Protein 7W0K (pdb70)

Sequence (457 aa):
SHMGTIEISSPSKTHILAFPFPEKGHINPMLHLCNRLASKGFRVTLITTISTYKDVKNKIKCGLINLESIPDGTDKNLGMNGYFNQFKNSVTESVAGIIEEYKLGHDFPPPKVLIYDSTMPWMLDVAHGHGILGASLFTQPCCVSVVYYHMLQGTIDFHREQSSSSKVLLLPCLPPLEDRDLPEFDYFKEDSGFVSNLLLNQFLNIDKIDYVLFNTFEMLESEIANWMSNKWKILTIGPTAPTANYLFETNTEVCMKWLDEREPNSVIYVSFGSIASLTEQQMEEISQALFTTNFNFLWVVREEERTKLPNNNNPSSESFTTAAGKLGLIINWCPQLDVLRHESVACFMTHCGWNSTLEAISSGVPMICVPQWVDQTTNAKFIQDVWKIGVRVNNNGGGLVKKEEIERCIKEVCESEKGKELKRNAMKWKDLSKEAVSEGGSSDTNLEYFASTLLFY

Structure (mmCIF, N/CA/C/O backbone):
data_7W0K
#
_entry.id   7W0K
#
_cell.length_a   54.462
_cell.length_b   74.038
_cell.length_c   61.815
_cell.angle_alpha   90.000
_cell.angle_beta   114.400
_cell.angle_gamma   90.000
#
_symmetry.space_group_name_H-M   'P 1 21 1'
#
loop_
_entity.id
_entity.type
_entity.pdbx_description
1 polymer Glycosyltransferase
2 non-polymer "URIDINE-5'-DIPHOSPHATE"
3 non-polymer GLYCEROL
4 water water
#
loop_
_atom_site.group_PDB
_atom_site.id
_atom_site.type_symbol
_atom_site.label_atom_id
_atom_site.label_alt_id
_atom_site.label_comp_id
_atom_site.label_asym_id
_atom_site.label_entity_id
_atom_site.label_seq_id
_atom_site.pdbx_PDB_ins_code
_atom_site.Cartn_x
_atom_site.Cartn_y
_atom_site.Cartn_z
_atom_site.occupancy
_atom_site.B_iso_or_equiv
_atom_site.auth_seq_id
_atom_site.auth_comp_id
_atom_site.auth_asym_id
_atom_site.auth_atom_id
_atom_site.pdbx_PDB_model_num
ATOM 1 N N . SER A 1 2 ? 5.284 33.701 42.513 1.00 61.14 -1 SER A N 1
ATOM 2 C CA . SER A 1 2 ? 5.403 32.371 41.925 1.00 55.77 -1 SER A CA 1
ATOM 3 C C . SER A 1 2 ? 4.141 32.000 41.172 1.00 52.47 -1 SER A C 1
ATOM 4 O O . SER A 1 2 ? 3.082 32.606 41.382 1.00 54.66 -1 SER A O 1
ATOM 7 N N . HIS A 1 3 ? 4.246 30.989 40.309 1.00 49.14 0 HIS A N 1
ATOM 8 C CA . HIS A 1 3 ? 3.097 30.481 39.581 1.00 42.29 0 HIS A CA 1
ATOM 9 C C . HIS A 1 3 ? 2.859 29.017 39.921 1.00 36.05 0 HIS A C 1
ATOM 10 O O . HIS A 1 3 ? 3.766 28.300 40.350 1.00 36.59 0 HIS A O 1
ATOM 17 N N . MET A 1 4 ? 1.614 28.593 39.733 1.00 35.03 1 MET A N 1
ATOM 18 C CA . MET A 1 4 ? 1.160 27.271 40.129 1.00 32.93 1 MET A CA 1
ATOM 19 C C . MET A 1 4 ? -0.038 26.927 39.259 1.00 28.38 1 MET A C 1
ATOM 20 O O . MET A 1 4 ? -0.947 27.749 39.134 1.00 32.94 1 MET A O 1
ATOM 25 N N . GLY A 1 5 ? -0.034 25.744 38.655 1.00 28.19 2 GLY A N 1
ATOM 26 C CA . GLY A 1 5 ? -1.171 25.307 37.869 1.00 24.67 2 GLY A CA 1
ATOM 27 C C . GLY A 1 5 ? -0.793 24.179 36.925 1.00 25.12 2 GLY A C 1
ATOM 28 O O . GLY A 1 5 ? 0.328 23.673 36.940 1.00 24.64 2 GLY A O 1
ATOM 29 N N . THR A 1 6 ? -1.757 23.812 36.088 1.00 19.91 3 THR A N 1
ATOM 30 C CA . THR A 1 6 ? -1.602 22.694 35.171 1.00 23.98 3 THR A CA 1
ATOM 31 C C . THR A 1 6 ? -1.756 23.169 33.733 1.00 25.48 3 THR A C 1
ATOM 32 O O . THR A 1 6 ? -2.622 23.991 33.424 1.00 28.51 3 THR A O 1
ATOM 36 N N . ILE A 1 7 ? -0.892 22.656 32.870 1.00 24.44 4 ILE A N 1
ATOM 37 C CA . ILE A 1 7 ? -0.951 22.861 31.427 1.00 23.62 4 ILE A CA 1
ATOM 38 C C . ILE A 1 7 ? -1.459 21.580 30.781 1.00 23.90 4 ILE A C 1
ATOM 39 O O . ILE A 1 7 ? -0.901 20.505 31.013 1.00 22.58 4 ILE A O 1
ATOM 44 N N . GLU A 1 8 ? -2.497 21.690 29.961 1.00 22.86 5 GLU A N 1
ATOM 45 C CA . GLU A 1 8 ? -2.976 20.565 29.170 1.00 25.63 5 GLU A CA 1
ATOM 46 C C . GLU A 1 8 ? -2.541 20.776 27.727 1.00 26.31 5 GLU A C 1
ATOM 47 O O . GLU A 1 8 ? -2.759 21.856 27.168 1.00 22.90 5 GLU A O 1
ATOM 53 N N . ILE A 1 9 ? -1.926 19.755 27.131 1.00 25.90 6 ILE A N 1
ATOM 54 C CA . ILE A 1 9 ? -1.448 19.804 25.748 1.00 25.98 6 ILE A CA 1
ATOM 55 C C . ILE A 1 9 ? -2.321 18.899 24.891 1.00 27.63 6 ILE A C 1
ATOM 56 O O . ILE A 1 9 ? -2.512 17.720 25.211 1.00 26.29 6 ILE A O 1
ATOM 61 N N . SER A 1 10 ? -2.841 19.447 23.800 1.00 25.54 7 SER A N 1
ATOM 62 C CA . SER A 1 10 ? -3.583 18.685 22.801 1.00 23.70 7 SER A CA 1
ATOM 63 C C . SER A 1 10 ? -2.692 18.593 21.568 1.00 25.81 7 SER A C 1
ATOM 64 O O . SER A 1 10 ? -2.367 19.611 20.947 1.00 24.42 7 SER A O 1
ATOM 67 N N . SER A 1 11 ? -2.277 17.382 21.234 1.00 22.02 8 SER A N 1
ATOM 68 C CA . SER A 1 11 ? -1.285 17.131 20.206 1.00 21.57 8 SER A CA 1
ATOM 69 C C . SER A 1 11 ? -1.809 16.031 19.302 1.00 24.93 8 SER A C 1
ATOM 70 O O . SER A 1 11 ? -2.716 15.276 19.685 1.00 21.37 8 SER A O 1
ATOM 73 N N . PRO A 1 12 ? -1.286 15.938 18.074 1.00 25.02 9 PRO A N 1
ATOM 74 C CA . PRO A 1 12 ? -1.629 14.783 17.227 1.00 22.52 9 PRO A CA 1
ATOM 75 C C . PRO A 1 12 ? -1.383 13.453 17.908 1.00 20.58 9 PRO A C 1
ATOM 76 O O . PRO A 1 12 ? -2.210 12.542 17.779 1.00 21.06 9 PRO A O 1
ATOM 80 N N . SER A 1 13 ? -0.279 13.320 18.655 1.00 25.09 10 SER A N 1
ATOM 81 C CA . SER A 1 13 ? 0.032 12.046 19.305 1.00 24.04 10 SER A CA 1
ATOM 82 C C . SER A 1 13 ? -1.055 11.624 20.290 1.00 26.91 10 SER A C 1
ATOM 83 O O . SER A 1 13 ? -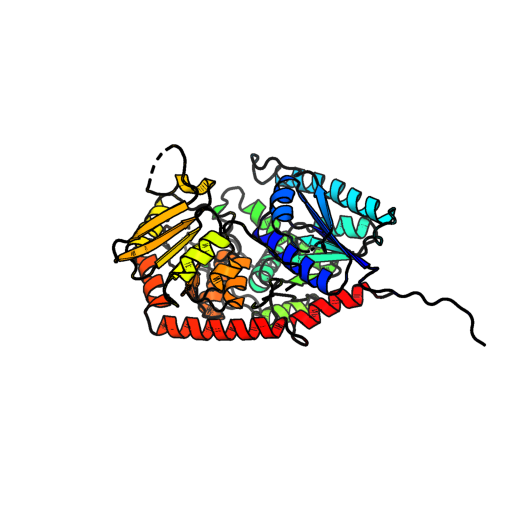1.229 10.425 20.538 1.00 27.35 10 SER A O 1
ATOM 86 N N . LYS A 1 14 ? -1.798 12.579 20.860 1.00 21.74 11 LYS A N 1
ATOM 87 C CA . LYS A 1 14 ? -2.865 12.256 21.800 1.00 26.21 11 LYS A CA 1
ATOM 88 C C . LYS A 1 14 ? -4.243 12.446 21.183 1.00 24.09 11 LYS A C 1
ATOM 89 O O . LYS A 1 14 ? -5.223 12.619 21.908 1.00 23.46 11 LYS A O 1
ATOM 95 N N . THR A 1 15 ? -4.330 12.402 19.855 1.00 22.18 12 THR A N 1
ATOM 96 C CA . THR A 1 15 ? -5.563 12.611 19.117 1.00 20.03 12 THR A CA 1
ATOM 97 C C . THR A 1 15 ? -5.833 11.382 18.258 1.00 21.56 12 THR A C 1
ATOM 98 O O . THR A 1 15 ? -4.949 10.916 17.528 1.00 20.67 12 THR A O 1
ATOM 102 N N . HIS A 1 16 ? -7.039 10.839 18.366 1.00 19.01 13 HIS A N 1
ATOM 103 C CA . HIS A 1 16 ? -7.367 9.555 17.758 1.00 22.06 13 HIS A CA 1
ATOM 104 C C . HIS A 1 16 ? -8.360 9.797 16.632 1.00 20.18 13 HIS A C 1
ATOM 105 O O . HIS A 1 16 ? -9.479 10.257 16.878 1.00 16.82 13 HIS A O 1
ATOM 112 N N . ILE A 1 17 ? -7.952 9.465 15.414 1.00 18.76 14 ILE A N 1
ATOM 113 C CA . ILE A 1 17 ? -8.796 9.576 14.233 1.00 17.28 14 ILE A CA 1
ATOM 114 C C . ILE A 1 17 ? -9.309 8.196 13.858 1.00 17.55 14 ILE A C 1
ATOM 115 O O . ILE A 1 17 ? -8.521 7.259 13.685 1.00 19.25 14 ILE A O 1
ATOM 120 N N . LEU A 1 18 ? -10.620 8.062 13.701 1.00 18.51 15 LEU A N 1
ATOM 121 C CA . LEU A 1 18 ? -11.164 6.830 13.134 1.00 19.93 15 LEU A CA 1
ATOM 122 C C . LEU A 1 18 ? -11.444 7.020 11.645 1.00 19.03 15 LEU A C 1
ATOM 123 O O . LEU A 1 18 ? -11.839 8.106 11.200 1.00 17.79 15 LEU A O 1
ATOM 128 N N . ALA A 1 19 ? -11.264 5.951 10.877 1.00 16.19 16 ALA A N 1
ATOM 129 C CA . ALA A 1 19 ? -11.565 6.040 9.456 1.00 18.88 16 ALA A CA 1
ATOM 130 C C . ALA A 1 19 ? -12.257 4.767 8.997 1.00 22.39 16 ALA A C 1
ATOM 131 O O . ALA A 1 19 ? -11.877 3.656 9.390 1.00 19.94 16 ALA A O 1
ATOM 133 N N . PHE A 1 20 ? -13.276 4.942 8.162 1.00 21.72 17 PHE A N 1
ATOM 134 C CA . PHE A 1 20 ? -14.156 3.843 7.767 1.00 19.55 17 PHE A CA 1
ATOM 135 C C . PHE A 1 20 ? -14.519 3.962 6.291 1.00 19.89 17 PHE A C 1
ATOM 136 O O . PHE A 1 20 ? -15.473 4.667 5.931 1.00 21.55 17 PHE A O 1
ATOM 144 N N . PRO A 1 21 ? -13.794 3.277 5.417 1.00 20.62 18 PRO A N 1
ATOM 145 C CA . PRO A 1 21 ? -14.104 3.324 3.988 1.00 20.61 18 PRO A CA 1
ATOM 146 C C . PRO A 1 21 ? -15.172 2.314 3.603 1.00 20.51 18 PRO A C 1
ATOM 147 O O . PRO A 1 21 ? -15.321 1.245 4.206 1.00 22.67 18 PRO A O 1
ATOM 151 N N . PHE A 1 22 ? -15.940 2.691 2.598 1.00 21.24 19 PHE A N 1
ATOM 152 C CA . PHE A 1 22 ? -16.780 1.715 1.921 1.00 24.47 19 PHE A CA 1
ATOM 153 C C . PHE A 1 22 ? -15.899 0.594 1.363 1.00 23.72 19 PHE A C 1
ATOM 154 O O . PHE A 1 22 ? -14.822 0.864 0.811 1.00 21.29 19 PHE A O 1
ATOM 162 N N . PRO A 1 23 ? -16.310 -0.676 1.500 1.00 24.80 20 PRO A N 1
ATOM 163 C CA . PRO A 1 23 ? -15.416 -1.798 1.145 1.00 24.48 20 PRO A CA 1
ATOM 164 C C . PRO A 1 23 ? -15.340 -2.057 -0.358 1.00 25.65 20 PRO A C 1
ATOM 165 O O . PRO A 1 23 ? -15.731 -3.107 -0.858 1.00 22.13 20 PRO A O 1
ATOM 169 N N . GLU A 1 24 ? -14.841 -1.071 -1.096 1.00 23.76 21 GLU A N 1
ATOM 170 C CA . GLU A 1 24 ? -14.395 -1.271 -2.464 1.00 22.85 21 GLU A CA 1
ATOM 171 C C . GLU A 1 24 ? -13.054 -0.572 -2.615 1.00 20.78 21 GLU A C 1
ATOM 172 O O . GLU A 1 24 ? -12.772 0.409 -1.923 1.00 20.17 21 GLU A O 1
ATOM 174 N N . LYS A 1 25 ? -12.222 -1.099 -3.512 1.00 21.51 22 LYS A N 1
ATOM 175 C CA . LYS A 1 25 ? -10.833 -0.651 -3.587 1.00 22.46 22 LYS A CA 1
ATOM 176 C C . LYS A 1 25 ? -10.734 0.827 -3.935 1.00 17.76 22 LYS A C 1
ATOM 177 O O . LYS A 1 25 ? -9.840 1.521 -3.446 1.00 18.65 22 LYS A O 1
ATOM 183 N N . GLY A 1 26 ? -11.622 1.317 -4.803 1.00 21.84 23 GLY A N 1
ATOM 184 C CA . GLY A 1 26 ? -11.661 2.736 -5.145 1.00 21.47 23 GLY A CA 1
ATOM 185 C C . GLY A 1 26 ? -12.080 3.640 -3.999 1.00 20.74 23 GLY A C 1
ATOM 186 O O . GLY A 1 26 ? -12.010 4.869 -4.122 1.00 17.91 23 GLY A O 1
ATOM 187 N N . HIS A 1 27 ? -12.542 3.059 -2.905 1.00 19.57 24 HIS A N 1
ATOM 188 C CA . HIS A 1 27 ? -12.870 3.801 -1.697 1.00 18.02 24 HIS A CA 1
ATOM 189 C C . HIS A 1 27 ? -11.854 3.565 -0.596 1.00 19.94 24 HIS A C 1
ATOM 190 O O . HIS A 1 27 ? -11.414 4.521 0.047 1.00 16.60 24 HIS A O 1
ATOM 197 N N . ILE A 1 28 ? -11.442 2.303 -0.427 1.00 16.80 25 ILE A N 1
ATOM 198 C CA . ILE A 1 28 ? -10.407 1.936 0.538 1.00 19.20 25 ILE A CA 1
ATOM 199 C C . ILE A 1 28 ? -9.109 2.675 0.247 1.00 20.37 25 ILE A C 1
ATOM 200 O O . ILE A 1 28 ? -8.517 3.302 1.135 1.00 15.88 25 ILE A O 1
ATOM 205 N N . ASN A 1 29 ? -8.638 2.603 -0.999 1.00 18.47 26 ASN A N 1
ATOM 206 C CA . ASN A 1 29 ? -7.296 3.099 -1.298 1.00 20.09 26 ASN A CA 1
ATOM 207 C C . ASN A 1 29 ? -7.117 4.579 -0.999 1.00 17.59 26 ASN A C 1
ATOM 208 O O . ASN A 1 29 ? -6.110 4.932 -0.362 1.00 18.58 26 ASN A O 1
ATOM 213 N N . PRO A 1 30 ? -7.992 5.493 -1.437 1.00 16.86 27 PRO A N 1
ATOM 214 C CA . PRO A 1 30 ? -7.788 6.900 -1.050 1.00 19.15 27 PRO A CA 1
ATOM 215 C C . PRO A 1 30 ? -7.906 7.109 0.451 1.00 18.67 27 PRO A C 1
ATOM 216 O O . PRO A 1 30 ? -7.227 7.979 1.008 1.00 18.32 27 PRO A O 1
ATOM 220 N N . MET A 1 31 ? -8.768 6.340 1.117 1.00 18.19 28 MET A N 1
ATOM 221 C CA . MET A 1 31 ? -8.857 6.417 2.576 1.00 17.18 28 MET A CA 1
ATOM 222 C C . MET A 1 31 ? -7.552 5.977 3.221 1.00 19.31 28 MET A C 1
ATOM 223 O O . MET A 1 31 ? -7.064 6.630 4.156 1.00 21.00 28 MET A O 1
ATOM 228 N N . LEU A 1 32 ? -6.964 4.878 2.727 1.00 19.90 29 LEU A N 1
ATOM 229 C CA . LEU A 1 32 ? -5.711 4.377 3.291 1.00 19.60 29 LEU A CA 1
ATOM 230 C C . LEU A 1 32 ? -4.604 5.404 3.136 1.00 21.37 29 LEU A C 1
ATOM 231 O O . LEU A 1 32 ? -3.898 5.727 4.099 1.00 19.47 29 LEU A O 1
ATOM 236 N N . HIS A 1 33 ? -4.442 5.935 1.919 1.00 18.96 30 HIS A N 1
ATOM 237 C CA . HIS A 1 33 ? -3.451 6.978 1.693 1.00 21.69 30 HIS A CA 1
ATOM 238 C C . HIS A 1 33 ? -3.649 8.133 2.669 1.00 19.02 30 HIS A C 1
ATOM 239 O O . HIS A 1 33 ? -2.692 8.618 3.277 1.00 19.15 30 HIS A O 1
ATOM 246 N N . LEU A 1 34 ? -4.894 8.573 2.843 1.00 17.83 31 LEU A N 1
ATOM 247 C CA . LEU A 1 34 ? -5.163 9.664 3.776 1.00 18.25 31 LEU A CA 1
ATOM 248 C C . LEU A 1 34 ? -4.800 9.267 5.201 1.00 19.62 31 LEU A C 1
ATOM 249 O O . LEU A 1 34 ? -4.266 10.077 5.969 1.00 20.68 31 LEU A O 1
ATOM 254 N N . CYS A 1 35 ? -5.063 8.015 5.571 1.00 18.87 32 CYS A N 1
ATOM 255 C CA . CYS A 1 35 ? -4.684 7.559 6.906 1.00 20.49 32 CYS A CA 1
ATOM 256 C C . CYS A 1 35 ? -3.174 7.622 7.085 1.00 24.05 32 CYS A C 1
ATOM 257 O O . CYS A 1 35 ? -2.683 7.997 8.162 1.00 18.56 32 CYS A O 1
ATOM 260 N N . ASN A 1 36 ? -2.426 7.280 6.021 1.00 20.01 33 ASN A N 1
ATOM 261 C CA . ASN A 1 36 ? -0.965 7.288 6.069 1.00 24.02 33 ASN A CA 1
ATOM 262 C C . ASN A 1 36 ? -0.424 8.693 6.264 1.00 19.58 33 ASN A C 1
ATOM 263 O O . ASN A 1 36 ? 0.544 8.887 7.002 1.00 21.75 33 ASN A O 1
ATOM 268 N N . ARG A 1 37 ? -0.999 9.676 5.570 1.00 22.70 34 ARG A N 1
ATOM 269 C CA . ARG A 1 37 ? -0.561 11.060 5.747 1.00 21.54 34 ARG A CA 1
ATOM 270 C C . ARG A 1 37 ? -0.900 11.569 7.145 1.00 19.54 34 ARG A C 1
ATOM 271 O O . ARG A 1 37 ? -0.098 12.268 7.765 1.00 21.97 34 ARG A O 1
ATOM 279 N N . LEU A 1 38 ? -2.077 11.225 7.656 1.00 18.18 35 LEU A N 1
ATOM 280 C CA . LEU A 1 38 ? -2.450 11.659 8.999 1.00 23.42 35 LEU A CA 1
ATOM 281 C C . LEU A 1 38 ? -1.564 11.008 10.061 1.00 23.82 35 LEU A C 1
ATOM 282 O O . LEU A 1 38 ? -1.105 11.684 10.988 1.00 22.61 35 LEU A O 1
ATOM 287 N N . ALA A 1 39 ? -1.281 9.705 9.928 1.00 22.24 36 ALA A N 1
ATOM 288 C CA . ALA A 1 39 ? -0.343 9.064 10.847 1.00 23.46 36 ALA A CA 1
ATOM 289 C C . ALA A 1 39 ? 1.027 9.742 10.804 1.00 26.06 36 ALA A C 1
ATOM 290 O O . ALA A 1 39 ? 1.700 9.873 11.834 1.00 26.41 36 ALA A O 1
ATOM 292 N N . SER A 1 40 ? 1.448 10.197 9.620 1.00 26.22 37 SER A N 1
ATOM 293 C CA . SER A 1 40 ? 2.744 10.853 9.476 1.00 26.30 37 SER A CA 1
ATOM 294 C C . SER A 1 40 ? 2.801 12.167 10.237 1.00 26.09 37 SER A C 1
ATOM 295 O O . SER A 1 40 ? 3.869 12.545 10.731 1.00 30.75 37 SER A O 1
ATOM 298 N N . LYS A 1 41 ? 1.677 12.888 10.320 1.00 25.59 38 LYS A N 1
ATOM 299 C CA . LYS A 1 41 ? 1.601 14.086 11.157 1.00 27.54 38 LYS A CA 1
ATOM 300 C C . LYS A 1 41 ? 1.568 13.759 12.634 1.00 26.88 38 LYS A C 1
ATOM 301 O O . LYS A 1 41 ? 1.523 14.685 13.461 1.00 25.67 38 LYS A O 1
ATOM 307 N N . GLY A 1 42 ? 1.557 12.476 12.977 1.00 23.71 39 GLY A N 1
ATOM 308 C CA . GLY A 1 42 ? 1.618 12.048 14.354 1.00 28.14 39 GLY A CA 1
ATOM 309 C C . GLY A 1 42 ? 0.308 11.574 14.945 1.00 26.64 39 GLY A C 1
ATOM 310 O O . GLY A 1 42 ? 0.296 11.168 16.114 1.00 24.02 39 GLY A O 1
ATOM 311 N N . PHE A 1 43 ? -0.792 11.608 14.194 1.00 22.24 40 PHE A N 1
ATOM 312 C CA . PHE A 1 43 ? -2.068 11.237 14.799 1.00 22.92 40 PHE A CA 1
ATOM 313 C C . PHE A 1 43 ? -2.130 9.737 15.028 1.00 22.24 40 PHE A C 1
ATOM 314 O O . PHE A 1 43 ? -1.524 8.954 14.291 1.00 23.49 40 PHE A O 1
ATOM 322 N N . ARG A 1 44 ? -2.879 9.336 16.061 1.00 20.95 41 ARG A N 1
ATOM 323 C CA . ARG A 1 44 ? -3.265 7.937 16.199 1.00 23.19 41 ARG A CA 1
ATOM 324 C C . ARG A 1 44 ? -4.449 7.686 15.271 1.00 21.24 41 ARG A C 1
ATOM 325 O O . ARG A 1 44 ? -5.453 8.401 15.329 1.00 20.47 41 ARG A O 1
ATOM 333 N N . VAL A 1 45 ? -4.324 6.691 14.394 1.00 20.10 42 VAL A N 1
ATOM 334 C CA . VAL A 1 45 ? -5.324 6.451 13.362 1.00 21.42 42 VAL A CA 1
ATOM 335 C C . VAL A 1 45 ? -5.760 5.002 13.425 1.00 22.32 42 VAL A C 1
ATOM 336 O O . VAL A 1 45 ? -4.923 4.094 13.370 1.00 25.82 42 VAL A O 1
ATOM 340 N N . THR A 1 46 ? -7.066 4.784 13.545 1.00 21.61 43 THR A N 1
ATOM 341 C CA . THR A 1 46 ? -7.644 3.448 13.483 1.00 24.47 43 THR A CA 1
ATOM 342 C C . THR A 1 46 ? -8.471 3.350 12.207 1.00 23.44 43 THR A C 1
ATOM 343 O O . THR A 1 46 ? -9.451 4.082 12.029 1.00 20.34 43 THR A O 1
ATOM 347 N N . LEU A 1 47 ? -8.036 2.489 11.296 1.00 21.74 44 LEU A N 1
ATOM 348 C CA . LEU A 1 47 ? -8.805 2.172 10.103 1.00 22.01 44 LEU A CA 1
ATOM 349 C C . LEU A 1 47 ? -9.759 1.026 10.429 1.00 22.19 44 LEU A C 1
ATOM 350 O O . LEU A 1 47 ? -9.328 -0.047 10.860 1.00 23.62 44 LEU A O 1
ATOM 355 N N . ILE A 1 48 ? -11.046 1.261 10.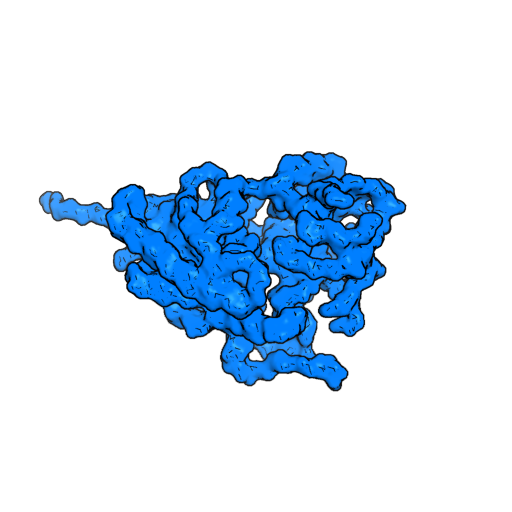232 1.00 21.89 45 ILE A N 1
ATOM 356 C CA . ILE A 1 48 ? -12.070 0.233 10.348 1.00 23.07 45 ILE A CA 1
ATOM 357 C C . ILE A 1 48 ? -12.442 -0.248 8.951 1.00 23.48 45 ILE A C 1
ATOM 358 O O . ILE A 1 48 ? -12.735 0.565 8.068 1.00 21.53 45 ILE A O 1
ATOM 363 N N . THR A 1 49 ? -12.459 -1.561 8.749 1.00 24.24 46 THR A N 1
ATOM 364 C CA . THR A 1 49 ? -12.869 -2.090 7.456 1.00 25.73 46 THR A CA 1
ATOM 365 C C . THR A 1 49 ? -13.551 -3.442 7.643 1.00 28.34 46 THR A C 1
ATOM 366 O O . THR A 1 49 ? -13.328 -4.138 8.637 1.00 30.33 46 THR A O 1
ATOM 370 N N . THR A 1 50 ? -14.421 -3.782 6.696 1.00 28.66 47 THR A N 1
ATOM 371 C CA . THR A 1 50 ? -15.136 -5.049 6.747 1.00 30.18 47 THR A CA 1
ATOM 372 C C . THR A 1 50 ? -14.157 -6.218 6.722 1.00 33.58 47 THR A C 1
ATOM 373 O O . THR A 1 50 ? -13.068 -6.133 6.142 1.00 31.92 47 THR A O 1
ATOM 377 N N . ILE A 1 51 ? -14.568 -7.324 7.356 1.00 32.14 48 ILE A N 1
ATOM 378 C CA . ILE A 1 51 ? -13.685 -8.475 7.524 1.00 33.59 48 ILE A CA 1
ATOM 379 C C . ILE A 1 51 ? -13.197 -9.001 6.175 1.00 33.58 48 ILE A C 1
ATOM 380 O O . ILE A 1 51 ? -12.047 -9.437 6.050 1.00 36.95 48 ILE A O 1
ATOM 385 N N . SER A 1 52 ? -14.049 -8.959 5.143 1.00 33.53 49 SER A N 1
ATOM 386 C CA . SER A 1 52 ? -13.650 -9.474 3.827 1.00 36.01 49 SER A CA 1
ATOM 387 C C . SER A 1 52 ? -12.632 -8.582 3.121 1.00 40.00 49 SER A C 1
ATOM 388 O O . SER A 1 52 ? -11.981 -9.037 2.174 1.00 42.60 49 SER A O 1
ATOM 391 N N . THR A 1 53 ? -12.501 -7.318 3.523 1.00 34.13 50 THR A N 1
ATOM 392 C CA . THR A 1 53 ? -11.436 -6.486 2.981 1.00 35.13 50 THR A CA 1
ATOM 393 C C . THR A 1 53 ? -10.285 -6.318 3.962 1.00 35.29 50 THR A C 1
ATOM 394 O O . THR A 1 53 ? -9.252 -5.753 3.595 1.00 36.28 50 THR A O 1
ATOM 398 N N . TYR A 1 54 ? -10.434 -6.831 5.182 1.00 36.57 51 TYR A N 1
ATOM 399 C CA . TYR A 1 54 ? -9.409 -6.687 6.212 1.00 36.90 51 TYR A CA 1
ATOM 400 C C . TYR A 1 54 ? -8.095 -7.322 5.781 1.00 39.08 51 TYR A C 1
ATOM 401 O O . TYR A 1 54 ? -7.025 -6.729 5.955 1.00 39.05 51 TYR A O 1
ATOM 410 N N . LYS A 1 55 ? -8.163 -8.536 5.223 1.00 41.00 52 LYS A N 1
ATOM 411 C CA . LYS A 1 55 ? -6.972 -9.228 4.732 1.00 42.07 52 LYS A CA 1
ATOM 412 C C . LYS A 1 55 ? -6.273 -8.416 3.648 1.00 40.60 52 LYS A C 1
ATOM 413 O O . LYS A 1 55 ? -5.052 -8.214 3.693 1.00 40.57 52 LYS A O 1
ATOM 419 N N . ASP A 1 56 ? -7.039 -7.943 2.661 1.00 38.85 53 ASP A N 1
ATOM 420 C CA . ASP A 1 56 ? -6.477 -7.097 1.614 1.00 40.48 53 ASP A CA 1
ATOM 421 C C . ASP A 1 56 ? -5.786 -5.872 2.207 1.00 42.68 53 ASP A C 1
ATOM 422 O O . ASP A 1 56 ? -4.666 -5.524 1.815 1.00 46.87 53 ASP A O 1
ATOM 424 N N . VAL A 1 57 ? -6.439 -5.208 3.162 1.00 41.94 54 VAL A N 1
ATOM 425 C CA . VAL A 1 57 ? -5.867 -4.005 3.764 1.00 41.64 54 VAL A CA 1
ATOM 426 C C . VAL A 1 57 ? -4.668 -4.362 4.636 1.00 43.35 54 VAL A C 1
ATOM 427 O O . VAL A 1 57 ? -3.646 -3.665 4.622 1.00 40.74 54 VAL A O 1
ATOM 431 N N . LYS A 1 58 ? -4.776 -5.453 5.405 1.00 42.82 55 LYS A N 1
ATOM 432 C CA . LYS A 1 58 ? -3.686 -5.881 6.283 1.00 42.67 55 LYS A CA 1
ATOM 433 C C . LYS A 1 58 ? -2.429 -6.210 5.487 1.00 46.69 55 LYS A C 1
ATOM 434 O O . LYS A 1 58 ? -1.312 -5.921 5.932 1.00 49.47 55 LYS A O 1
ATOM 440 N N . ASN A 1 59 ? -2.588 -6.811 4.301 1.00 43.95 56 ASN A N 1
ATOM 441 C CA . ASN A 1 59 ? -1.425 -7.118 3.476 1.00 48.37 56 ASN A CA 1
ATOM 442 C C . ASN A 1 59 ? -0.796 -5.867 2.880 1.00 48.09 56 ASN A C 1
ATOM 443 O O . ASN A 1 59 ? 0.372 -5.909 2.482 1.00 52.26 56 ASN A O 1
ATOM 448 N N . LYS A 1 60 ? -1.538 -4.760 2.814 1.00 49.51 57 LYS A N 1
ATOM 449 C CA . LYS A 1 60 ? -1.092 -3.567 2.098 1.00 52.48 57 LYS A CA 1
ATOM 450 C C . LYS A 1 60 ? -0.350 -2.576 2.987 1.00 53.10 57 LYS A C 1
ATOM 451 O O . LYS A 1 60 ? 0.652 -1.993 2.554 1.00 54.09 57 LYS A O 1
ATOM 457 N N . ILE A 1 61 ? -0.826 -2.369 4.217 1.00 53.16 58 ILE A N 1
ATOM 458 C CA . ILE A 1 61 ? -0.258 -1.356 5.100 1.00 54.77 58 ILE A CA 1
ATOM 459 C C . ILE A 1 61 ? 1.021 -1.889 5.734 1.00 56.44 58 ILE A C 1
ATOM 460 O O . ILE A 1 61 ? 1.100 -3.057 6.138 1.00 51.85 58 ILE A O 1
ATOM 465 N N . LYS A 1 62 ? 2.040 -1.026 5.805 1.00 56.79 59 LYS A N 1
ATOM 466 C CA . LYS A 1 62 ? 3.384 -1.395 6.235 1.00 61.26 59 LYS A CA 1
ATOM 467 C C . LYS A 1 62 ? 3.993 -0.265 7.058 1.00 64.27 59 LYS A C 1
ATOM 468 O O . LYS A 1 62 ? 3.838 0.913 6.715 1.00 64.54 59 LYS A O 1
ATOM 474 N N . CYS A 1 63 ? 4.696 -0.636 8.130 1.00 62.13 60 CYS A N 1
ATOM 475 C CA . CYS A 1 63 ? 5.437 0.301 8.991 1.00 65.95 60 CYS A CA 1
ATOM 476 C C . CYS A 1 63 ? 4.588 1.472 9.497 1.00 66.39 60 CYS A C 1
ATOM 477 O O . CYS A 1 63 ? 5.032 2.267 10.336 1.00 61.31 60 CYS A O 1
ATOM 480 N N . GLY A 1 68 ? 2.450 -0.546 10.759 1.00 57.84 65 GLY A N 1
ATOM 481 C CA . GLY A 1 68 ? 2.894 0.004 12.026 1.00 53.61 65 GLY A CA 1
ATOM 482 C C . GLY A 1 68 ? 2.085 1.180 12.549 1.00 55.85 65 GLY A C 1
ATOM 483 O O . GLY A 1 68 ? 1.532 1.118 13.649 1.00 56.40 65 GLY A O 1
ATOM 484 N N . LEU A 1 69 ? 2.005 2.254 11.755 1.00 57.28 66 LEU A N 1
ATOM 485 C CA . LEU A 1 69 ? 1.425 3.512 12.222 1.00 49.40 66 LEU A CA 1
ATOM 486 C C . LEU A 1 69 ? -0.101 3.496 12.296 1.00 45.80 66 LEU A C 1
ATOM 487 O O . LEU A 1 69 ? -0.677 4.304 13.032 1.00 48.31 66 LEU A O 1
ATOM 492 N N . ILE A 1 70 ? -0.769 2.612 11.560 1.00 47.51 67 ILE A N 1
ATOM 493 C CA . ILE A 1 70 ? -2.228 2.566 11.501 1.00 39.65 67 ILE A CA 1
ATOM 494 C C . ILE A 1 70 ? -2.701 1.364 12.305 1.00 33.93 67 ILE A C 1
ATOM 495 O O . ILE A 1 70 ? -2.154 0.269 12.169 1.00 35.70 67 ILE A O 1
ATOM 500 N N . ASN A 1 71 ? -3.697 1.578 13.157 1.00 32.09 68 ASN A N 1
ATOM 501 C CA . ASN A 1 71 ? -4.306 0.509 13.938 1.00 29.91 68 ASN A CA 1
ATOM 502 C C . ASN A 1 71 ? -5.520 -0.017 13.185 1.00 27.98 68 ASN A C 1
ATOM 503 O O . ASN A 1 71 ? -6.375 0.760 12.757 1.00 27.43 68 ASN A O 1
ATOM 508 N N . LEU A 1 72 ? -5.583 -1.326 13.003 1.00 27.75 69 LEU A N 1
ATOM 509 C CA . LEU A 1 72 ? -6.556 -1.941 12.111 1.00 30.26 69 LEU A CA 1
ATOM 510 C C . LEU A 1 72 ? -7.651 -2.631 12.914 1.00 28.37 69 LEU A C 1
ATOM 511 O O . LEU A 1 72 ? -7.364 -3.450 13.790 1.00 29.16 69 LEU A O 1
ATOM 516 N N . GLU A 1 73 ? -8.899 -2.323 12.592 1.00 27.43 70 GLU A N 1
ATOM 517 C CA . GLU A 1 73 ? -10.050 -2.975 13.199 1.00 29.36 70 GLU A CA 1
ATOM 518 C C . GLU A 1 73 ? -10.930 -3.567 12.111 1.00 29.46 70 GLU A C 1
ATOM 519 O O . GLU A 1 73 ? -11.174 -2.927 11.081 1.00 30.70 70 GLU A O 1
ATOM 525 N N . SER A 1 74 ? -11.422 -4.778 12.346 1.00 26.27 71 SER A N 1
ATOM 526 C CA . SER A 1 74 ? -12.369 -5.410 11.445 1.00 25.97 71 SER A CA 1
ATOM 527 C C . SER A 1 74 ? -13.791 -5.301 11.985 1.00 28.53 71 SER A C 1
ATOM 528 O O . SER A 1 74 ? -14.021 -5.271 13.199 1.00 31.58 71 SER A O 1
ATOM 531 N N . ILE A 1 75 ? -14.750 -5.241 11.065 1.00 27.61 72 ILE A N 1
ATOM 532 C CA . ILE A 1 75 ? -16.166 -5.379 11.400 1.00 28.49 72 ILE A CA 1
ATOM 533 C C . ILE A 1 75 ? -16.774 -6.406 10.451 1.00 31.01 72 ILE A C 1
ATOM 534 O O . ILE A 1 75 ? -16.213 -6.697 9.388 1.00 29.42 72 ILE A O 1
ATOM 539 N N . PRO A 1 76 ? -17.915 -6.979 10.820 1.00 35.84 73 PRO A N 1
ATOM 540 C CA . PRO A 1 76 ? -18.589 -7.908 9.905 1.00 33.58 73 PRO A CA 1
ATOM 541 C C . PRO A 1 76 ? -18.939 -7.231 8.587 1.00 35.85 73 PRO A C 1
ATOM 542 O O . PRO A 1 76 ? -19.109 -6.007 8.514 1.00 32.52 73 PRO A O 1
ATOM 546 N N . ASP A 1 77 ? -19.015 -8.044 7.522 1.00 32.20 74 ASP A N 1
ATOM 547 C CA . ASP A 1 77 ? -19.289 -7.475 6.204 1.00 34.08 74 ASP A CA 1
ATOM 548 C C . ASP A 1 77 ? -20.679 -6.868 6.143 1.00 36.08 74 ASP A C 1
ATOM 549 O O . ASP A 1 77 ? -20.891 -5.891 5.415 1.00 34.41 74 ASP A O 1
ATOM 554 N N . GLY A 1 78 ? -21.634 -7.437 6.888 1.00 34.25 75 GLY A N 1
ATOM 555 C CA . GLY A 1 78 ? -23.027 -7.046 6.810 1.00 37.68 75 GLY A CA 1
ATOM 556 C C . GLY A 1 78 ? -23.748 -7.469 5.551 1.00 49.74 75 GLY A C 1
ATOM 557 O O . GLY A 1 78 ? -24.968 -7.275 5.460 1.00 51.65 75 GLY A O 1
ATOM 558 N N . THR A 1 79 ? -23.039 -8.022 4.569 1.00 46.54 76 THR A N 1
ATOM 559 C CA . THR A 1 79 ? -23.593 -8.444 3.295 1.00 50.90 76 THR A CA 1
ATOM 560 C C . THR A 1 79 ? -23.103 -9.853 3.002 1.00 54.52 76 THR A C 1
ATOM 561 O O . THR A 1 79 ? -22.328 -10.432 3.767 1.00 51.78 76 THR A O 1
ATOM 565 N N . ASP A 1 80 ? -23.539 -10.407 1.871 1.00 56.33 77 ASP A N 1
ATOM 566 C CA . ASP A 1 80 ? -22.894 -11.596 1.340 1.00 57.71 77 ASP A CA 1
ATOM 567 C C . ASP A 1 80 ? -22.452 -11.446 -0.105 1.00 58.47 77 ASP A C 1
ATOM 568 O O . ASP A 1 80 ? -21.968 -12.426 -0.683 1.00 63.24 77 ASP A O 1
ATOM 573 N N . LYS A 1 81 ? -22.617 -10.263 -0.705 1.00 62.27 78 LYS A N 1
ATOM 574 C CA . LYS A 1 81 ? -22.174 -9.965 -2.070 1.00 64.21 78 LYS A CA 1
ATOM 575 C C . LYS A 1 81 ? -22.934 -10.748 -3.138 1.00 64.38 78 LYS A C 1
ATOM 576 O O . LYS A 1 81 ? -22.744 -10.505 -4.334 1.00 60.91 78 LYS A O 1
ATOM 582 N N . ASN A 1 82 ? -23.783 -11.692 -2.734 1.00 63.58 79 ASN A N 1
ATOM 583 C CA . ASN A 1 82 ? -24.565 -12.454 -3.694 1.00 61.08 79 ASN A CA 1
ATOM 584 C C . ASN A 1 82 ? -25.978 -11.915 -3.880 1.00 59.15 79 ASN A C 1
ATOM 585 O O . ASN A 1 82 ? -26.594 -12.190 -4.915 1.00 60.99 79 ASN A O 1
ATOM 590 N N . LEU A 1 83 ? -26.502 -11.146 -2.927 1.00 60.97 80 LEU A N 1
ATOM 591 C CA . LEU A 1 83 ? -27.820 -10.562 -3.122 1.00 60.36 80 LEU A CA 1
ATOM 592 C C . LEU A 1 83 ? -27.753 -9.396 -4.112 1.00 61.29 80 LEU A C 1
ATOM 593 O O . LEU A 1 83 ? -26.678 -8.959 -4.543 1.00 59.22 80 LEU A O 1
ATOM 598 N N . GLY A 1 84 ? -28.931 -8.894 -4.477 1.00 59.14 81 GLY A N 1
ATOM 599 C CA . GLY A 1 84 ? -29.012 -7.703 -5.297 1.00 63.54 81 GLY A CA 1
ATOM 600 C C . GLY A 1 84 ? -28.605 -6.463 -4.522 1.00 62.58 81 GLY A C 1
ATOM 601 O O . GLY A 1 84 ? -28.425 -6.485 -3.305 1.00 60.18 81 GLY A O 1
ATOM 602 N N . MET A 1 85 ? -28.482 -5.351 -5.251 1.00 59.48 82 MET A N 1
ATOM 603 C CA . MET A 1 85 ? -27.890 -4.145 -4.678 1.00 60.03 82 MET A CA 1
ATOM 604 C C . MET A 1 85 ? -28.680 -3.647 -3.471 1.00 59.95 82 MET A C 1
ATOM 605 O O . MET A 1 85 ? -28.104 -3.384 -2.409 1.00 61.68 82 MET A O 1
ATOM 610 N N . ASN A 1 86 ? -29.996 -3.511 -3.605 1.00 57.18 83 ASN A N 1
ATOM 611 C CA . ASN A 1 86 ? -30.815 -3.251 -2.427 1.00 61.24 83 ASN A CA 1
ATOM 612 C C . ASN A 1 86 ? -30.910 -4.515 -1.578 1.00 64.27 83 ASN A C 1
ATOM 613 O O . ASN A 1 86 ? -31.043 -5.626 -2.103 1.00 66.30 83 ASN A O 1
ATOM 618 N N . GLY A 1 87 ? -30.838 -4.348 -0.260 1.00 62.89 84 GLY A N 1
ATOM 619 C CA . GLY A 1 87 ? -30.793 -5.506 0.610 1.00 58.25 84 GLY A CA 1
ATOM 620 C C . GLY A 1 87 ? -29.363 -5.852 0.966 1.00 57.07 84 GLY A C 1
ATOM 621 O O . GLY A 1 87 ? -29.001 -5.872 2.147 1.00 53.10 84 GLY A O 1
ATOM 622 N N . TYR A 1 88 ? -28.534 -6.126 -0.050 1.00 57.77 85 TYR A N 1
ATOM 623 C CA . TYR A 1 88 ? -27.089 -6.110 0.164 1.00 59.42 85 TYR A CA 1
ATOM 624 C C . TYR A 1 88 ? -26.675 -4.816 0.855 1.00 58.96 85 TYR A C 1
ATOM 625 O O . TYR A 1 88 ? -25.786 -4.816 1.714 1.00 53.84 85 TYR A O 1
ATOM 634 N N . PHE A 1 89 ? -27.348 -3.712 0.523 1.00 58.50 86 PHE A N 1
ATOM 635 C CA . PHE A 1 89 ? -27.038 -2.392 1.054 1.00 55.77 86 PHE A CA 1
ATOM 636 C C . PHE A 1 89 ? -27.784 -2.071 2.348 1.00 54.17 86 PHE A C 1
ATOM 637 O O . PHE A 1 89 ? -27.198 -1.491 3.269 1.00 51.67 86 PHE A O 1
ATOM 645 N N . ASN A 1 90 ? -29.072 -2.404 2.439 1.00 58.00 87 ASN A N 1
ATOM 646 C CA . ASN A 1 90 ? -29.813 -2.058 3.647 1.00 53.62 87 ASN A CA 1
ATOM 647 C C . ASN A 1 90 ? -29.335 -2.877 4.841 1.00 52.00 87 ASN A C 1
ATOM 648 O O . ASN A 1 90 ? -29.151 -2.338 5.942 1.00 45.08 87 ASN A O 1
ATOM 653 N N . GLN A 1 91 ? -29.139 -4.181 4.648 1.00 53.71 88 GLN A N 1
ATOM 654 C CA . GLN A 1 91 ? -28.444 -4.968 5.657 1.00 50.70 88 GLN A CA 1
ATOM 655 C C . GLN A 1 91 ? -27.094 -4.341 5.978 1.00 46.15 88 GLN A C 1
ATOM 656 O O . GLN A 1 91 ? -26.711 -4.233 7.153 1.00 40.61 88 GLN A O 1
ATOM 662 N N . PHE A 1 92 ? -26.376 -3.896 4.936 1.00 47.68 89 PHE A N 1
ATOM 663 C CA . PHE A 1 92 ? -25.054 -3.303 5.111 1.00 42.33 89 PHE A CA 1
ATOM 664 C C . PHE A 1 92 ? -25.110 -2.094 6.034 1.00 37.74 89 PHE A C 1
ATOM 665 O O . PHE A 1 92 ? -24.325 -1.991 6.983 1.00 35.24 89 PHE A O 1
ATOM 673 N N . LYS A 1 93 ? -26.042 -1.172 5.774 1.00 36.04 90 LYS A N 1
ATOM 674 C CA . LYS A 1 93 ? -26.138 0.042 6.578 1.00 36.85 90 LYS A CA 1
ATOM 675 C C . LYS A 1 93 ? -26.498 -0.273 8.031 1.00 39.00 90 LYS A C 1
ATOM 676 O O . LYS A 1 93 ? -25.944 0.326 8.958 1.00 33.46 90 LYS A O 1
ATOM 682 N N . ASN A 1 94 ? -27.419 -1.214 8.251 1.00 39.81 91 ASN A N 1
ATOM 683 C CA . ASN A 1 94 ? -27.760 -1.593 9.618 1.00 40.65 91 ASN A CA 1
ATOM 684 C C . ASN A 1 94 ? -26.560 -2.206 10.326 1.00 34.85 91 ASN A C 1
ATOM 685 O O . ASN A 1 94 ? -26.253 -1.853 11.474 1.00 28.77 91 ASN A O 1
ATOM 690 N N . SER A 1 95 ? -25.849 -3.094 9.634 1.00 33.35 92 SER A N 1
ATOM 691 C CA . SER A 1 95 ? -24.761 -3.837 10.255 1.00 33.97 92 SER A CA 1
ATOM 692 C C . SER A 1 95 ? -23.614 -2.923 10.674 1.00 30.21 92 SER A C 1
ATOM 693 O O . SER A 1 95 ? -23.152 -2.977 11.821 1.00 28.28 92 SER A O 1
ATOM 696 N N . VAL A 1 96 ? -23.126 -2.083 9.757 1.00 31.99 93 VAL A N 1
ATOM 697 C CA . VAL A 1 96 ? -21.924 -1.308 10.068 1.00 28.18 93 VAL A CA 1
ATOM 698 C C . VAL A 1 96 ? -22.233 -0.137 10.992 1.00 27.90 93 VAL A C 1
ATOM 699 O O . VAL A 1 96 ? -21.330 0.377 11.663 1.00 26.32 93 VAL A O 1
ATOM 703 N N . THR A 1 97 ? -23.473 0.349 11.000 1.00 25.35 94 THR A N 1
ATOM 704 C CA . THR A 1 97 ? -23.861 1.343 11.994 1.00 27.32 94 THR A CA 1
ATOM 705 C C . THR A 1 97 ? -23.605 0.811 13.402 1.00 26.53 94 THR A C 1
ATOM 706 O O . THR A 1 97 ? -22.886 1.428 14.192 1.00 25.39 94 THR A O 1
ATOM 710 N N . GLU A 1 98 ? -24.130 -0.381 13.700 1.00 26.69 95 GLU A N 1
ATOM 711 C CA . GLU A 1 98 ? -23.970 -0.967 15.028 1.00 27.80 95 GLU A CA 1
ATOM 712 C C . GLU A 1 98 ? -22.515 -1.342 15.311 1.00 24.46 95 GLU A C 1
ATOM 713 O O . GLU A 1 98 ? -22.032 -1.154 16.432 1.00 21.10 95 GLU A O 1
ATOM 719 N N . SER A 1 99 ? -21.783 -1.858 14.316 1.00 21.59 96 SER A N 1
ATOM 720 C CA . SER A 1 99 ? -20.430 -2.307 14.639 1.00 21.20 96 SER A CA 1
ATOM 721 C C . SER A 1 99 ? -19.464 -1.134 14.777 1.00 20.91 96 SER A C 1
ATOM 722 O O . SER A 1 99 ? -18.601 -1.144 15.665 1.00 21.65 96 SER A O 1
ATOM 725 N N . VAL A 1 100 ? -19.577 -0.117 13.920 1.00 22.70 97 VAL A N 1
ATOM 726 C CA . VAL A 1 100 ? -18.738 1.066 14.099 1.00 19.94 97 VAL A CA 1
ATOM 727 C C . VAL A 1 100 ? -19.110 1.778 15.395 1.00 21.04 97 VAL A C 1
ATOM 728 O O . VAL A 1 100 ? -18.237 2.245 16.139 1.00 21.80 97 VAL A O 1
ATOM 732 N N . ALA A 1 101 ? -20.404 1.842 15.708 1.00 22.07 98 ALA A N 1
ATOM 733 C CA . ALA A 1 101 ? -20.803 2.414 16.989 1.00 19.91 98 ALA A CA 1
ATOM 734 C C . ALA A 1 101 ? -20.146 1.672 18.152 1.00 20.33 98 ALA A C 1
ATOM 735 O O . ALA A 1 101 ? -19.747 2.297 19.140 1.00 20.35 98 ALA A O 1
ATOM 737 N N . GLY A 1 102 ? -20.003 0.346 18.042 1.00 19.82 99 GLY A N 1
ATOM 738 C CA . GLY A 1 102 ? -19.342 -0.411 19.101 1.00 20.50 99 GLY A CA 1
ATOM 739 C C . GLY A 1 102 ? -17.859 -0.100 19.193 1.00 21.53 99 GLY A C 1
ATOM 740 O O . GLY A 1 102 ? -17.316 0.066 20.287 1.00 22.84 99 GLY A O 1
ATOM 741 N N . ILE A 1 103 ? -17.189 0.005 18.045 1.00 21.76 100 ILE A N 1
ATOM 742 C CA . ILE A 1 103 ? -15.793 0.436 18.035 1.00 21.85 100 ILE A CA 1
ATOM 743 C C . ILE A 1 103 ? -15.633 1.803 18.686 1.00 17.79 100 ILE A C 1
ATOM 744 O O . ILE A 1 103 ? -14.708 2.027 19.474 1.00 23.28 100 ILE A O 1
ATOM 749 N N . ILE A 1 104 ? -16.510 2.748 18.352 1.00 18.17 101 ILE A N 1
ATOM 750 C CA . ILE A 1 104 ? -16.377 4.089 18.914 1.00 19.15 101 ILE A CA 1
ATOM 751 C C . ILE A 1 104 ? -16.453 4.034 20.431 1.00 21.68 101 ILE A C 1
ATOM 752 O O . ILE A 1 104 ? -15.636 4.632 21.140 1.00 21.78 101 ILE A O 1
ATOM 757 N N . GLU A 1 105 ? -17.447 3.323 20.953 1.00 18.47 102 GLU A N 1
ATOM 758 C CA . GLU A 1 105 ? -17.583 3.271 22.400 1.00 23.54 102 GLU A CA 1
ATOM 759 C C . GLU A 1 105 ? -16.434 2.490 23.025 1.00 21.92 102 GLU A C 1
ATOM 760 O O . GLU A 1 105 ? -15.918 2.887 24.071 1.00 21.92 102 GLU A O 1
ATOM 766 N N . GLU A 1 106 ? -15.966 1.429 22.357 1.00 21.78 103 GLU A N 1
ATOM 767 C CA . GLU A 1 106 ? -14.810 0.693 22.872 1.00 24.54 103 GLU A CA 1
ATOM 768 C C . GLU A 1 106 ? -13.623 1.627 23.114 1.00 24.71 103 GLU A C 1
ATOM 769 O O . GLU A 1 106 ? -13.005 1.605 24.186 1.00 25.53 103 GLU A O 1
ATOM 771 N N . TYR A 1 107 ? -13.332 2.506 22.149 1.00 23.84 104 TYR A N 1
ATOM 772 C CA . TYR A 1 107 ? -12.175 3.385 22.269 1.00 24.84 104 TYR A CA 1
ATOM 773 C C . TYR A 1 107 ? -12.439 4.596 23.156 1.00 23.43 104 TYR A C 1
ATOM 774 O O . TYR A 1 107 ? -11.485 5.237 23.608 1.00 25.54 104 TYR A O 1
ATOM 783 N N . LYS A 1 108 ? -13.702 4.921 23.426 1.00 24.60 105 LYS A N 1
ATOM 784 C CA . LYS A 1 108 ? -13.984 5.960 24.414 1.00 25.02 105 LYS A CA 1
ATOM 785 C C . LYS A 1 108 ? -13.633 5.496 25.820 1.00 29.65 105 LYS A C 1
ATOM 786 O O . LYS A 1 108 ? -13.250 6.311 26.667 1.00 28.17 105 LYS A O 1
ATOM 792 N N . LEU A 1 109 ? -13.753 4.195 26.081 1.00 31.29 106 LEU A N 1
ATOM 793 C CA . LEU A 1 109 ? -13.563 3.644 27.418 1.00 34.27 106 LEU A CA 1
ATOM 794 C C . LEU A 1 109 ? -12.180 3.057 27.630 1.00 32.12 106 LEU A C 1
ATOM 795 O O . LEU A 1 109 ? -11.790 2.844 28.778 1.00 35.43 106 LEU A O 1
ATOM 800 N N . GLY A 1 110 ? -11.429 2.804 26.563 1.00 34.95 107 GLY A N 1
ATOM 801 C CA . GLY A 1 110 ? -10.119 2.207 26.696 1.00 36.02 107 GLY A CA 1
ATOM 802 C C . GLY A 1 110 ? -9.113 3.173 27.285 1.00 42.05 107 GLY A C 1
ATOM 803 O O . GLY A 1 110 ? -9.409 4.320 27.625 1.00 43.49 107 GLY A O 1
ATOM 804 N N . HIS A 1 111 ? -7.881 2.685 27.417 1.00 44.20 108 HIS A N 1
ATOM 805 C CA . HIS A 1 111 ? -6.787 3.538 27.855 1.00 46.90 108 HIS A CA 1
ATOM 806 C C . HIS A 1 111 ? -5.535 3.428 26.996 1.00 43.14 108 HIS A C 1
ATOM 807 O O . HIS A 1 111 ? -4.645 4.270 27.142 1.00 44.45 108 HIS A O 1
ATOM 814 N N . ASP A 1 112 ? -5.444 2.450 26.093 1.00 41.69 109 ASP A N 1
ATOM 815 C CA . ASP A 1 112 ? -4.272 2.371 25.224 1.00 43.33 109 ASP A CA 1
ATOM 816 C C . ASP A 1 112 ? -4.267 3.490 24.179 1.00 42.15 109 ASP A C 1
ATOM 817 O O . ASP A 1 112 ? -3.200 3.997 23.814 1.00 42.08 109 ASP A O 1
ATOM 822 N N . PHE A 1 113 ? -5.442 3.874 23.679 1.00 38.16 110 PHE A N 1
ATOM 823 C CA . PHE A 1 113 ? -5.631 4.927 22.692 1.00 33.29 110 PHE A CA 1
ATOM 824 C C . PHE A 1 113 ? -6.313 6.140 23.315 1.00 29.59 110 PHE A C 1
ATOM 825 O O . PHE A 1 113 ? -7.025 6.018 24.315 1.00 27.92 110 PHE A O 1
ATOM 833 N N . PRO A 1 114 ? -6.153 7.324 22.729 1.00 27.11 111 PRO A N 1
ATOM 834 C CA . PRO A 1 114 ? -7.050 8.437 23.074 1.00 26.44 111 PRO A CA 1
ATOM 835 C C . PRO A 1 114 ? -8.475 8.111 22.660 1.00 23.19 111 PRO A C 1
ATOM 836 O O . PRO A 1 114 ? -8.701 7.276 21.773 1.00 22.25 111 PRO A O 1
ATOM 840 N N . PRO A 1 115 ? -9.472 8.723 23.292 1.00 25.52 112 PRO A N 1
ATOM 841 C CA . PRO A 1 115 ? -10.830 8.559 22.803 1.00 22.84 112 PRO A CA 1
ATOM 842 C C . PRO A 1 115 ? -10.934 9.099 21.393 1.00 22.51 112 PRO A C 1
ATOM 843 O O . PRO A 1 115 ? -10.162 9.990 20.991 1.00 23.22 112 PRO A O 1
ATOM 847 N N . PRO A 1 116 ? -11.826 8.543 20.585 1.00 23.91 113 PRO A N 1
ATOM 848 C CA . PRO A 1 116 ? -11.965 9.026 19.208 1.00 20.94 113 PRO A CA 1
ATOM 849 C C . PRO A 1 116 ? -12.438 10.472 19.193 1.00 19.76 113 PRO A C 1
ATOM 850 O O . PRO A 1 116 ? -13.363 10.847 19.913 1.00 21.14 113 PRO A O 1
ATOM 854 N N . LYS A 1 117 ? -11.808 11.281 18.356 1.00 18.40 114 LYS A N 1
ATOM 855 C CA . LYS A 1 117 ? -12.211 12.675 18.199 1.00 21.78 114 LYS A CA 1
ATOM 856 C C . LYS A 1 117 ? -13.020 12.917 16.931 1.00 17.27 114 LYS A C 1
ATOM 857 O O . LYS A 1 117 ? -13.843 13.841 16.885 1.00 13.94 114 LYS A O 1
ATOM 863 N N . VAL A 1 118 ? -12.810 12.103 15.901 1.00 15.87 115 VAL A N 1
ATOM 864 C CA . VAL A 1 118 ? -13.478 12.287 14.619 1.00 16.23 115 VAL A CA 1
ATOM 865 C C . VAL A 1 118 ? -13.597 10.925 13.964 1.00 18.25 115 VAL A C 1
ATOM 866 O O . VAL A 1 118 ? -12.750 10.052 14.161 1.00 18.32 115 VAL A O 1
ATOM 870 N N . LEU A 1 119 ? -14.652 10.748 13.178 1.00 16.56 116 LEU A N 1
ATOM 871 C CA . LEU A 1 119 ? -14.775 9.618 12.270 1.00 15.52 116 LEU A CA 1
ATOM 872 C C . LEU A 1 119 ? -14.719 10.149 10.843 1.00 16.76 116 LEU A C 1
ATOM 873 O O . LEU A 1 119 ? -15.571 10.956 10.449 1.00 15.77 116 LEU A O 1
ATOM 878 N N . ILE A 1 120 ? -13.700 9.721 10.097 1.00 17.43 117 ILE A N 1
ATOM 879 C CA . ILE A 1 120 ? -13.647 9.902 8.647 1.00 17.15 117 ILE A CA 1
ATOM 880 C C . ILE A 1 120 ? -14.395 8.745 7.994 1.00 16.36 117 ILE A C 1
ATOM 881 O O . ILE A 1 120 ? -13.986 7.583 8.091 1.00 19.05 117 ILE A O 1
ATOM 886 N N . TYR A 1 121 ? -15.489 9.059 7.323 1.00 15.96 118 TYR A N 1
ATOM 887 C CA . TYR A 1 121 ? -16.350 8.051 6.739 1.00 18.79 118 TYR A CA 1
ATOM 888 C C . TYR A 1 121 ? -16.510 8.341 5.251 1.00 18.50 118 TYR A C 1
ATOM 889 O O . TYR A 1 121 ? -16.388 9.490 4.801 1.00 19.05 118 TYR A O 1
ATOM 898 N N . ASP A 1 122 ? -16.762 7.285 4.490 1.00 19.99 119 ASP A N 1
ATOM 899 C CA . ASP A 1 122 ? -16.956 7.429 3.055 1.00 17.81 119 ASP A CA 1
ATOM 900 C C . ASP A 1 122 ? -18.209 8.254 2.778 1.00 19.50 119 ASP A C 1
ATOM 901 O O . ASP A 1 122 ? -19.258 8.040 3.392 1.00 17.35 119 ASP A O 1
ATOM 906 N N . SER A 1 123 ? -18.111 9.166 1.801 1.00 17.85 120 SER A N 1
ATOM 907 C CA . SER A 1 123 ? -19.209 10.098 1.532 1.00 16.47 120 SER A CA 1
ATOM 908 C C . SER A 1 123 ? -20.495 9.406 1.113 1.00 18.85 120 SER A C 1
ATOM 909 O O . SER A 1 123 ? -21.572 10.008 1.242 1.00 15.83 120 SER A O 1
ATOM 912 N N . THR A 1 124 ? -20.410 8.187 0.562 1.00 15.36 121 THR A N 1
ATOM 913 C CA . THR A 1 124 ? -21.604 7.455 0.163 1.00 19.24 121 THR A CA 1
ATOM 914 C C . THR A 1 124 ? -22.278 6.760 1.336 1.00 20.76 121 THR A C 1
ATOM 915 O O . THR A 1 124 ? -23.293 6.085 1.141 1.00 20.89 121 THR A O 1
ATOM 919 N N . MET A 1 125 ? -21.749 6.922 2.550 1.00 20.63 122 MET A N 1
ATOM 920 C CA . MET A 1 125 ? -22.392 6.430 3.766 1.00 21.43 122 MET A CA 1
ATOM 921 C C . MET A 1 125 ? -22.747 7.617 4.665 1.00 21.42 122 MET A C 1
ATOM 922 O O . MET A 1 125 ? -22.233 7.734 5.786 1.00 22.06 122 MET A O 1
ATOM 927 N N . PRO A 1 126 ? -23.625 8.523 4.200 1.00 22.48 123 PRO A N 1
ATOM 928 C CA . PRO A 1 126 ? -23.874 9.759 4.971 1.00 21.38 123 PRO A CA 1
ATOM 929 C C . PRO A 1 126 ? -24.520 9.520 6.325 1.00 21.34 123 PRO A C 1
ATOM 930 O O . PRO A 1 126 ? -24.397 10.375 7.207 1.00 22.75 123 PRO A O 1
ATOM 934 N N . TRP A 1 127 ? -25.232 8.408 6.512 1.00 21.82 124 TRP A N 1
ATOM 935 C CA . TRP A 1 127 ? -25.789 8.109 7.826 1.00 22.89 124 TRP A CA 1
ATOM 936 C C . TRP A 1 127 ? -24.706 7.910 8.869 1.00 23.66 124 TRP A C 1
ATOM 937 O O . TRP A 1 127 ? -24.999 7.950 10.068 1.00 24.61 124 TRP A O 1
ATOM 948 N N . MET A 1 128 ? -23.464 7.671 8.449 1.00 23.01 125 MET A N 1
ATOM 949 C CA . MET A 1 128 ? -22.390 7.590 9.421 1.00 20.74 125 MET A CA 1
ATOM 950 C C . MET A 1 128 ? -22.134 8.922 10.101 1.00 20.96 125 MET A C 1
ATOM 951 O O . MET A 1 128 ? -21.492 8.941 11.151 1.00 19.02 125 MET A O 1
ATOM 956 N N . LEU A 1 129 ? -22.608 10.034 9.532 1.00 19.95 126 LEU A N 1
ATOM 957 C CA . LEU A 1 129 ? -22.513 11.293 10.258 1.00 18.19 126 LEU A CA 1
ATOM 958 C C . LEU A 1 129 ? -23.377 11.252 11.510 1.00 21.26 126 LEU A C 1
ATOM 959 O O . LEU A 1 129 ? -22.996 11.803 12.545 1.00 17.26 126 LEU A O 1
ATOM 964 N N . ASP A 1 130 ? -24.544 10.603 11.425 1.00 18.87 127 ASP A N 1
ATOM 965 C CA . ASP A 1 130 ? -25.413 10.466 12.583 1.00 21.79 127 ASP A CA 1
ATOM 966 C C . ASP A 1 130 ? -24.811 9.546 13.624 1.00 18.92 127 ASP A C 1
ATOM 967 O O . ASP A 1 130 ? -25.059 9.731 14.819 1.00 22.42 127 ASP A O 1
ATOM 972 N N . VAL A 1 131 ? -24.069 8.524 13.195 1.00 18.68 128 VAL A N 1
ATOM 973 C CA . VAL A 1 131 ? -23.356 7.688 14.155 1.00 22.02 128 VAL A CA 1
ATOM 974 C C . VAL A 1 131 ? -22.295 8.512 14.868 1.00 20.34 128 VAL A C 1
ATOM 975 O O . VAL A 1 131 ? -22.219 8.521 16.106 1.00 18.75 128 VAL A O 1
ATOM 979 N N . ALA A 1 132 ? -21.480 9.241 14.102 1.00 17.86 129 ALA A N 1
ATOM 980 C CA . ALA A 1 132 ? -20.459 10.079 14.720 1.00 17.10 129 ALA A CA 1
ATOM 981 C C . ALA A 1 132 ? -21.084 11.049 15.722 1.00 19.24 129 ALA A C 1
ATOM 982 O O . ALA A 1 132 ? -20.720 11.062 16.905 1.00 17.39 129 ALA A O 1
ATOM 984 N N . HIS A 1 133 ? -22.065 11.839 15.281 1.00 18.78 130 HIS A N 1
ATOM 985 C CA . HIS A 1 133 ? -22.645 12.834 16.184 1.00 19.18 130 HIS A CA 1
ATOM 986 C C . HIS A 1 133 ? -23.421 12.180 17.318 1.00 18.43 130 HIS A C 1
ATOM 987 O O . HIS A 1 133 ? -23.412 12.691 18.444 1.00 19.10 130 HIS A O 1
ATOM 994 N N . GLY A 1 134 ? -24.073 11.043 17.048 1.00 18.76 131 GLY A N 1
ATOM 995 C CA . GLY A 1 134 ? -24.780 10.329 18.093 1.00 18.44 131 GLY A CA 1
ATOM 996 C C . GLY A 1 134 ? -23.873 9.842 19.203 1.00 19.39 131 GLY A C 1
ATOM 997 O O . GLY A 1 134 ? -24.344 9.603 20.314 1.00 17.58 131 GLY A O 1
ATOM 998 N N . HIS A 1 135 ? -22.578 9.701 18.922 1.00 18.77 132 HIS A N 1
ATOM 999 C CA . HIS A 1 135 ? -21.585 9.308 19.903 1.00 17.49 132 HIS A CA 1
ATOM 1000 C C . HIS A 1 135 ? -20.692 10.473 20.303 1.00 21.39 132 HIS A C 1
ATOM 1001 O O . HIS A 1 135 ? -19.639 10.257 20.912 1.00 22.59 132 HIS A O 1
ATOM 1008 N N . GLY A 1 136 ? -21.092 11.700 19.979 1.00 20.22 133 GLY A N 1
ATOM 1009 C CA . GLY A 1 136 ? -20.421 12.873 20.508 1.00 20.23 133 GLY A CA 1
ATOM 1010 C C . GLY A 1 136 ? -19.073 13.167 19.894 1.00 21.93 133 GLY A C 1
ATOM 1011 O O . GLY A 1 136 ? -18.218 13.748 20.565 1.00 19.43 133 GLY A O 1
ATOM 1012 N N . ILE A 1 137 ? -18.858 12.790 18.621 1.00 19.80 134 ILE A N 1
ATOM 1013 C CA . ILE A 1 137 ? -17.591 13.029 17.938 1.00 17.73 134 ILE A CA 1
ATOM 1014 C C . ILE A 1 137 ? -17.862 13.666 16.575 1.00 17.20 134 ILE A C 1
ATOM 1015 O O . ILE A 1 137 ? -18.986 13.660 16.066 1.00 18.01 134 ILE A O 1
ATOM 1020 N N . LEU A 1 138 ? -16.811 14.221 15.991 1.00 16.60 135 LEU A N 1
ATOM 1021 C CA . LEU A 1 138 ? -16.921 14.872 14.692 1.00 16.36 135 LEU A CA 1
ATOM 1022 C C . LEU A 1 138 ? -17.026 13.857 13.558 1.00 17.96 135 LEU A C 1
ATOM 1023 O O . LEU A 1 138 ? -16.628 12.697 13.680 1.00 17.59 135 LEU A O 1
ATOM 1028 N N . GLY A 1 139 ? -17.572 14.329 12.439 1.00 16.23 136 GLY A N 1
ATOM 1029 C CA . GLY A 1 139 ? -17.701 13.557 11.227 1.00 17.22 136 GLY A CA 1
ATOM 1030 C C . GLY A 1 139 ? -17.064 14.261 10.049 1.00 16.97 136 GLY A C 1
ATOM 1031 O O . GLY A 1 139 ? -17.389 15.421 9.751 1.00 16.68 136 GLY A O 1
ATOM 1032 N N . ALA A 1 140 ? -16.128 13.579 9.394 1.00 14.68 137 ALA A N 1
ATOM 1033 C CA . ALA A 1 140 ? -15.535 14.045 8.148 1.00 16.39 137 ALA A CA 1
ATOM 1034 C C . ALA A 1 140 ? -16.002 13.127 7.027 1.00 18.89 137 ALA A C 1
ATOM 1035 O O . ALA A 1 140 ? -15.827 11.901 7.096 1.00 17.77 137 ALA A O 1
ATOM 1037 N N . SER A 1 141 ? -16.607 13.717 6.008 1.00 17.90 138 SER A N 1
ATOM 1038 C CA . SER A 1 141 ? -17.090 12.960 4.871 1.00 17.14 138 SER A CA 1
ATOM 1039 C C . SER A 1 141 ? -16.008 13.001 3.803 1.00 18.48 138 SER A C 1
ATOM 1040 O O . SER A 1 141 ? -15.597 14.087 3.368 1.00 17.49 138 SER A O 1
ATOM 1043 N N . LEU A 1 142 ? -15.505 11.827 3.427 1.00 14.79 139 LEU A 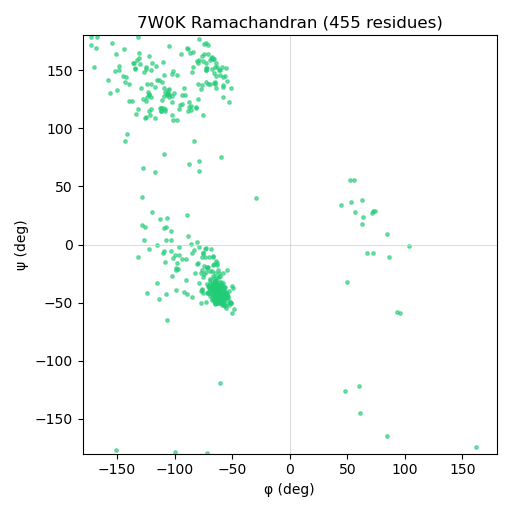N 1
ATOM 1044 C CA . LEU A 1 142 ? -14.500 11.711 2.374 1.00 18.99 139 LEU A CA 1
ATOM 1045 C C . LEU A 1 142 ? -15.204 11.352 1.069 1.00 17.75 139 LEU A C 1
ATOM 1046 O O . LEU A 1 142 ? -15.685 10.225 0.896 1.00 14.97 139 LEU A O 1
ATOM 1051 N N . PHE A 1 143 ? -15.281 12.327 0.176 1.00 18.47 140 PHE A N 1
ATOM 1052 C CA . PHE A 1 143 ? -15.690 12.090 -1.200 1.00 19.24 140 PHE A CA 1
ATOM 1053 C C . PHE A 1 143 ? -14.518 11.481 -1.950 1.00 17.69 140 PHE A C 1
ATOM 1054 O O . PHE A 1 143 ? -13.387 11.942 -1.811 1.00 20.21 140 PHE A O 1
ATOM 1062 N N . THR A 1 144 ? -14.778 10.423 -2.714 1.00 19.21 141 THR A N 1
ATOM 1063 C CA . THR A 1 144 ? -13.737 9.755 -3.484 1.00 19.30 141 THR A CA 1
ATOM 1064 C C . THR A 1 144 ? -13.887 10.005 -4.978 1.00 18.46 141 THR A C 1
ATOM 1065 O O . THR A 1 144 ? -13.288 9.291 -5.794 1.00 17.23 141 THR A O 1
ATOM 1069 N N . GLN A 1 145 ? -14.703 10.977 -5.356 1.00 21.81 142 GLN A N 1
ATOM 1070 C CA . GLN A 1 145 ? -14.913 11.372 -6.732 1.00 21.65 142 GLN A CA 1
ATOM 1071 C C . GLN A 1 145 ? -14.557 12.844 -6.870 1.00 20.80 142 GLN A C 1
ATOM 1072 O O . GLN A 1 145 ? -14.461 13.556 -5.866 1.00 21.48 142 GLN A O 1
ATOM 1077 N N . PRO A 1 146 ? -14.332 13.329 -8.088 1.00 18.84 143 PRO A N 1
ATOM 1078 C CA . PRO A 1 146 ? -13.938 14.729 -8.252 1.00 19.37 143 PRO A CA 1
ATOM 1079 C C . PRO A 1 146 ? -15.075 15.666 -7.873 1.00 19.31 143 PRO A C 1
ATOM 1080 O O . PRO A 1 146 ? -16.245 15.281 -7.796 1.00 16.52 143 PRO A O 1
ATOM 1084 N N . CYS A 1 147 ? -14.690 16.919 -7.616 1.00 17.95 144 CYS A N 1
ATOM 1085 C CA . CYS A 1 147 ? -15.666 17.982 -7.382 1.00 19.48 144 CYS A CA 1
ATOM 1086 C C . CYS A 1 147 ? -16.656 18.108 -8.534 1.00 18.82 144 CYS A C 1
ATOM 1087 O O . CYS A 1 147 ? -17.853 18.319 -8.311 1.00 19.62 144 CYS A O 1
ATOM 1090 N N . CYS A 1 148 ? -16.175 17.995 -9.778 1.00 17.13 145 CYS A N 1
ATOM 1091 C CA . CYS A 1 148 ? -17.042 18.294 -10.917 1.00 20.06 145 CYS A CA 1
ATOM 1092 C C . CYS A 1 148 ? -18.205 17.310 -11.005 1.00 20.23 145 CYS A C 1
ATOM 1093 O O . CYS A 1 148 ? -19.367 17.714 -11.145 1.00 18.06 145 CYS A O 1
ATOM 1096 N N . VAL A 1 149 ? -17.915 16.004 -10.949 1.00 20.29 146 VAL A N 1
ATOM 1097 C CA . VAL A 1 149 ? -19.023 15.052 -11.004 1.00 19.12 146 VAL A CA 1
ATOM 1098 C C . VAL A 1 149 ? -19.854 15.123 -9.724 1.00 20.25 146 VAL A C 1
ATOM 1099 O O . VAL A 1 149 ? -21.067 14.875 -9.747 1.00 22.87 146 VAL A O 1
ATOM 1103 N N . SER A 1 150 ? -19.235 15.483 -8.595 1.00 18.56 147 SER A N 1
ATOM 1104 C CA . SER A 1 150 ? -19.984 15.539 -7.340 1.00 20.45 147 SER A CA 1
ATOM 1105 C C . SER A 1 150 ? -21.047 16.622 -7.387 1.00 21.03 147 SER A C 1
ATOM 1106 O O . SER A 1 150 ? -22.170 16.423 -6.907 1.00 20.84 147 SER A O 1
ATOM 1109 N N . VAL A 1 151 ? -20.707 17.768 -7.980 1.00 18.49 148 VAL A N 1
ATOM 1110 C CA . VAL A 1 151 ? -21.651 18.866 -8.138 1.00 22.75 148 VAL A CA 1
ATOM 1111 C C . VAL A 1 151 ? -22.814 18.447 -9.024 1.00 20.94 148 VAL A C 1
ATOM 1112 O O . VAL A 1 151 ? -23.962 18.851 -8.798 1.00 24.45 148 VAL A O 1
ATOM 1116 N N . VAL A 1 152 ? -22.548 17.611 -10.025 1.00 22.36 149 VAL A N 1
ATOM 1117 C CA . VAL A 1 152 ? -23.629 17.081 -10.851 1.00 23.20 149 VAL A CA 1
ATOM 1118 C C . VAL A 1 152 ? -24.601 16.267 -10.010 1.00 23.38 149 VAL A C 1
ATOM 1119 O O . VAL A 1 152 ? -25.822 16.396 -10.162 1.00 25.08 149 VAL A O 1
ATOM 1123 N N . TYR A 1 153 ? -24.086 15.418 -9.103 1.00 21.19 150 TYR A N 1
ATOM 1124 C CA . TYR A 1 153 ? -24.987 14.705 -8.195 1.00 22.22 150 TYR A CA 1
ATOM 1125 C C . TYR A 1 153 ? -25.769 15.683 -7.327 1.00 22.26 150 TYR A C 1
ATOM 1126 O O . TYR A 1 153 ? -26.962 15.486 -7.068 1.00 22.29 150 TYR A O 1
ATOM 1135 N N . TYR A 1 154 ? -25.113 16.745 -6.863 1.00 23.03 151 TYR A N 1
ATOM 1136 C CA . TYR A 1 154 ? -25.815 17.729 -6.048 1.00 26.27 151 TYR A CA 1
ATOM 1137 C C . TYR A 1 154 ? -26.971 18.348 -6.823 1.00 26.60 151 TYR A C 1
ATOM 1138 O O . TYR A 1 154 ? -28.096 18.446 -6.322 1.00 22.96 151 TYR A O 1
ATOM 1147 N N . HIS A 1 155 ? -26.702 18.769 -8.060 1.00 22.79 152 HIS A N 1
ATOM 1148 C CA . HIS A 1 155 ? -27.749 19.355 -8.888 1.00 27.02 152 HIS A CA 1
ATOM 1149 C C . HIS A 1 155 ? -28.850 18.347 -9.180 1.00 27.94 152 HIS A C 1
ATOM 1150 O O . HIS A 1 155 ? -30.035 18.700 -9.190 1.00 30.93 152 HIS A O 1
ATOM 1157 N N . MET A 1 156 ? -28.478 17.083 -9.385 1.00 25.55 153 MET A N 1
ATOM 1158 C CA . MET A 1 156 ? -29.463 16.018 -9.552 1.00 28.03 153 MET A CA 1
ATOM 1159 C C . MET A 1 156 ? -30.331 15.861 -8.306 1.00 28.35 153 MET A C 1
ATOM 1160 O O . MET A 1 156 ? -31.551 15.689 -8.405 1.00 27.80 153 MET A O 1
ATOM 1165 N N . LEU A 1 157 ? -29.714 15.901 -7.122 1.00 25.07 154 LEU A N 1
ATOM 1166 C CA . LEU A 1 157 ? -30.482 15.803 -5.886 1.00 25.88 154 LEU A CA 1
ATOM 1167 C C . LEU A 1 157 ? -31.450 16.970 -5.739 1.00 31.28 154 LEU A C 1
ATOM 1168 O O . LEU A 1 157 ? -32.589 16.794 -5.293 1.00 29.36 154 LEU A O 1
ATOM 1173 N N . GLN A 1 158 ? -31.013 18.175 -6.107 1.00 30.80 155 GLN A N 1
ATOM 1174 C CA . GLN A 1 158 ? -31.864 19.348 -5.970 1.00 34.55 155 GLN A CA 1
ATOM 1175 C C . GLN A 1 158 ? -33.027 19.341 -6.948 1.00 40.15 155 GLN A C 1
ATOM 1176 O O . GLN A 1 158 ? -33.932 20.171 -6.803 1.00 43.71 155 GLN A O 1
ATOM 1182 N N . GLY A 1 159 ? -33.021 18.439 -7.931 1.00 38.32 156 GLY A N 1
ATOM 1183 C CA . GLY A 1 159 ? -34.173 18.243 -8.797 1.00 43.07 156 GLY A CA 1
ATOM 1184 C C . GLY A 1 159 ? -34.629 19.488 -9.520 1.00 47.77 156 GLY A C 1
ATOM 1185 O O . GLY A 1 159 ? -35.814 19.619 -9.841 1.00 49.90 156 GLY A O 1
ATOM 1186 N N . THR A 1 160 ? -33.714 20.417 -9.777 1.00 46.34 157 THR A N 1
ATOM 1187 C CA . THR A 1 160 ? -34.058 21.676 -10.417 1.00 45.79 157 THR A CA 1
ATOM 1188 C C . THR A 1 160 ? -34.078 21.541 -11.931 1.00 52.96 157 THR A C 1
ATOM 1189 O O . THR A 1 160 ? -35.016 22.011 -12.587 1.00 52.70 157 THR A O 1
ATOM 1193 N N . ILE A 1 161 ? -33.066 20.884 -12.491 1.00 51.56 158 ILE A N 1
ATOM 1194 C CA . ILE A 1 161 ? -32.966 20.663 -13.925 1.00 51.61 158 ILE A CA 1
ATOM 1195 C C . ILE A 1 161 ? -33.371 19.234 -14.233 1.00 51.12 158 ILE A C 1
ATOM 1196 O O . ILE A 1 161 ? -33.141 18.312 -13.444 1.00 47.07 158 ILE A O 1
ATOM 1201 N N . ASP A 1 162 ? -33.980 19.050 -15.400 1.00 57.76 159 ASP A N 1
ATOM 1202 C CA . ASP A 1 162 ? -34.419 17.733 -15.845 1.00 53.92 159 ASP A CA 1
ATOM 1203 C C . ASP A 1 162 ? -33.201 16.942 -16.303 1.00 48.86 159 ASP A C 1
ATOM 1204 O O . ASP A 1 162 ? -32.587 17.268 -17.324 1.00 51.77 159 ASP A O 1
ATOM 1209 N N . PHE A 1 163 ? -32.846 15.904 -15.553 1.00 53.35 160 PHE A N 1
ATOM 1210 C CA . PHE A 1 163 ? -31.761 15.008 -15.931 1.00 53.25 160 PHE A CA 1
ATOM 1211 C C . PHE A 1 163 ? -32.251 13.751 -16.643 1.00 54.83 160 PHE A C 1
ATOM 1212 O O . PHE A 1 163 ? -31.430 12.921 -17.047 1.00 52.09 160 PHE A O 1
ATOM 1220 N N . HIS A 1 164 ? -33.564 13.591 -16.793 1.00 55.11 161 HIS A N 1
ATOM 1221 C CA . HIS A 1 164 ? -34.102 12.518 -17.612 1.00 61.97 161 HIS A CA 1
ATOM 1222 C C . HIS A 1 164 ? -33.555 12.643 -19.025 1.00 62.76 161 HIS A C 1
ATOM 1223 O O . HIS A 1 164 ? -33.337 13.750 -19.525 1.00 59.16 161 HIS A O 1
ATOM 1230 N N . ARG A 1 165 ? -33.303 11.502 -19.659 1.00 66.81 162 ARG A N 1
ATOM 1231 C CA . ARG A 1 165 ? -32.722 11.469 -20.995 1.00 65.06 162 ARG A CA 1
ATOM 1232 C C . ARG A 1 165 ? -33.522 10.515 -21.865 1.00 67.55 162 ARG A C 1
ATOM 1233 O O . ARG A 1 165 ? -33.588 9.315 -21.578 1.00 68.00 162 ARG A O 1
ATOM 1235 N N . GLU A 1 166 ? -34.146 11.054 -22.909 1.00 66.90 163 GLU A N 1
ATOM 1236 C CA . GLU A 1 166 ? -34.644 10.273 -24.038 1.00 65.42 163 GLU A CA 1
ATOM 1237 C C . GLU A 1 166 ? -33.734 10.623 -25.212 1.00 58.50 163 GLU A C 1
ATOM 1238 O O . GLU A 1 166 ? -34.085 11.410 -26.093 1.00 55.13 163 GLU A O 1
ATOM 1244 N N . GLN A 1 167 ? -32.537 10.033 -25.209 1.00 55.78 164 GLN A N 1
ATOM 1245 C CA . GLN A 1 167 ? -31.507 10.413 -26.169 1.00 55.63 164 GLN A CA 1
ATOM 1246 C C . GLN A 1 167 ? -31.842 10.026 -27.603 1.00 51.73 164 GLN A C 1
ATOM 1247 O O . GLN A 1 167 ? -31.070 10.368 -28.506 1.00 43.98 164 GLN A O 1
ATOM 1253 N N . SER A 1 168 ? -32.959 9.326 -27.836 1.00 56.37 165 SER A N 1
ATOM 1254 C CA . SER A 1 168 ? -33.259 8.830 -29.174 1.00 47.79 165 SER A CA 1
ATOM 1255 C C . SER A 1 168 ? -33.910 9.888 -30.061 1.00 45.69 165 SER A C 1
ATOM 1256 O O . SER A 1 168 ? -33.797 9.796 -31.288 1.00 40.79 165 SER A O 1
ATOM 1259 N N . SER A 1 169 ? -34.583 10.898 -29.490 1.00 45.97 166 SER A N 1
ATOM 1260 C CA . SER A 1 169 ? -35.297 11.867 -30.322 1.00 41.26 166 SER A CA 1
ATOM 1261 C C . SER A 1 169 ? -34.560 13.192 -30.507 1.00 40.88 166 SER A C 1
ATOM 1262 O O . SER A 1 169 ? -34.961 13.999 -31.357 1.00 37.55 166 SER A O 1
ATOM 1265 N N . SER A 1 170 ? -33.508 13.439 -29.739 1.00 41.42 167 SER A N 1
ATOM 1266 C CA . SER A 1 170 ? -32.714 14.654 -29.853 1.00 36.15 167 SER A CA 1
ATOM 1267 C C . SER A 1 170 ? -31.510 14.463 -28.948 1.00 38.53 167 SER A C 1
ATOM 1268 O O . SER A 1 170 ? -31.427 13.490 -28.194 1.00 38.68 167 SER A O 1
ATOM 1271 N N . SER A 1 171 ? -30.571 15.392 -29.037 1.00 33.24 168 SER A N 1
ATOM 1272 C CA . SER A 1 171 ? -29.429 15.400 -28.142 1.00 30.96 168 SER A CA 1
ATOM 1273 C C . SER A 1 171 ? -29.550 16.596 -27.205 1.00 31.61 168 SER A C 1
ATOM 1274 O O . SER A 1 171 ? -29.984 17.679 -27.612 1.00 28.84 168 SER A O 1
ATOM 1277 N N . LYS A 1 172 ? -29.207 16.386 -25.940 1.00 28.00 169 LYS A N 1
ATOM 1278 C CA . LYS A 1 172 ? -29.308 17.423 -24.927 1.00 27.44 169 LYS A CA 1
ATOM 1279 C C . LYS A 1 172 ? -27.912 17.804 -24.454 1.00 28.03 169 LYS A C 1
ATOM 1280 O O . LYS A 1 172 ? -27.018 16.955 -24.364 1.00 25.83 169 LYS A O 1
ATOM 1286 N N . VAL A 1 173 ? -27.709 19.095 -24.214 1.00 24.69 170 VAL A N 1
ATOM 1287 C CA . VAL A 1 173 ? -26.479 19.598 -23.621 1.00 22.22 170 VAL A CA 1
ATOM 1288 C C . VAL A 1 173 ? -26.874 20.355 -22.361 1.00 23.81 170 VAL A C 1
ATOM 1289 O O . VAL A 1 173 ? -27.802 21.169 -22.384 1.00 21.83 170 VAL A O 1
ATOM 1293 N N . LEU A 1 174 ? -26.203 20.059 -21.260 1.00 22.53 171 LEU A N 1
ATOM 1294 C CA . LEU A 1 174 ? -26.566 20.612 -19.961 1.00 23.41 171 LEU A CA 1
ATOM 1295 C C . LEU A 1 174 ? -25.527 21.639 -19.534 1.00 21.44 171 LEU A C 1
ATOM 1296 O O . LEU A 1 174 ? -24.320 21.382 -19.609 1.00 21.49 171 LEU A O 1
ATOM 1301 N N . LEU A 1 175 ? -25.994 22.803 -19.107 1.00 20.95 172 LEU A N 1
ATOM 1302 C CA . LEU A 1 175 ? -25.126 23.857 -18.597 1.00 24.69 172 LEU A CA 1
ATOM 1303 C C . LEU A 1 175 ? -25.360 23.993 -17.101 1.00 27.35 172 LEU A C 1
ATOM 1304 O O . LEU A 1 175 ? -26.467 24.334 -16.670 1.00 27.83 172 LEU A O 1
ATOM 1309 N N . LEU A 1 176 ? -24.319 23.731 -16.322 1.00 25.79 173 LEU A N 1
ATOM 1310 C CA . LEU A 1 176 ? -24.342 23.996 -14.904 1.00 27.90 173 LEU A CA 1
ATOM 1311 C C . LEU A 1 176 ? -23.294 25.049 -14.561 1.00 26.97 173 LEU A C 1
ATOM 1312 O O . LEU A 1 176 ? -22.290 25.180 -15.269 1.00 26.16 173 LEU A O 1
ATOM 1317 N N . PRO A 1 177 ? -23.491 25.803 -13.479 1.00 27.07 174 PRO A N 1
ATOM 1318 C CA . PRO A 1 177 ? -22.505 26.827 -13.102 1.00 30.06 174 PRO A CA 1
ATOM 1319 C C . PRO A 1 177 ? -21.127 26.229 -12.873 1.00 27.47 174 PRO A C 1
ATOM 1320 O O . PRO A 1 177 ? -20.981 25.175 -12.248 1.00 24.66 174 PRO A O 1
ATOM 1324 N N . CYS A 1 178 ? -20.117 26.905 -13.414 1.00 25.65 175 CYS A N 1
ATOM 1325 C CA . CYS A 1 178 ? -18.712 26.563 -13.208 1.00 28.80 175 CYS A CA 1
ATOM 1326 C C . CYS A 1 178 ? -18.354 25.180 -13.746 1.00 28.52 175 CYS A C 1
ATOM 1327 O O . CYS A 1 178 ? -17.316 24.617 -13.386 1.00 29.36 175 CYS A O 1
ATOM 1330 N N . LEU A 1 179 ? -19.191 24.623 -14.614 1.00 27.23 176 LEU A N 1
ATOM 1331 C CA . LEU A 1 179 ? -18.862 23.405 -15.324 1.00 25.82 176 LEU A CA 1
ATOM 1332 C C . LEU A 1 179 ? -18.886 23.668 -16.824 1.00 28.02 176 LEU A C 1
ATOM 1333 O O . LEU A 1 179 ? -19.625 24.539 -17.293 1.00 29.71 176 LEU A O 1
ATOM 1338 N N . PRO A 1 180 ? -18.078 22.955 -17.599 1.00 25.71 177 PRO A N 1
ATOM 1339 C CA . PRO A 1 180 ? -18.199 23.036 -19.057 1.00 28.82 177 PRO A CA 1
ATOM 1340 C C . PRO A 1 180 ? -19.523 22.448 -19.505 1.00 27.27 177 PRO A C 1
ATOM 1341 O O . PRO A 1 180 ? -20.155 21.691 -18.751 1.00 24.86 177 PRO A O 1
ATOM 1345 N N . PRO A 1 181 ? -19.988 22.797 -20.705 1.00 24.94 178 PRO A N 1
ATOM 1346 C CA . PRO A 1 181 ? -21.171 22.131 -21.260 1.00 25.20 178 PRO A CA 1
ATOM 1347 C C . PRO A 1 181 ? -21.022 20.616 -21.216 1.00 23.24 178 PRO A C 1
ATOM 1348 O O . PRO A 1 181 ? -19.981 20.063 -21.575 1.00 19.82 178 PRO A O 1
ATOM 1352 N N . LEU A 1 182 ? -22.074 19.938 -20.773 1.00 21.72 179 LEU A N 1
ATOM 1353 C CA . LEU A 1 182 ? -22.058 18.486 -20.653 1.00 21.32 179 LEU A CA 1
ATOM 1354 C C . LEU A 1 182 ? -23.024 17.899 -21.678 1.00 24.42 179 LEU A C 1
ATOM 1355 O O . LEU A 1 182 ? -24.239 18.118 -21.588 1.00 21.25 179 LEU A O 1
ATOM 1360 N N . GLU A 1 183 ? -22.488 17.158 -22.649 1.00 18.39 180 GLU A N 1
ATOM 1361 C CA . GLU A 1 183 ? -23.359 16.389 -23.524 1.00 26.55 180 GLU A CA 1
ATOM 1362 C C . GLU A 1 183 ? -23.934 15.200 -22.759 1.00 26.79 180 GLU A C 1
ATOM 1363 O O . GLU A 1 183 ? -23.540 14.900 -21.624 1.00 24.66 180 GLU A O 1
ATOM 1365 N N . ASP A 1 184 ? -24.862 14.496 -23.414 1.00 26.32 181 ASP A N 1
ATOM 1366 C CA . ASP A 1 184 ? -25.545 13.387 -22.752 1.00 30.26 181 ASP A CA 1
ATOM 1367 C C . ASP A 1 184 ? -24.561 12.303 -22.320 1.00 26.91 181 ASP A C 1
ATOM 1368 O O . ASP A 1 184 ? -24.694 11.732 -21.232 1.00 28.78 181 ASP A O 1
ATOM 1370 N N . ARG A 1 185 ? -23.556 12.019 -23.149 1.00 25.68 182 ARG A N 1
ATOM 1371 C CA . ARG A 1 185 ? -22.567 10.996 -22.842 1.00 25.55 182 ARG A CA 1
ATOM 1372 C C . ARG A 1 185 ? -21.588 11.429 -21.760 1.00 26.80 182 ARG A C 1
ATOM 1373 O O . ARG A 1 185 ? -20.808 10.596 -21.285 1.00 24.35 182 ARG A O 1
ATOM 1381 N N . ASP A 1 186 ? -21.595 12.711 -21.382 1.00 25.58 183 ASP A N 1
ATOM 1382 C CA . ASP A 1 186 ? -20.723 13.219 -20.336 1.00 23.28 183 ASP A CA 1
ATOM 1383 C C . ASP A 1 186 ? -21.361 13.146 -18.956 1.00 24.79 183 ASP A C 1
ATOM 1384 O O . ASP A 1 186 ? -20.668 13.374 -17.957 1.00 24.04 183 ASP A O 1
ATOM 1389 N N . LEU A 1 187 ? -22.664 12.887 -18.876 1.00 25.79 184 LEU A N 1
ATOM 1390 C CA . LEU A 1 187 ? -23.318 12.792 -17.582 1.00 23.86 184 LEU A CA 1
ATOM 1391 C C . LEU A 1 187 ? -22.885 11.500 -16.897 1.00 24.60 184 LEU A C 1
ATOM 1392 O O . LEU A 1 187 ? -22.531 10.525 -17.571 1.00 24.25 184 LEU A O 1
ATOM 1397 N N . PRO A 1 188 ? -22.879 11.472 -15.564 1.00 24.54 185 PRO A N 1
ATOM 1398 C CA . PRO A 1 188 ? -22.621 10.208 -14.869 1.00 23.27 185 PRO A CA 1
ATOM 1399 C C . PRO A 1 188 ? -23.601 9.159 -15.365 1.00 26.62 185 PRO A C 1
ATOM 1400 O O . PRO A 1 188 ? -24.773 9.451 -15.618 1.00 25.12 185 PRO A O 1
ATOM 1404 N N . GLU A 1 189 ? -23.104 7.939 -15.532 1.00 24.27 186 GLU A N 1
ATOM 1405 C CA . GLU A 1 189 ? -23.806 6.904 -16.281 1.00 27.48 186 GLU A CA 1
ATOM 1406 C C . GLU A 1 189 ? -24.474 5.957 -15.289 1.00 27.77 186 GLU A C 1
ATOM 1407 O O . GLU A 1 189 ? -23.798 5.165 -14.619 1.00 26.68 186 GLU A O 1
ATOM 1413 N N . PHE A 1 190 ? -25.801 6.045 -15.188 1.00 27.07 187 PHE A N 1
ATOM 1414 C CA . PHE A 1 190 ? -26.554 5.121 -14.356 1.00 31.40 187 PHE A CA 1
ATOM 1415 C C . PHE A 1 190 ? -27.378 4.115 -15.152 1.00 35.46 187 PHE A C 1
ATOM 1416 O O . PHE A 1 190 ? -27.787 3.097 -14.585 1.00 34.69 187 PHE A O 1
ATOM 1424 N N . ASP A 1 191 ? -27.587 4.346 -16.454 1.00 37.24 188 ASP A N 1
ATOM 1425 C CA . ASP A 1 191 ? -28.455 3.469 -17.240 1.00 37.32 188 ASP A CA 1
ATOM 1426 C C . ASP A 1 191 ? -27.911 2.048 -17.340 1.00 38.32 188 ASP A C 1
ATOM 1427 O O . ASP A 1 191 ? -28.698 1.100 -17.449 1.00 39.52 188 ASP A O 1
ATOM 1432 N N . TYR A 1 192 ? -26.580 1.875 -17.310 1.00 38.45 189 TYR A N 1
ATOM 1433 C CA . TYR A 1 192 ? -25.994 0.533 -17.338 1.00 39.23 189 TYR A CA 1
ATOM 1434 C C . TYR A 1 192 ? -26.642 -0.383 -16.307 1.00 41.75 189 TYR A C 1
ATOM 1435 O O . TYR A 1 192 ? -26.860 -1.570 -16.575 1.00 40.45 189 TYR A O 1
ATOM 1444 N N . PHE A 1 193 ? -26.980 0.158 -15.129 1.00 39.18 190 PHE A N 1
ATOM 1445 C CA . PHE A 1 193 ? -27.453 -0.645 -14.005 1.00 37.80 190 PHE A CA 1
ATOM 1446 C C . PHE A 1 193 ? -28.916 -1.060 -14.125 1.00 41.17 190 PHE A C 1
ATOM 1447 O O . PHE A 1 193 ? -29.408 -1.789 -13.257 1.00 40.66 190 PHE A O 1
ATOM 1455 N N . LYS A 1 194 ? -29.611 -0.632 -15.182 1.00 41.77 191 LYS A N 1
ATOM 1456 C CA . LYS A 1 194 ? -30.939 -1.142 -15.547 1.00 45.89 191 LYS A CA 1
ATOM 1457 C C . LYS A 1 194 ? -31.908 -0.870 -14.401 1.00 47.71 191 LYS A C 1
ATOM 1458 O O . LYS A 1 194 ? -32.086 0.306 -14.035 1.00 43.14 191 LYS A O 1
ATOM 1464 N N . GLU A 1 195 ? -32.550 -1.887 -13.814 1.00 46.45 192 GLU A N 1
ATOM 1465 C CA . GLU A 1 195 ? -33.538 -1.661 -12.764 1.00 49.10 192 GLU A CA 1
ATOM 1466 C C . GLU A 1 195 ? -32.915 -1.112 -11.485 1.00 47.22 192 GLU A C 1
ATOM 1467 O O . GLU A 1 195 ? -33.617 -0.479 -10.685 1.00 44.69 192 GLU A O 1
ATOM 1473 N N . ASP A 1 196 ? -31.617 -1.326 -11.282 1.00 48.72 193 ASP A N 1
ATOM 1474 C CA . ASP A 1 196 ? -30.900 -0.759 -10.150 1.00 47.21 193 ASP A CA 1
ATOM 1475 C C . ASP A 1 196 ? -30.342 0.632 -10.438 1.00 39.70 193 ASP A C 1
ATOM 1476 O O . ASP A 1 196 ? -29.604 1.170 -9.608 1.00 38.77 193 ASP A O 1
ATOM 1481 N N . SER A 1 197 ? -30.678 1.230 -11.585 1.00 39.82 194 SER A N 1
ATOM 1482 C CA . SER A 1 197 ? -30.151 2.556 -11.891 1.00 39.42 194 SER A CA 1
ATOM 1483 C C . SER A 1 197 ? -30.599 3.568 -10.849 1.00 37.29 194 SER A C 1
ATOM 1484 O O . SER A 1 197 ? -29.806 4.408 -10.410 1.00 33.76 194 SER A O 1
ATOM 1487 N N . GLY A 1 198 ? -31.863 3.486 -10.426 1.00 38.34 195 GLY A N 1
ATOM 1488 C CA . GLY A 1 198 ? -32.346 4.380 -9.392 1.00 37.06 195 GLY A CA 1
ATOM 1489 C C . GLY A 1 198 ? -31.615 4.208 -8.072 1.00 36.98 195 GLY A C 1
ATOM 1490 O O . GLY A 1 198 ? -31.396 5.181 -7.345 1.00 35.73 195 GLY A O 1
ATOM 1491 N N . PHE A 1 199 ? -31.224 2.971 -7.744 1.00 38.51 196 PHE A N 1
ATOM 1492 C CA . PHE A 1 199 ? -30.554 2.719 -6.468 1.00 34.00 196 PHE A CA 1
ATOM 1493 C C . PHE A 1 199 ? -29.131 3.258 -6.475 1.00 35.46 196 PHE A C 1
ATOM 1494 O O . PHE A 1 199 ? -28.715 3.950 -5.536 1.00 30.81 196 PHE A O 1
ATOM 1502 N N . VAL A 1 200 ? -28.357 2.921 -7.518 1.00 34.22 197 VAL A N 1
ATOM 1503 C CA . VAL A 1 200 ? -27.013 3.481 -7.662 1.00 31.54 197 VAL A CA 1
ATOM 1504 C C . VAL A 1 200 ? -27.072 5.000 -7.651 1.00 31.15 197 VAL A C 1
ATOM 1505 O O . VAL A 1 200 ? -26.253 5.673 -7.011 1.00 29.22 197 VAL A O 1
ATOM 1509 N N . SER A 1 201 ? -28.040 5.554 -8.382 1.00 29.58 198 SER A N 1
ATOM 1510 C CA . SER A 1 201 ? -28.222 6.993 -8.458 1.00 30.11 198 SER A CA 1
ATOM 1511 C C . SER A 1 201 ? -28.430 7.600 -7.072 1.00 30.41 198 SER A C 1
ATOM 1512 O O . SER A 1 201 ? -27.746 8.560 -6.686 1.00 27.77 198 SER A O 1
ATOM 1515 N N . ASN A 1 202 ? -29.380 7.054 -6.313 1.00 30.64 199 ASN A N 1
ATOM 1516 C CA . ASN A 1 202 ? -29.670 7.601 -4.992 1.00 30.41 199 ASN A CA 1
ATOM 1517 C C . ASN A 1 202 ? -28.452 7.514 -4.092 1.00 27.87 199 ASN A C 1
ATOM 1518 O O . ASN A 1 202 ? -28.181 8.439 -3.322 1.00 29.59 199 ASN A O 1
ATOM 1523 N N . LEU A 1 203 ? -27.682 6.430 -4.207 1.00 29.43 200 LEU A N 1
ATOM 1524 C CA . LEU A 1 203 ? -26.458 6.307 -3.423 1.00 28.89 200 LEU A CA 1
ATOM 1525 C C . LEU A 1 203 ? -25.577 7.538 -3.592 1.00 27.65 200 LEU A C 1
ATOM 1526 O O . LEU A 1 203 ? -25.127 8.143 -2.609 1.00 22.23 200 LEU A O 1
ATOM 1531 N N . LEU A 1 204 ? -25.344 7.940 -4.846 1.00 26.14 201 LEU A N 1
ATOM 1532 C CA . LEU A 1 204 ? -24.461 9.066 -5.136 1.00 24.85 201 LEU A CA 1
ATOM 1533 C C . LEU A 1 204 ? -25.125 10.404 -4.835 1.00 21.62 201 LEU A C 1
ATOM 1534 O O . LEU A 1 204 ? -24.470 11.332 -4.344 1.00 22.38 201 LEU A O 1
ATOM 1539 N N . LEU A 1 205 ? -26.416 10.530 -5.139 1.00 23.82 202 LEU A N 1
ATOM 1540 C CA . LEU A 1 205 ? -27.124 11.770 -4.847 1.00 23.58 202 LEU A CA 1
ATOM 1541 C C . LEU A 1 205 ? -27.155 12.051 -3.346 1.00 24.77 202 LEU A C 1
ATOM 1542 O O . LEU A 1 205 ? -26.974 13.196 -2.916 1.00 21.45 202 LEU A O 1
ATOM 1547 N N . ASN A 1 206 ? -27.374 11.008 -2.535 1.00 23.66 203 ASN A N 1
ATOM 1548 C CA . ASN A 1 206 ? -27.559 11.143 -1.095 1.00 25.30 203 ASN A CA 1
ATOM 1549 C C . ASN A 1 206 ? -26.272 11.463 -0.353 1.00 22.65 203 ASN A C 1
ATOM 1550 O O . ASN A 1 206 ? -26.312 11.672 0.865 1.00 20.68 203 ASN A O 1
ATOM 1555 N N . GLN A 1 207 ? -25.138 11.501 -1.048 1.00 21.09 204 GLN A N 1
ATOM 1556 C CA . GLN A 1 207 ? -23.937 12.068 -0.460 1.00 20.81 204 GLN A CA 1
ATOM 1557 C C . GLN A 1 207 ? -24.150 13.484 0.057 1.00 21.52 204 GLN A C 1
ATOM 1558 O O . GLN A 1 207 ? -23.374 13.947 0.905 1.00 19.43 204 GLN A O 1
ATOM 1564 N N . PHE A 1 208 ? -25.165 14.182 -0.451 1.00 22.19 205 PHE A N 1
ATOM 1565 C CA . PHE A 1 208 ? -25.404 15.592 -0.161 1.00 22.03 205 PHE A CA 1
ATOM 1566 C C . PHE A 1 208 ? -26.604 15.838 0.747 1.00 22.10 205 PHE A C 1
ATOM 1567 O O . PHE A 1 208 ? -26.934 16.999 1.004 1.00 23.44 205 PHE A O 1
ATOM 1575 N N . LEU A 1 209 ? -27.257 14.784 1.248 1.00 23.60 206 LEU A N 1
ATOM 1576 C CA . LEU A 1 209 ? -28.422 14.958 2.120 1.00 23.58 206 LEU A CA 1
ATOM 1577 C C . LEU A 1 209 ? -28.098 15.778 3.363 1.00 25.93 206 LEU A C 1
ATOM 1578 O O . LEU A 1 209 ? -28.919 16.591 3.814 1.00 26.95 206 LEU A O 1
ATOM 1583 N N . ASN A 1 210 ? -26.939 15.544 3.972 1.00 21.82 207 ASN A N 1
ATOM 1584 C CA . ASN A 1 210 ? -26.597 16.217 5.222 1.00 21.09 207 ASN A CA 1
ATOM 1585 C C . ASN A 1 210 ? -25.328 17.054 5.082 1.00 24.63 207 ASN A C 1
ATOM 1586 O O . ASN A 1 210 ? -24.605 17.259 6.063 1.00 23.58 207 ASN A O 1
ATOM 1591 N N . ILE A 1 211 ? -25.047 17.538 3.862 1.00 23.03 208 ILE A N 1
ATOM 1592 C CA . ILE A 1 211 ? -23.804 18.262 3.597 1.00 23.34 208 ILE A CA 1
ATOM 1593 C C . ILE A 1 211 ? -23.665 19.452 4.536 1.00 24.98 208 ILE A C 1
ATOM 1594 O O . ILE A 1 211 ? -22.567 19.749 5.023 1.00 23.30 208 ILE A O 1
ATOM 1599 N N . ASP A 1 212 ? -24.781 20.120 4.851 1.00 24.97 209 ASP A N 1
ATOM 1600 C CA . ASP A 1 212 ? -24.726 21.296 5.718 1.00 28.53 209 ASP A CA 1
ATOM 1601 C C . ASP A 1 212 ? -24.300 20.953 7.139 1.00 27.34 209 ASP A C 1
ATOM 1602 O O . ASP A 1 212 ? -23.910 21.856 7.883 1.00 23.78 209 ASP A O 1
ATOM 1607 N N . LYS A 1 213 ? -24.360 19.671 7.529 1.00 25.75 210 LYS A N 1
ATOM 1608 C CA . LYS A 1 213 ? -24.098 19.256 8.899 1.00 25.20 210 LYS A CA 1
ATOM 1609 C C . LYS A 1 213 ? -22.784 18.505 9.059 1.00 24.77 210 LYS A C 1
ATOM 1610 O O . LYS A 1 213 ? -22.421 18.157 10.192 1.00 21.62 210 LYS A O 1
ATOM 1616 N N . ILE A 1 214 ? -22.087 18.207 7.962 1.00 20.72 211 ILE A N 1
ATOM 1617 C CA . ILE A 1 214 ? -20.805 17.522 8.045 1.00 19.72 211 ILE A CA 1
ATOM 1618 C C . ILE A 1 214 ? -19.772 18.473 8.627 1.00 19.19 211 ILE A C 1
ATOM 1619 O O . ILE A 1 214 ? -19.727 19.652 8.269 1.00 18.08 211 ILE A O 1
ATOM 1624 N N . ASP A 1 215 ? -18.930 17.965 9.534 1.00 18.99 212 ASP A N 1
ATOM 1625 C CA . ASP A 1 215 ? -17.959 18.834 10.189 1.00 18.99 212 ASP A CA 1
ATOM 1626 C C . ASP A 1 215 ? -16.800 19.159 9.259 1.00 18.71 212 ASP A C 1
ATOM 1627 O O . ASP A 1 215 ? -16.299 20.288 9.259 1.00 14.55 212 ASP A O 1
ATOM 1632 N N . TYR A 1 216 ? -16.362 18.181 8.464 1.00 19.57 213 TYR A N 1
ATOM 1633 C CA . TYR A 1 216 ? -15.318 18.382 7.469 1.00 16.14 213 TYR A CA 1
ATOM 1634 C C . TYR A 1 216 ? -15.723 17.679 6.179 1.00 16.59 213 TYR A C 1
ATOM 1635 O O . TYR A 1 216 ? -15.965 16.469 6.175 1.00 16.37 213 TYR A O 1
ATOM 1644 N N . VAL A 1 217 ? -15.777 18.415 5.080 1.00 15.91 214 VAL A N 1
ATOM 1645 C CA . VAL A 1 217 ? -16.054 17.835 3.769 1.00 18.44 214 VAL A CA 1
ATOM 1646 C C . VAL A 1 217 ? -14.724 17.743 3.029 1.00 18.30 214 VAL A C 1
ATOM 1647 O O . VAL A 1 217 ? -14.119 18.769 2.698 1.00 18.75 214 VAL A O 1
ATOM 1651 N N . LEU A 1 218 ? -14.241 16.525 2.798 1.00 16.72 215 LEU A N 1
ATOM 1652 C CA . LEU A 1 218 ? -12.936 16.300 2.185 1.00 15.87 215 LEU A CA 1
ATOM 1653 C C . LEU A 1 218 ? -13.081 15.765 0.761 1.00 17.24 215 LEU A C 1
ATOM 1654 O O . LEU A 1 218 ? -13.858 14.839 0.511 1.00 16.77 215 LEU A O 1
ATOM 1659 N N . PHE A 1 219 ? -12.302 16.323 -0.159 1.00 17.90 216 PHE A N 1
ATOM 1660 C CA . PHE A 1 219 ? -12.282 15.874 -1.545 1.00 17.95 216 PHE A CA 1
ATOM 1661 C C . PHE A 1 219 ? -10.872 15.431 -1.898 1.00 18.27 216 PHE A C 1
ATOM 1662 O O . PHE A 1 219 ? -9.911 16.174 -1.674 1.00 17.32 216 PHE A O 1
ATOM 1670 N N . ASN A 1 220 ? -10.747 14.209 -2.423 1.00 18.24 217 ASN A N 1
ATOM 1671 C CA . ASN A 1 220 ? -9.469 13.730 -2.946 1.00 18.35 217 ASN A CA 1
ATOM 1672 C C . ASN A 1 220 ? -9.251 14.336 -4.334 1.00 18.08 217 ASN A C 1
ATOM 1673 O O . ASN A 1 220 ? -9.346 13.672 -5.367 1.00 14.29 217 ASN A O 1
ATOM 1678 N N . THR A 1 221 ? -8.974 15.636 -4.337 1.00 19.55 218 THR A N 1
ATOM 1679 C CA . THR A 1 221 ? -8.614 16.359 -5.548 1.00 17.42 218 THR A CA 1
ATOM 1680 C C . THR A 1 221 ? -7.784 17.560 -5.124 1.00 19.04 218 THR A C 1
ATOM 1681 O O . THR A 1 221 ? -7.617 17.834 -3.932 1.00 19.04 218 THR A O 1
ATOM 1685 N N . PHE A 1 222 ? -7.247 18.283 -6.097 1.00 19.46 219 PHE A N 1
ATOM 1686 C CA . PHE A 1 222 ? -6.516 19.489 -5.753 1.00 19.65 219 PHE A CA 1
ATOM 1687 C C . PHE A 1 222 ? -7.082 20.696 -6.487 1.00 20.62 219 PHE A C 1
ATOM 1688 O O . PHE A 1 222 ? -7.640 20.585 -7.591 1.00 18.72 219 PHE A O 1
ATOM 1696 N N . GLU A 1 223 ? -6.930 21.851 -5.832 1.00 19.18 220 GLU A N 1
ATOM 1697 C CA . GLU A 1 223 ? -7.647 23.060 -6.225 1.00 18.84 220 GLU A CA 1
ATOM 1698 C C . GLU A 1 223 ? -7.368 23.433 -7.675 1.00 20.21 220 GLU A C 1
ATOM 1699 O O . GLU A 1 223 ? -8.295 23.724 -8.430 1.00 21.28 220 GLU A O 1
ATOM 1701 N N . MET A 1 224 ? -6.093 23.465 -8.070 1.00 20.35 221 MET A N 1
ATOM 1702 C CA . MET A 1 224 ? -5.756 23.913 -9.421 1.00 23.66 221 MET A CA 1
ATOM 1703 C C . MET A 1 224 ? -6.417 23.045 -10.486 1.00 23.64 221 MET A C 1
ATOM 1704 O O . MET A 1 224 ? -6.800 23.551 -11.549 1.00 22.35 221 MET A O 1
ATOM 1709 N N . LEU A 1 225 ? -6.578 21.745 -10.212 1.00 19.56 222 LEU A N 1
ATOM 1710 C CA . LEU A 1 225 ? -7.201 20.854 -11.186 1.00 18.74 222 LEU A CA 1
ATOM 1711 C C . LEU A 1 225 ? -8.664 21.200 -11.401 1.00 20.67 222 LEU A C 1
ATOM 1712 O O . LEU A 1 225 ? -9.187 21.029 -12.508 1.00 17.83 222 LEU A O 1
ATOM 1717 N N . GLU A 1 226 ? -9.347 21.649 -10.353 1.00 21.57 223 GLU A N 1
ATOM 1718 C CA . GLU A 1 226 ? -10.784 21.860 -10.392 1.00 21.26 223 GLU A CA 1
ATOM 1719 C C . GLU A 1 226 ? -11.135 23.252 -9.904 1.00 21.24 223 GLU A C 1
ATOM 1720 O O . GLU A 1 226 ? -12.124 23.446 -9.199 1.00 22.17 223 GLU A O 1
ATOM 1726 N N . SER A 1 227 ? -10.333 24.240 -10.310 1.00 22.88 224 SER A N 1
ATOM 1727 C CA . SER A 1 227 ? -10.384 25.590 -9.743 1.00 23.96 224 SER A CA 1
ATOM 1728 C C . SER A 1 227 ? -11.799 26.162 -9.717 1.00 26.93 224 SER A C 1
ATOM 1729 O O . SER A 1 227 ? -12.318 26.518 -8.652 1.00 25.84 224 SER A O 1
ATOM 1732 N N . GLU A 1 228 ? -12.440 26.270 -10.884 1.00 22.92 225 GLU A N 1
ATOM 1733 C CA . GLU A 1 228 ? -13.723 26.969 -10.940 1.00 25.74 225 GLU A CA 1
ATOM 1734 C C . GLU A 1 228 ? -14.774 26.264 -10.083 1.00 27.81 225 GLU A C 1
ATOM 1735 O O . GLU A 1 228 ? -15.492 26.902 -9.296 1.00 27.25 225 GLU A O 1
ATOM 1737 N N . ILE A 1 229 ? -14.848 24.938 -10.180 1.00 24.90 226 ILE A N 1
ATOM 1738 C CA . ILE A 1 229 ? -15.925 24.257 -9.471 1.00 25.48 226 ILE A CA 1
ATOM 1739 C C . ILE A 1 229 ? -15.606 24.104 -7.988 1.00 24.89 226 ILE A C 1
ATOM 1740 O O . ILE A 1 229 ? -16.517 24.136 -7.154 1.00 25.49 226 ILE A O 1
ATOM 1745 N N . ALA A 1 230 ? -14.331 23.936 -7.625 1.00 26.29 227 ALA A N 1
ATOM 1746 C CA . ALA A 1 230 ? -13.979 23.858 -6.207 1.00 27.81 227 ALA A CA 1
ATOM 1747 C C . ALA A 1 230 ? -14.315 25.160 -5.486 1.00 27.67 227 ALA A C 1
ATOM 1748 O O . ALA A 1 230 ? -14.840 25.139 -4.370 1.00 30.53 227 ALA A O 1
ATOM 1750 N N . ASN A 1 231 ? -14.022 26.298 -6.116 1.00 28.84 228 ASN A N 1
ATOM 1751 C CA . ASN A 1 231 ? -14.366 27.595 -5.542 1.00 31.48 228 ASN A CA 1
ATOM 1752 C C . ASN A 1 231 ? -15.875 27.742 -5.385 1.00 34.32 228 ASN A C 1
ATOM 1753 O O . ASN A 1 231 ? -16.366 28.169 -4.333 1.00 34.98 228 ASN A O 1
ATOM 1758 N N . TRP A 1 232 ? -16.628 27.388 -6.431 1.00 33.37 229 TRP A N 1
ATOM 1759 C CA . TRP A 1 232 ? -18.083 27.373 -6.346 1.00 29.50 229 TRP A CA 1
ATOM 1760 C C . TRP A 1 232 ? -18.553 26.590 -5.127 1.00 33.06 229 TRP A C 1
ATOM 1761 O O . TRP A 1 232 ? -19.363 27.077 -4.326 1.00 32.89 229 TRP A O 1
ATOM 1772 N N . MET A 1 233 ? -18.034 25.370 -4.963 1.00 30.29 230 MET A N 1
ATOM 1773 C CA . MET A 1 233 ? -18.395 24.558 -3.811 1.00 30.68 230 MET A CA 1
ATOM 1774 C C . MET A 1 233 ? -17.912 25.180 -2.515 1.00 34.40 230 MET A C 1
ATOM 1775 O O . MET A 1 233 ? -18.556 25.016 -1.475 1.00 33.94 230 MET A O 1
ATOM 1780 N N . SER A 1 234 ? -16.763 25.860 -2.554 1.00 37.99 231 SER A N 1
ATOM 1781 C CA . SER A 1 234 ? -16.225 26.506 -1.363 1.00 36.74 231 SER A CA 1
ATOM 1782 C C . SER A 1 234 ? -17.166 27.587 -0.856 1.00 37.24 231 SER A C 1
ATOM 1783 O O . SER A 1 234 ? -17.325 27.761 0.358 1.00 39.27 231 SER A O 1
ATOM 1786 N N . ASN A 1 235 ? -17.802 28.315 -1.775 1.00 34.94 232 ASN A N 1
ATOM 1787 C CA . ASN A 1 235 ? -18.693 29.402 -1.401 1.00 38.99 232 ASN A CA 1
ATOM 1788 C C . ASN A 1 235 ? -19.997 28.904 -0.798 1.00 40.97 232 ASN A C 1
ATOM 1789 O O . ASN A 1 235 ? -20.685 29.678 -0.127 1.00 43.70 232 ASN A O 1
ATOM 1794 N N . LYS A 1 236 ? -20.361 27.647 -1.039 1.00 38.22 233 LYS A N 1
ATOM 1795 C CA . LYS A 1 236 ? -21.561 27.056 -0.462 1.00 37.76 233 LYS A CA 1
ATOM 1796 C C . LYS A 1 236 ? -21.257 26.219 0.768 1.00 37.43 233 LYS A C 1
ATOM 1797 O O . LYS A 1 236 ? -22.011 26.253 1.740 1.00 37.97 233 LYS A O 1
ATOM 1799 N N . TRP A 1 237 ? -20.159 25.472 0.743 1.00 35.48 234 TRP A N 1
ATOM 1800 C CA . TRP A 1 237 ? -19.721 24.649 1.860 1.00 35.41 234 TRP A CA 1
ATOM 1801 C C . TRP A 1 237 ? -18.221 24.857 2.009 1.00 36.76 234 TRP A C 1
ATOM 1802 O O . TRP A 1 237 ? -17.541 25.242 1.062 1.00 42.72 234 TRP A O 1
ATOM 1813 N N . LYS A 1 238 ? -17.700 24.624 3.202 1.00 35.61 235 LYS A N 1
ATOM 1814 C CA . LYS A 1 238 ? -16.263 24.777 3.420 1.00 35.25 235 LYS A CA 1
ATOM 1815 C C . LYS A 1 238 ? -15.565 23.462 3.077 1.00 31.76 235 LYS A C 1
ATOM 1816 O O . LYS A 1 238 ? -15.061 22.739 3.934 1.00 34.93 235 LYS A O 1
ATOM 1822 N N . ILE A 1 239 ? -15.554 23.141 1.781 1.00 32.47 236 ILE A N 1
ATOM 1823 C CA . ILE A 1 239 ? -14.930 21.889 1.383 1.00 28.74 236 ILE A CA 1
ATOM 1824 C C . ILE A 1 239 ? -13.422 22.031 1.509 1.00 22.56 236 ILE A C 1
ATOM 1825 O O . ILE A 1 239 ? -12.865 23.121 1.394 1.00 23.30 236 ILE A O 1
ATOM 1830 N N . LEU A 1 240 ? -12.761 20.923 1.785 1.00 18.83 237 LEU A N 1
ATOM 1831 C CA . LEU A 1 240 ? -11.314 20.882 1.891 1.00 18.41 237 LEU A CA 1
ATOM 1832 C C . LEU A 1 240 ? -10.816 19.955 0.794 1.00 20.11 237 LEU A C 1
ATOM 1833 O O . LEU A 1 240 ? -11.034 18.740 0.865 1.00 15.85 237 LEU A O 1
ATOM 1838 N N . THR A 1 241 ? -10.178 20.522 -0.234 1.00 20.10 238 THR A N 1
ATOM 1839 C CA . THR A 1 241 ? -9.537 19.697 -1.255 1.00 16.56 238 THR A CA 1
ATOM 1840 C C . THR A 1 241 ? -8.185 19.258 -0.708 1.00 17.38 238 THR A C 1
ATOM 1841 O O . THR A 1 241 ? -7.351 20.102 -0.357 1.00 16.65 238 THR A O 1
ATOM 1845 N N . ILE A 1 242 ? -8.003 17.945 -0.545 1.00 16.75 239 ILE A N 1
ATOM 1846 C CA . ILE A 1 242 ? -6.852 17.415 0.183 1.00 15.99 239 ILE A CA 1
ATOM 1847 C C . ILE A 1 242 ? -6.084 16.400 -0.658 1.00 19.25 239 ILE A C 1
ATOM 1848 O O . ILE A 1 242 ? -5.237 15.666 -0.139 1.00 18.51 239 ILE A O 1
ATOM 1853 N N . GLY A 1 243 ? -6.346 16.370 -1.960 1.00 17.83 240 GLY A N 1
ATOM 1854 C CA . GLY A 1 243 ? -5.753 15.378 -2.819 1.00 17.66 240 GLY A CA 1
ATOM 1855 C C . GLY A 1 243 ? -4.622 15.882 -3.699 1.00 21.26 240 GLY A C 1
ATOM 1856 O O . GLY A 1 243 ? -4.340 17.090 -3.787 1.00 16.42 240 GLY A O 1
ATOM 1857 N N . PRO A 1 244 ? -3.928 14.939 -4.368 1.00 19.62 241 PRO A N 1
ATOM 1858 C CA . PRO A 1 244 ? -4.092 13.481 -4.235 1.00 19.72 241 PRO A CA 1
ATOM 1859 C C . PRO A 1 244 ? -3.617 12.965 -2.878 1.00 22.18 241 PRO A C 1
ATOM 1860 O O . PRO A 1 244 ? -2.567 13.409 -2.394 1.00 18.37 241 PRO A O 1
ATOM 1864 N N . THR A 1 245 ? -4.367 12.041 -2.268 1.00 22.56 242 THR A N 1
ATOM 1865 C CA . THR A 1 245 ? -3.906 11.494 -0.999 1.00 19.59 242 THR A CA 1
ATOM 1866 C C . THR A 1 245 ? -2.761 10.506 -1.197 1.00 23.02 242 THR A C 1
ATOM 1867 O O . THR A 1 245 ? -1.926 10.349 -0.297 1.00 23.73 242 THR A O 1
ATOM 1871 N N . ALA A 1 246 ? -2.701 9.849 -2.357 1.00 21.39 243 ALA A N 1
ATOM 1872 C CA . ALA A 1 246 ? -1.566 9.004 -2.709 1.00 25.76 243 ALA A CA 1
ATOM 1873 C C . ALA A 1 246 ? -0.264 9.806 -2.644 1.00 26.90 243 ALA A C 1
ATOM 1874 O O . ALA A 1 246 ? -0.241 10.999 -2.957 1.00 24.17 243 ALA A O 1
ATOM 1876 N N . PRO A 1 247 ? 0.835 9.179 -2.240 1.00 27.69 244 PRO A N 1
ATOM 1877 C CA . PRO A 1 247 ? 2.092 9.919 -2.127 1.00 27.83 244 PRO A CA 1
ATOM 1878 C C . PRO A 1 247 ? 2.634 10.312 -3.494 1.00 31.08 244 PRO A C 1
ATOM 1879 O O . PRO A 1 247 ? 2.267 9.758 -4.534 1.00 27.29 244 PRO A O 1
ATOM 1883 N N . THR A 1 248 ? 3.497 11.323 -3.480 1.00 28.81 245 THR A N 1
ATOM 1884 C CA . THR A 1 248 ? 4.238 11.695 -4.673 1.00 36.26 245 THR A CA 1
ATOM 1885 C C . THR A 1 248 ? 5.407 10.731 -4.870 1.00 38.53 245 THR A C 1
ATOM 1886 O O . THR A 1 248 ? 5.650 9.835 -4.057 1.00 41.30 245 THR A O 1
ATOM 1890 N N . ALA A 1 249 ? 6.140 10.908 -5.969 1.00 42.93 246 ALA A N 1
ATOM 1891 C CA . ALA A 1 249 ? 7.338 10.110 -6.230 1.00 41.99 246 ALA A CA 1
ATOM 1892 C C . ALA A 1 249 ? 8.380 10.290 -5.121 1.00 49.14 246 ALA A C 1
ATOM 1893 O O . ALA A 1 249 ? 8.518 9.445 -4.229 1.00 50.67 246 ALA A O 1
ATOM 1895 N N . ASN A 1 257 ? 4.565 3.246 6.456 1.00 64.43 254 ASN A N 1
ATOM 1896 C CA . ASN A 1 257 ? 3.739 4.427 6.212 1.00 60.00 254 ASN A CA 1
ATOM 1897 C C . ASN A 1 257 ? 3.334 4.529 4.740 1.00 58.38 254 ASN A C 1
ATOM 1898 O O . ASN A 1 257 ? 3.221 5.631 4.196 1.00 53.62 254 ASN A O 1
ATOM 1903 N N . TYR A 1 258 ? 3.116 3.381 4.097 1.00 56.07 255 TYR A N 1
ATOM 1904 C CA . TYR A 1 258 ? 2.826 3.338 2.666 1.00 60.32 255 TYR A CA 1
ATOM 1905 C C . TYR A 1 258 ? 1.951 2.122 2.370 1.00 57.28 255 TYR A C 1
ATOM 1906 O O . TYR A 1 258 ? 1.542 1.386 3.275 1.00 56.47 255 TYR A O 1
ATOM 1915 N N . LEU A 1 259 ? 1.657 1.924 1.085 1.00 61.86 256 LEU A N 1
ATOM 1916 C CA . LEU A 1 259 ? 0.839 0.815 0.610 1.00 57.97 256 LEU A CA 1
ATOM 1917 C C . LEU A 1 259 ? 1.676 -0.081 -0.295 1.00 56.64 256 LEU A C 1
ATOM 1918 O O . LEU A 1 259 ? 2.406 0.409 -1.162 1.00 58.55 256 LEU A O 1
ATOM 1923 N N . PHE A 1 260 ? 1.562 -1.393 -0.094 1.00 57.57 257 PHE A N 1
ATOM 1924 C C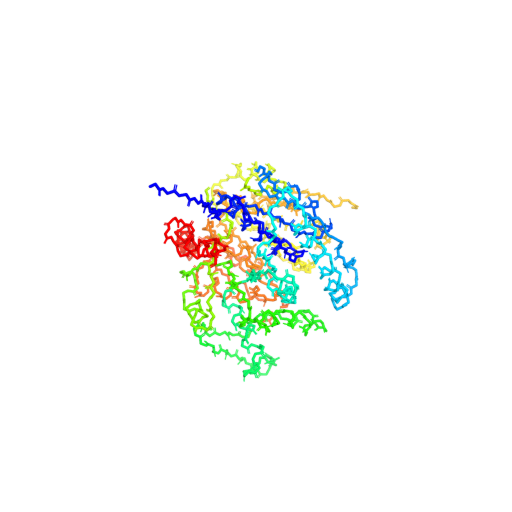A . PHE A 1 260 ? 2.263 -2.392 -0.899 1.00 53.08 257 PHE A CA 1
ATOM 1925 C C . PHE A 1 260 ? 1.228 -3.317 -1.536 1.00 47.91 257 PHE A C 1
ATOM 1926 O O . PHE A 1 260 ? 0.559 -4.082 -0.835 1.00 46.60 257 PHE A O 1
ATOM 1934 N N . GLU A 1 261 ? 1.082 -3.241 -2.860 1.00 48.59 258 GLU A N 1
ATOM 1935 C CA . GLU A 1 261 ? 0.135 -4.101 -3.556 1.00 43.23 258 GLU A CA 1
ATOM 1936 C C . GLU A 1 261 ? 0.848 -5.347 -4.081 1.00 40.94 258 GLU A C 1
ATOM 1937 O O . GLU A 1 261 ? 2.080 -5.410 -4.158 1.00 34.85 258 GLU A O 1
ATOM 1943 N N . THR A 1 262 ? 0.049 -6.353 -4.426 1.00 41.44 259 THR A N 1
ATOM 1944 C CA . THR A 1 262 ? 0.585 -7.641 -4.835 1.00 39.66 259 THR A CA 1
ATOM 1945 C C . THR A 1 262 ? 1.078 -7.593 -6.287 1.00 36.48 259 THR A C 1
ATOM 1946 O O . THR A 1 262 ? 0.692 -6.728 -7.084 1.00 31.97 259 THR A O 1
ATOM 1950 N N . ASN A 1 263 ? 1.960 -8.536 -6.617 1.00 33.42 260 ASN A N 1
ATOM 1951 C CA . ASN A 1 263 ? 2.620 -8.597 -7.921 1.00 36.11 260 ASN A CA 1
ATOM 1952 C C . ASN A 1 263 ? 3.506 -7.375 -8.176 1.00 32.32 260 ASN A C 1
ATOM 1953 O O . ASN A 1 263 ? 3.784 -7.037 -9.328 1.00 30.24 260 ASN A O 1
ATOM 1958 N N . THR A 1 264 ? 3.963 -6.704 -7.117 1.00 30.70 261 THR A N 1
ATOM 1959 C CA . THR A 1 264 ? 4.842 -5.554 -7.297 1.00 30.69 261 THR A CA 1
ATOM 1960 C C . THR A 1 264 ? 6.148 -5.963 -7.959 1.00 31.03 261 THR A C 1
ATOM 1961 O O . THR A 1 264 ? 6.583 -5.353 -8.947 1.00 28.78 261 THR A O 1
ATOM 1965 N N . GLU A 1 265 ? 6.794 -6.994 -7.416 1.00 31.28 262 GLU A N 1
ATOM 1966 C CA . GLU A 1 265 ? 8.063 -7.434 -7.970 1.00 30.03 262 GLU A CA 1
ATOM 1967 C C . GLU A 1 265 ? 7.906 -7.898 -9.415 1.00 28.95 262 GLU A C 1
ATOM 1968 O O . GLU A 1 265 ? 8.768 -7.617 -10.261 1.00 24.33 262 GLU A O 1
ATOM 1974 N N . VAL A 1 266 ? 6.814 -8.610 -9.721 1.00 26.40 263 VAL A N 1
ATOM 1975 C CA . VAL A 1 266 ? 6.654 -9.158 -11.070 1.00 27.76 263 VAL A CA 1
ATOM 1976 C C . VAL A 1 266 ? 6.557 -8.031 -12.091 1.00 24.69 263 VAL A C 1
ATOM 1977 O O . VAL A 1 266 ? 7.261 -8.029 -13.109 1.00 23.54 263 VAL A O 1
ATOM 1981 N N . CYS A 1 267 ? 5.677 -7.054 -11.833 1.00 23.61 264 CYS A N 1
ATOM 1982 C CA . CYS A 1 267 ? 5.462 -5.994 -12.816 1.00 26.53 264 CYS A CA 1
ATOM 1983 C C . CYS A 1 267 ? 6.678 -5.088 -12.925 1.00 25.51 264 CYS A C 1
ATOM 1984 O O . CYS A 1 267 ? 7.038 -4.654 -14.029 1.00 22.39 264 CYS A O 1
ATOM 1987 N N . MET A 1 268 ? 7.321 -4.785 -11.789 1.00 23.91 265 MET A N 1
ATOM 1988 C CA . MET A 1 268 ? 8.511 -3.942 -11.830 1.00 24.48 265 MET A CA 1
ATOM 1989 C C . MET A 1 268 ? 9.633 -4.616 -12.609 1.00 25.32 265 MET A C 1
ATOM 1990 O O . MET A 1 268 ? 10.321 -3.961 -13.393 1.00 26.24 265 MET A O 1
ATOM 1995 N N . LYS A 1 269 ? 9.823 -5.926 -12.422 1.00 23.94 266 LYS A N 1
ATOM 1996 C CA . LYS A 1 269 ? 10.834 -6.649 -13.190 1.00 23.97 266 LYS A CA 1
ATOM 1997 C C . LYS A 1 269 ? 10.528 -6.609 -14.683 1.00 24.40 266 LYS A C 1
ATOM 1998 O O . LYS A 1 269 ? 11.401 -6.303 -15.498 1.00 24.07 266 LYS A O 1
ATOM 2004 N N . TRP A 1 270 ? 9.290 -6.939 -15.056 1.00 23.15 267 TRP A N 1
ATOM 2005 C CA . TRP A 1 270 ? 8.894 -6.919 -16.463 1.00 24.51 267 TRP A CA 1
ATOM 2006 C C . TRP A 1 270 ? 9.081 -5.530 -17.074 1.00 22.18 267 TRP A C 1
ATOM 2007 O O . TRP A 1 270 ? 9.672 -5.389 -18.149 1.00 22.29 267 TRP A O 1
ATOM 2018 N N . LEU A 1 271 ? 8.603 -4.490 -16.387 1.00 20.93 268 LEU A N 1
ATOM 2019 C CA . LEU A 1 271 ? 8.710 -3.133 -16.919 1.00 21.39 268 LEU A CA 1
ATOM 2020 C C . LEU A 1 271 ? 10.158 -2.660 -16.994 1.00 24.10 268 LEU A C 1
ATOM 2021 O O . LEU A 1 271 ? 10.519 -1.918 -17.920 1.00 20.68 268 LEU A O 1
ATOM 2026 N N . ASP A 1 272 ? 10.990 -3.066 -16.026 1.00 24.56 269 ASP A N 1
ATOM 2027 C CA . ASP A 1 272 ? 12.408 -2.718 -16.052 1.00 22.73 269 ASP A CA 1
ATOM 2028 C C . ASP A 1 272 ? 13.078 -3.205 -17.327 1.00 23.75 269 ASP A C 1
ATOM 2029 O O . ASP A 1 272 ? 14.014 -2.571 -17.824 1.00 27.19 269 ASP A O 1
ATOM 2034 N N . GLU A 1 273 ? 12.628 -4.331 -17.861 1.00 24.70 270 GLU A N 1
ATOM 2035 C CA . GLU A 1 273 ? 13.241 -4.905 -19.046 1.00 23.75 270 GLU A CA 1
ATOM 2036 C C . GLU A 1 273 ? 12.694 -4.315 -20.348 1.00 23.17 270 GLU A C 1
ATOM 2037 O O . GLU A 1 273 ? 13.255 -4.576 -21.414 1.00 22.39 270 GLU A O 1
ATOM 2043 N N . ARG A 1 274 ? 11.656 -3.485 -20.291 1.00 23.51 271 ARG A N 1
ATOM 2044 C CA . ARG A 1 274 ? 11.179 -2.802 -21.491 1.00 24.96 271 ARG A CA 1
ATOM 2045 C C . ARG A 1 274 ? 11.921 -1.477 -21.701 1.00 24.69 271 ARG A C 1
ATOM 2046 O O . ARG A 1 274 ? 12.633 -0.979 -20.826 1.00 23.35 271 ARG A O 1
ATOM 2054 N N . GLU A 1 275 ? 11.747 -0.896 -22.880 1.00 24.59 272 GLU A N 1
ATOM 2055 C CA . GLU A 1 275 ? 12.338 0.400 -23.164 1.00 21.77 272 GLU A CA 1
ATOM 2056 C C . GLU A 1 275 ? 11.472 1.512 -22.570 1.00 23.31 272 GLU A C 1
ATOM 2057 O O . GLU A 1 275 ? 10.272 1.322 -22.339 1.00 21.29 272 GLU A O 1
ATOM 2059 N N . PRO A 1 276 ? 12.049 2.691 -22.328 1.00 25.94 273 PRO A N 1
ATOM 2060 C CA . PRO A 1 276 ? 11.235 3.817 -21.848 1.00 25.71 273 PRO A CA 1
ATOM 2061 C C . PRO A 1 276 ? 10.156 4.179 -22.854 1.00 25.10 273 PRO A C 1
ATOM 2062 O O . PRO A 1 276 ? 10.343 4.046 -24.063 1.00 24.91 273 PRO A O 1
ATOM 2066 N N . ASN A 1 277 ? 9.004 4.611 -22.329 1.00 23.35 274 ASN A N 1
ATOM 2067 C CA . ASN A 1 277 ? 7.854 5.051 -23.131 1.00 24.35 274 ASN A CA 1
ATOM 2068 C C . ASN A 1 277 ? 7.422 4.018 -24.165 1.00 25.68 274 ASN A C 1
ATOM 2069 O O . ASN A 1 277 ? 6.987 4.365 -25.270 1.00 21.33 274 ASN A O 1
ATOM 2074 N N . SER A 1 278 ? 7.503 2.735 -23.804 1.00 23.13 275 SER A N 1
ATOM 2075 C CA . SER A 1 278 ? 7.203 1.678 -24.760 1.00 19.96 275 SER A CA 1
ATOM 2076 C C . SER A 1 278 ? 5.988 0.848 -24.387 1.00 19.55 275 SER A C 1
ATOM 2077 O O . SER A 1 278 ? 5.625 -0.057 -25.145 1.00 17.83 275 SER A O 1
ATOM 2080 N N . VAL A 1 279 ? 5.328 1.135 -23.264 1.00 17.08 276 VAL A N 1
ATOM 2081 C CA . VAL A 1 279 ? 4.311 0.247 -22.717 1.00 17.21 276 VAL A CA 1
ATOM 2082 C C . VAL A 1 279 ? 2.985 0.987 -22.585 1.00 17.75 276 VAL A C 1
ATOM 2083 O O . VAL A 1 279 ? 2.919 2.074 -21.995 1.00 17.92 276 VAL A O 1
ATOM 2087 N N . ILE A 1 280 ? 1.935 0.381 -23.113 1.00 16.86 277 ILE A N 1
ATOM 2088 C CA . ILE A 1 280 ? 0.567 0.738 -22.777 1.00 15.87 277 ILE A CA 1
ATOM 2089 C C . ILE A 1 280 ? 0.167 -0.065 -21.544 1.00 18.26 277 ILE A C 1
ATOM 2090 O O . ILE A 1 280 ? 0.160 -1.301 -21.574 1.00 17.97 277 ILE A O 1
ATOM 2095 N N . TYR A 1 281 ? -0.146 0.641 -20.460 1.00 17.50 278 TYR A N 1
ATOM 2096 C CA . TYR A 1 281 ? -0.725 0.030 -19.270 1.00 17.15 278 TYR A CA 1
ATOM 2097 C C . TYR A 1 281 ? -2.238 0.072 -19.399 1.00 17.11 278 TYR A C 1
ATOM 2098 O O . TYR A 1 281 ? -2.805 1.136 -19.675 1.00 17.41 278 TYR A O 1
ATOM 2107 N N . VAL A 1 282 ? -2.882 -1.082 -19.206 1.00 16.94 279 VAL A N 1
ATOM 2108 C CA . VAL A 1 282 ? -4.318 -1.252 -19.409 1.00 18.02 279 VAL A CA 1
ATOM 2109 C C . VAL A 1 282 ? -4.933 -1.786 -18.119 1.00 19.25 279 VAL A C 1
ATOM 2110 O O . VAL A 1 282 ? -4.502 -2.827 -17.605 1.00 17.25 279 VAL A O 1
ATOM 2114 N N . SER A 1 283 ? -5.964 -1.099 -17.622 1.00 15.24 280 SER A N 1
ATOM 2115 C CA . SER A 1 283 ? -6.705 -1.592 -16.469 1.00 19.16 280 SER A CA 1
ATOM 2116 C C . SER A 1 283 ? -8.084 -0.954 -16.448 1.00 17.77 280 SER A C 1
ATOM 2117 O O . SER A 1 283 ? -8.237 0.224 -16.783 1.00 18.47 280 SER A O 1
ATOM 2120 N N . PHE A 1 284 ? -9.085 -1.747 -16.074 1.00 19.57 281 PHE A N 1
ATOM 2121 C CA . PHE A 1 284 ? -10.447 -1.255 -15.961 1.00 19.80 281 PHE A CA 1
ATOM 2122 C C . PHE A 1 284 ? -10.908 -1.256 -14.511 1.00 21.12 281 PHE A C 1
ATOM 2123 O O . PHE A 1 284 ? -12.113 -1.236 -14.241 1.00 21.34 281 PHE A O 1
ATOM 2131 N N . GLY A 1 285 ? -9.957 -1.246 -13.587 1.00 19.75 282 GLY A N 1
ATOM 2132 C CA . GLY A 1 285 ? -10.230 -1.089 -12.181 1.00 22.43 282 GLY A CA 1
ATOM 2133 C C . GLY A 1 285 ? -10.589 -2.397 -11.511 1.00 24.55 282 GLY A C 1
ATOM 2134 O O . GLY A 1 285 ? -10.405 -3.496 -12.042 1.00 25.43 282 GLY A O 1
ATOM 2135 N N . SER A 1 286 ? -11.149 -2.248 -10.309 1.00 24.13 283 SER A N 1
ATOM 2136 C CA . SER A 1 286 ? -11.421 -3.338 -9.389 1.00 25.81 283 SER A CA 1
ATOM 2137 C C . SER A 1 286 ? -12.834 -3.892 -9.511 1.00 26.84 283 SER A C 1
ATOM 2138 O O . SER A 1 286 ? -13.101 -4.966 -8.969 1.00 29.76 283 SER A O 1
ATOM 2141 N N . ILE A 1 287 ? -13.737 -3.203 -10.215 1.00 26.02 284 ILE A N 1
ATOM 2142 C CA . ILE A 1 287 ? -15.158 -3.517 -10.195 1.00 26.88 284 ILE A CA 1
ATOM 2143 C C . ILE A 1 287 ? -15.717 -3.783 -11.595 1.00 29.12 284 ILE A C 1
ATOM 2144 O O . ILE A 1 287 ? -16.530 -4.699 -11.784 1.00 24.74 284 ILE A O 1
ATOM 2149 N N . ALA A 1 288 ? -15.320 -2.992 -12.589 1.00 27.30 285 ALA A N 1
ATOM 2150 C CA . ALA A 1 288 ? -15.945 -3.105 -13.906 1.00 28.07 285 ALA A CA 1
ATOM 2151 C C . ALA A 1 288 ? -15.663 -4.474 -14.522 1.00 27.02 285 ALA A C 1
ATOM 2152 O O . ALA A 1 288 ? -14.610 -5.074 -14.304 1.00 28.31 285 ALA A O 1
ATOM 2154 N N . SER A 1 289 ? -16.640 -4.988 -15.266 1.00 29.15 286 SER A N 1
ATOM 2155 C CA . SER A 1 289 ? -16.506 -6.261 -15.970 1.00 33.71 286 SER A CA 1
ATOM 2156 C C . SER A 1 289 ? -17.017 -6.060 -17.387 1.00 33.22 286 SER A C 1
ATOM 2157 O O . SER A 1 289 ? -18.212 -5.826 -17.593 1.00 31.33 286 SER A O 1
ATOM 2160 N N . LEU A 1 290 ? -16.110 -6.131 -18.351 1.00 32.99 287 LEU A N 1
ATOM 2161 C CA . LEU A 1 290 ? -16.455 -5.939 -19.746 1.00 30.37 287 LEU A CA 1
ATOM 2162 C C . LEU A 1 290 ? -16.981 -7.230 -20.359 1.00 32.26 287 LEU A C 1
ATOM 2163 O O . LEU A 1 290 ? -16.622 -8.337 -19.948 1.00 30.78 287 LEU A O 1
ATOM 2168 N N . THR A 1 291 ? -17.824 -7.071 -21.372 1.00 29.25 288 THR A N 1
ATOM 2169 C CA . THR A 1 291 ? -18.357 -8.216 -22.076 1.00 31.28 288 THR A CA 1
ATOM 2170 C C . THR A 1 291 ? -17.234 -8.942 -22.806 1.00 30.62 288 THR A C 1
ATOM 2171 O O . THR A 1 291 ? -16.156 -8.384 -23.054 1.00 28.32 288 THR A O 1
ATOM 2175 N N . GLU A 1 292 ? -17.482 -10.212 -23.127 1.00 25.24 289 GLU A N 1
ATOM 2176 C CA . GLU A 1 292 ? -16.448 -10.972 -23.819 1.00 33.57 289 GLU A CA 1
ATOM 2177 C C . GLU A 1 292 ? -16.170 -10.394 -25.204 1.00 27.17 289 GLU A C 1
ATOM 2178 O O . GLU A 1 292 ? -15.025 -10.442 -25.668 1.00 27.99 289 GLU A O 1
ATOM 2184 N N . GLN A 1 293 ? -17.181 -9.804 -25.858 1.00 25.49 290 GLN A N 1
ATOM 2185 C CA . GLN A 1 293 ? -16.940 -9.133 -27.136 1.00 26.95 290 GLN A CA 1
ATOM 2186 C C . GLN A 1 293 ? -16.091 -7.880 -26.950 1.00 26.10 290 GLN A C 1
ATOM 2187 O O . GLN A 1 293 ? -15.232 -7.576 -27.788 1.00 24.58 290 GLN A O 1
ATOM 2189 N N . GLN A 1 294 ? -16.324 -7.127 -25.867 1.00 27.19 291 GLN A N 1
ATOM 2190 C CA . GLN A 1 294 ? -15.486 -5.964 -25.601 1.00 23.38 291 GLN A CA 1
ATOM 2191 C C . GLN A 1 294 ? -14.060 -6.385 -25.294 1.00 23.80 291 GLN A C 1
ATOM 2192 O O . GLN A 1 294 ? -13.106 -5.708 -25.692 1.00 22.89 291 GLN A O 1
ATOM 2198 N N . MET A 1 295 ? -13.903 -7.484 -24.554 1.00 27.20 292 MET A N 1
ATOM 2199 C CA . MET A 1 295 ? -12.579 -8.040 -24.304 1.00 25.35 292 MET A CA 1
ATOM 2200 C C . MET A 1 295 ? -11.891 -8.435 -25.603 1.00 25.02 292 MET A C 1
ATOM 2201 O O . MET A 1 295 ? -10.672 -8.289 -25.739 1.00 23.56 292 MET A O 1
ATOM 2206 N N . GLU A 1 296 ? -12.662 -8.952 -26.564 1.00 25.27 293 GLU A N 1
ATOM 2207 C CA . GLU A 1 296 ? -12.096 -9.370 -27.837 1.00 26.83 293 GLU A CA 1
ATOM 2208 C C . GLU A 1 296 ? -11.550 -8.180 -28.604 1.00 24.06 293 GLU A C 1
ATOM 2209 O O . GLU A 1 296 ? -10.428 -8.227 -29.109 1.00 25.15 293 GLU A O 1
ATOM 2214 N N . GLU A 1 297 ? -12.338 -7.103 -28.701 1.00 24.77 294 GLU A N 1
ATOM 2215 C CA . GLU A 1 297 ? -11.902 -5.903 -29.414 1.00 23.42 294 GLU A CA 1
ATOM 2216 C C . GLU A 1 297 ? -10.638 -5.320 -28.802 1.00 24.58 294 GLU A C 1
ATOM 2217 O O . GLU A 1 297 ? -9.732 -4.888 -29.525 1.00 25.19 294 GLU A O 1
ATOM 2223 N N . ILE A 1 298 ? -10.560 -5.297 -27.466 1.00 26.80 295 ILE A N 1
ATOM 2224 C CA . ILE A 1 298 ? -9.376 -4.766 -26.801 1.00 23.89 295 ILE A CA 1
ATOM 2225 C C . ILE A 1 298 ? -8.180 -5.670 -27.047 1.00 21.47 295 ILE A C 1
ATOM 2226 O O . ILE A 1 298 ? -7.076 -5.190 -27.334 1.00 21.33 295 ILE A O 1
ATOM 2231 N N . SER A 1 299 ? -8.375 -6.987 -26.887 1.00 22.59 296 SER A N 1
ATOM 2232 C CA . SER A 1 299 ? -7.336 -7.971 -27.192 1.00 24.40 296 SER A CA 1
ATOM 2233 C C . SER A 1 299 ? -6.713 -7.732 -28.562 1.00 23.50 296 SER A C 1
ATOM 2234 O O . SER A 1 299 ? -5.490 -7.635 -28.694 1.00 23.65 296 SER A O 1
ATOM 2237 N N . GLN A 1 300 ? -7.545 -7.699 -29.609 1.00 26.62 297 GLN A N 1
ATOM 2238 C CA . GLN A 1 300 ? -7.008 -7.623 -30.970 1.00 23.27 297 GLN A CA 1
ATOM 2239 C C . GLN A 1 300 ? -6.277 -6.304 -31.206 1.00 22.53 297 GLN A C 1
ATOM 2240 O O . GLN A 1 300 ? -5.261 -6.274 -31.909 1.00 20.82 297 GLN A O 1
ATOM 2246 N N . ALA A 1 301 ? -6.761 -5.205 -30.612 1.00 20.63 298 ALA A N 1
ATOM 2247 C CA . ALA A 1 301 ? -6.029 -3.945 -30.716 1.00 21.70 298 ALA A CA 1
ATOM 2248 C C . ALA A 1 301 ? -4.654 -4.051 -30.063 1.00 20.11 298 ALA A C 1
ATOM 2249 O O . ALA A 1 301 ? -3.645 -3.677 -30.661 1.00 19.84 298 ALA A O 1
ATOM 2251 N N . LEU A 1 302 ? -4.595 -4.562 -28.826 1.00 18.54 299 LEU A N 1
ATOM 2252 C CA . LEU A 1 302 ? -3.310 -4.634 -28.129 1.00 20.58 299 LEU A CA 1
ATOM 2253 C C . LEU A 1 302 ? -2.355 -5.622 -28.801 1.00 21.20 299 LEU A C 1
ATOM 2254 O O . LEU A 1 302 ? -1.132 -5.469 -28.709 1.00 21.96 299 LEU A O 1
ATOM 2259 N N . PHE A 1 303 ? -2.879 -6.634 -29.478 1.00 20.14 300 PHE A N 1
ATOM 2260 C CA . PHE A 1 303 ? -1.982 -7.593 -30.101 1.00 21.11 300 PHE A CA 1
ATOM 2261 C C . PHE A 1 303 ? -1.472 -7.134 -31.461 1.00 21.18 300 PHE A C 1
ATOM 2262 O O . PHE A 1 303 ? -0.592 -7.795 -32.015 1.00 20.48 300 PHE A O 1
ATOM 2270 N N . THR A 1 304 ? -1.953 -5.988 -31.966 1.00 19.68 301 THR A N 1
ATOM 2271 C CA . THR A 1 304 ? -1.576 -5.453 -33.270 1.00 20.84 301 THR A CA 1
ATOM 2272 C C . THR A 1 304 ? -0.987 -4.044 -33.206 1.00 21.98 301 THR A C 1
ATOM 2273 O O . THR A 1 304 ? -0.592 -3.509 -34.249 1.00 22.25 301 THR A O 1
ATOM 2277 N N . THR A 1 305 ? -0.941 -3.430 -32.026 1.00 18.04 302 THR A N 1
ATOM 2278 C CA . THR A 1 305 ? -0.375 -2.107 -31.810 1.00 21.20 302 THR A CA 1
ATOM 2279 C C . THR A 1 305 ? 1.153 -2.166 -31.859 1.00 20.05 302 THR A C 1
ATOM 2280 O O . THR A 1 305 ? 1.760 -3.226 -31.739 1.00 20.30 302 THR A O 1
ATOM 2282 N N . ASN A 1 306 ? 1.782 -1.001 -32.015 1.00 19.48 303 ASN A N 1
ATOM 2283 C CA . ASN A 1 306 ? 3.235 -0.934 -32.084 1.00 19.37 303 ASN A CA 1
ATOM 2284 C C . ASN A 1 306 ? 3.887 -0.777 -30.715 1.00 20.73 303 ASN A C 1
ATOM 2285 O O . ASN A 1 306 ? 4.996 -0.242 -30.624 1.00 21.91 303 ASN A O 1
ATOM 2290 N N . PHE A 1 307 ? 3.225 -1.217 -29.651 1.00 19.56 304 PHE A N 1
ATOM 2291 C CA . PHE A 1 307 ? 3.739 -0.996 -28.311 1.00 20.00 304 PHE A CA 1
ATOM 2292 C C . PHE A 1 307 ? 3.634 -2.264 -27.489 1.00 18.83 304 PHE A C 1
ATOM 2293 O O . PHE A 1 307 ? 2.815 -3.145 -27.762 1.00 17.98 304 PHE A O 1
ATOM 2301 N N . ASN A 1 308 ? 4.489 -2.342 -26.467 1.00 19.42 305 ASN A N 1
ATOM 2302 C CA . ASN A 1 308 ? 4.310 -3.342 -25.425 1.00 19.36 305 ASN A CA 1
ATOM 2303 C C . ASN A 1 308 ? 3.066 -3.020 -24.613 1.00 18.81 305 ASN A C 1
ATOM 2304 O O . ASN A 1 308 ? 2.559 -1.895 -24.636 1.00 17.32 305 ASN A O 1
ATOM 2309 N N . PHE A 1 309 ? 2.554 -4.025 -23.901 1.00 16.46 306 PHE A N 1
ATOM 2310 C CA . PHE A 1 309 ? 1.379 -3.778 -23.082 1.00 17.48 306 PHE A CA 1
ATOM 2311 C C . PHE A 1 309 ? 1.429 -4.588 -21.792 1.00 17.88 306 PHE A C 1
ATOM 2312 O O . PHE A 1 309 ? 1.943 -5.708 -21.746 1.00 18.66 306 PHE A O 1
ATOM 2320 N N . LEU A 1 310 ? 0.900 -3.976 -20.741 1.00 16.04 307 LEU A N 1
ATOM 2321 C CA . LEU A 1 310 ? 0.654 -4.608 -19.448 1.00 19.06 307 LEU A CA 1
ATOM 2322 C C . LEU A 1 310 ? -0.832 -4.439 -19.181 1.00 17.58 307 LEU A C 1
ATOM 2323 O O . LEU A 1 310 ? -1.310 -3.313 -19.008 1.00 19.67 307 LEU A O 1
ATOM 2328 N N . TRP A 1 311 ? -1.560 -5.550 -19.141 1.00 15.51 308 TRP A N 1
ATOM 2329 C CA . TRP A 1 311 ? -3.015 -5.523 -19.051 1.00 17.45 308 TRP A CA 1
ATOM 2330 C C . TRP A 1 311 ? -3.448 -6.253 -17.790 1.00 18.32 308 TRP A C 1
ATOM 2331 O O . TRP A 1 311 ? -3.194 -7.454 -17.657 1.00 18.84 308 TRP A O 1
ATOM 2342 N N . VAL A 1 312 ? -4.077 -5.528 -16.863 1.00 17.39 309 VAL A N 1
ATOM 2343 C CA . VAL A 1 312 ? -4.675 -6.143 -15.681 1.00 18.64 309 VAL A CA 1
ATOM 2344 C C . VAL A 1 312 ? -6.041 -6.705 -16.063 1.00 21.75 309 VAL A C 1
ATOM 2345 O O . VAL A 1 312 ? -6.937 -5.970 -16.503 1.00 18.33 309 VAL A O 1
ATOM 2349 N N . VAL A 1 313 ? -6.186 -8.018 -15.927 1.00 16.34 310 VAL A N 1
ATOM 2350 C CA . VAL A 1 313 ? -7.441 -8.730 -16.138 1.00 22.20 310 VAL A CA 1
ATOM 2351 C C . VAL A 1 313 ? -7.687 -9.491 -14.849 1.00 26.11 310 VAL A C 1
ATOM 2352 O O . VAL A 1 313 ? -6.938 -10.420 -14.519 1.00 25.40 310 VAL A O 1
ATOM 2356 N N . ARG A 1 314 ? -8.692 -9.067 -14.095 1.00 25.08 311 ARG A N 1
ATOM 2357 C CA . ARG A 1 314 ? -8.933 -9.652 -12.788 1.00 30.78 311 ARG A CA 1
ATOM 2358 C C . ARG A 1 314 ? -9.278 -11.130 -12.932 1.00 33.30 311 ARG A C 1
ATOM 2359 O O . ARG A 1 314 ? -9.778 -11.572 -13.968 1.00 32.19 311 ARG A O 1
ATOM 2367 N N . GLU A 1 315 ? -8.976 -11.900 -11.883 1.00 34.18 312 GLU A N 1
ATOM 2368 C CA . GLU A 1 315 ? -9.150 -13.352 -11.937 1.00 40.55 312 GLU A CA 1
ATOM 2369 C C . GLU A 1 315 ? -10.551 -13.730 -12.410 1.00 40.90 312 GLU A C 1
ATOM 2370 O O . GLU A 1 315 ? -10.714 -14.528 -13.343 1.00 39.84 312 GLU A O 1
ATOM 2376 N N . GLU A 1 316 ? -11.579 -13.134 -11.797 1.00 37.77 313 GLU A N 1
ATOM 2377 C CA . GLU A 1 316 ? -12.956 -13.429 -12.178 1.00 39.99 313 GLU A CA 1
ATOM 2378 C C . GLU A 1 316 ? -13.267 -13.024 -13.616 1.00 41.49 313 GLU A C 1
ATOM 2379 O O . GLU A 1 316 ? -14.278 -13.471 -14.171 1.00 42.91 313 GLU A O 1
ATOM 2385 N N . GLU A 1 317 ? -12.425 -12.197 -14.238 1.00 40.37 314 GLU A N 1
ATOM 2386 C CA . GLU A 1 317 ? -12.653 -11.752 -15.604 1.00 39.14 314 GLU A CA 1
ATOM 2387 C C . GLU A 1 317 ? -11.899 -12.571 -16.645 1.00 39.40 314 GLU A C 1
ATOM 2388 O O . GLU A 1 317 ? -12.141 -12.385 -17.844 1.00 38.41 314 GLU A O 1
ATOM 2394 N N . ARG A 1 318 ? -10.995 -13.467 -16.231 1.00 38.71 315 ARG A N 1
ATOM 2395 C CA . ARG A 1 318 ? -10.225 -14.221 -17.220 1.00 40.49 315 ARG A CA 1
ATOM 2396 C C . ARG A 1 318 ? -11.129 -15.031 -18.135 1.00 39.38 315 ARG A C 1
ATOM 2397 O O . ARG A 1 318 ? -10.811 -15.214 -19.314 1.00 37.61 315 ARG A O 1
ATOM 2405 N N . THR A 1 319 ? -12.266 -15.502 -17.619 1.00 41.89 316 THR A N 1
ATOM 2406 C CA . THR A 1 319 ? -13.193 -16.288 -18.429 1.00 43.39 316 THR A CA 1
ATOM 2407 C C . THR A 1 319 ? -13.767 -15.484 -19.590 1.00 43.26 316 THR A C 1
ATOM 2408 O O . THR A 1 319 ? -14.134 -16.063 -20.619 1.00 44.39 316 THR A O 1
ATOM 2412 N N . LYS A 1 320 ? -13.874 -14.159 -19.440 1.00 45.76 317 LYS A N 1
ATOM 2413 C CA . LYS A 1 320 ? -14.330 -13.287 -20.517 1.00 40.53 317 LYS A CA 1
ATOM 2414 C C . LYS A 1 320 ? -13.273 -13.067 -21.587 1.00 37.71 317 LYS A C 1
ATOM 2415 O O . LYS A 1 320 ? -13.570 -12.437 -22.609 1.00 34.02 317 LYS A O 1
ATOM 2417 N N . LEU A 1 321 ? -12.049 -13.535 -21.373 1.00 37.45 318 LEU A N 1
ATOM 2418 C CA . LEU A 1 321 ? -11.025 -13.364 -22.383 1.00 38.82 318 LEU A CA 1
ATOM 2419 C C . LEU A 1 321 ? -11.298 -14.306 -23.554 1.00 44.41 318 LEU A C 1
ATOM 2420 O O . LEU A 1 321 ? -11.915 -15.361 -23.380 1.00 44.56 318 LEU A O 1
ATOM 2425 N N . PRO A 1 322 ? -10.863 -13.939 -24.764 1.00 43.74 319 PRO A N 1
ATOM 2426 C CA . PRO A 1 322 ? -11.079 -14.841 -25.911 1.00 45.29 319 PRO A CA 1
ATOM 2427 C C . PRO A 1 322 ? -10.353 -16.172 -25.776 1.00 49.77 319 PRO A C 1
ATOM 2428 O O . PRO A 1 322 ? -10.931 -17.212 -26.113 1.00 52.41 319 PRO A O 1
ATOM 2432 N N . ASN A 1 323 ? -9.112 -16.167 -25.280 1.00 48.01 320 ASN A N 1
ATOM 2433 C CA . ASN A 1 323 ? -8.279 -17.372 -25.161 1.00 58.05 320 ASN A CA 1
ATOM 2434 C C . ASN A 1 323 ? -8.027 -18.008 -26.530 1.00 60.80 320 ASN A C 1
ATOM 2435 O O . ASN A 1 323 ? -8.619 -19.034 -26.863 1.00 53.33 320 ASN A O 1
ATOM 2440 N N . ASN A 1 332 ? -9.092 -24.767 -18.045 1.00 79.13 329 ASN A N 1
ATOM 2441 C CA . ASN A 1 332 ? -9.821 -25.261 -16.881 1.00 81.88 329 ASN A CA 1
ATOM 2442 C C . ASN A 1 332 ? -9.251 -24.710 -15.569 1.00 83.01 329 ASN A C 1
ATOM 2443 O O . ASN A 1 332 ? -9.847 -24.877 -14.506 1.00 85.10 329 ASN A O 1
ATOM 2448 N N . ASN A 1 333 ? -8.097 -24.045 -15.654 1.00 78.60 330 ASN A N 1
ATOM 2449 C CA . ASN A 1 333 ? -7.440 -23.421 -14.497 1.00 77.61 330 ASN A CA 1
ATOM 2450 C C . ASN A 1 333 ? -6.823 -22.111 -14.990 1.00 75.46 330 ASN A C 1
ATOM 2451 O O . ASN A 1 333 ? -5.665 -22.084 -15.420 1.00 72.52 330 ASN A O 1
ATOM 2453 N N . ASN A 1 334 ? -7.607 -21.034 -14.924 1.00 70.53 331 ASN A N 1
ATOM 2454 C CA . ASN A 1 334 ? -7.234 -19.732 -15.464 1.00 66.19 331 ASN A CA 1
ATOM 2455 C C . ASN A 1 334 ? -5.871 -19.286 -14.930 1.00 60.61 331 ASN A C 1
ATOM 2456 O O . ASN A 1 334 ? -5.698 -19.172 -13.705 1.00 63.01 331 ASN A O 1
ATOM 2461 N N . PRO A 1 335 ? -4.898 -19.014 -15.799 1.00 61.44 332 PRO A N 1
ATOM 2462 C CA . PRO A 1 335 ? -3.568 -18.613 -15.318 1.00 51.93 332 PRO A CA 1
ATOM 2463 C C . PRO A 1 335 ? -3.619 -17.277 -14.592 1.00 50.50 332 PRO A C 1
ATOM 2464 O O . PRO A 1 335 ? -4.328 -16.357 -15.003 1.00 48.67 332 PRO A O 1
ATOM 2468 N N . SER A 1 336 ? -2.858 -17.177 -13.497 1.00 49.50 333 SER A N 1
ATOM 2469 C CA . SER A 1 336 ? -2.751 -15.901 -12.798 1.00 45.92 333 SER A CA 1
ATOM 2470 C C . SER A 1 336 ? -2.056 -14.841 -13.652 1.00 39.94 333 SER A C 1
ATOM 2471 O O . SER A 1 336 ? -2.308 -13.636 -13.481 1.00 36.25 333 SER A O 1
ATOM 2474 N N . SER A 1 337 ? -1.161 -15.254 -14.543 1.00 32.93 334 SER A N 1
ATOM 2475 C CA . SER A 1 337 ? -0.592 -14.320 -15.501 1.00 33.74 334 SER A CA 1
ATOM 2476 C C . SER A 1 337 ? -0.225 -15.073 -16.773 1.00 32.02 334 SER A C 1
ATOM 2477 O O . SER A 1 337 ? -0.172 -16.305 -16.801 1.00 29.16 334 SER A O 1
ATOM 2480 N N . GLU A 1 338 ? -0.010 -14.305 -17.837 1.00 28.69 335 GLU A N 1
ATOM 2481 C CA . GLU A 1 338 ? 0.254 -14.831 -19.166 1.00 26.48 335 GLU A CA 1
ATOM 2482 C C . GLU A 1 338 ? 1.140 -13.845 -19.905 1.00 23.34 335 GLU A C 1
ATOM 2483 O O . GLU A 1 338 ? 0.886 -12.639 -19.895 1.00 23.89 335 GLU A O 1
ATOM 2489 N N . SER A 1 339 ? 2.174 -14.368 -20.536 1.00 23.15 336 SER A N 1
ATOM 2490 C CA . SER A 1 339 ? 3.168 -13.589 -21.249 1.00 26.33 336 SER A CA 1
ATOM 2491 C C . SER A 1 339 ? 3.002 -13.813 -22.749 1.00 24.86 336 SER A C 1
ATOM 2492 O O . SER A 1 339 ? 2.641 -14.909 -23.189 1.00 23.77 336 SER A O 1
ATOM 2495 N N . PHE A 1 340 ? 3.264 -12.766 -23.532 1.00 22.58 337 PHE A N 1
ATOM 2496 C CA . PHE A 1 340 ? 2.935 -12.765 -24.953 1.00 25.99 337 PHE A CA 1
ATOM 2497 C C . PHE A 1 340 ? 4.010 -12.068 -25.767 1.00 24.92 337 PHE A C 1
ATOM 2498 O O . PHE A 1 340 ? 4.600 -11.075 -25.325 1.00 19.25 337 PHE A O 1
ATOM 2506 N N . THR A 1 341 ? 4.242 -12.585 -26.967 1.00 21.65 338 THR A N 1
ATOM 2507 C CA . THR A 1 341 ? 4.801 -11.799 -28.057 1.00 21.82 338 THR A CA 1
ATOM 2508 C C . THR A 1 341 ? 3.658 -11.519 -29.024 1.00 23.26 338 THR A C 1
ATOM 2509 O O . THR A 1 341 ? 2.913 -12.435 -29.387 1.00 20.17 338 THR A O 1
ATOM 2513 N N . THR A 1 342 ? 3.492 -10.255 -29.395 1.00 22.85 339 THR A N 1
ATOM 2514 C CA . THR A 1 342 ? 2.329 -9.820 -30.154 1.00 21.33 339 THR A CA 1
ATOM 2515 C C . THR A 1 342 ? 2.583 -9.935 -31.662 1.00 23.00 339 THR A C 1
ATOM 2516 O O . THR A 1 342 ? 3.705 -10.160 -32.119 1.00 21.02 339 THR A O 1
ATOM 2520 N N . ALA A 1 343 ? 1.503 -9.768 -32.434 1.00 22.73 340 ALA A N 1
ATOM 2521 C CA . ALA A 1 343 ? 1.557 -9.822 -33.889 1.00 26.17 340 ALA A CA 1
ATOM 2522 C C . ALA A 1 343 ? 2.393 -8.705 -34.488 1.00 27.10 340 ALA A C 1
ATOM 2523 O O . ALA A 1 343 ? 2.712 -8.767 -35.677 1.00 26.06 340 ALA A O 1
ATOM 2525 N N . ALA A 1 344 ? 2.728 -7.681 -33.706 1.00 25.21 341 ALA A N 1
ATOM 2526 C CA . ALA A 1 344 ? 3.575 -6.587 -34.144 1.00 23.67 341 ALA A CA 1
ATOM 2527 C C . ALA A 1 344 ? 4.992 -6.694 -33.598 1.00 23.45 341 ALA A C 1
ATOM 2528 O O . ALA A 1 344 ? 5.744 -5.723 -33.677 1.00 25.58 341 ALA A O 1
ATOM 2530 N N . GLY A 1 345 ? 5.364 -7.838 -33.021 1.00 23.09 342 GLY A N 1
ATOM 2531 C CA . GLY A 1 345 ? 6.711 -8.040 -32.525 1.00 21.92 342 GLY A CA 1
ATOM 2532 C C . GLY A 1 345 ? 6.976 -7.515 -31.129 1.00 22.80 342 GLY A C 1
ATOM 2533 O O . GLY A 1 345 ? 8.133 -7.506 -30.697 1.00 26.62 342 GLY A O 1
ATOM 2534 N N . LYS A 1 346 ? 5.946 -7.083 -30.407 1.00 20.82 343 LYS A N 1
ATOM 2535 C CA . LYS A 1 346 ? 6.111 -6.484 -29.092 1.00 20.51 343 LYS A CA 1
ATOM 2536 C C . LYS A 1 346 ? 5.807 -7.526 -28.020 1.00 21.60 343 LYS A C 1
ATOM 2537 O O . LYS A 1 346 ? 5.527 -8.693 -28.313 1.00 21.83 343 LYS A O 1
ATOM 2543 N N . LEU A 1 347 ? 5.887 -7.103 -26.761 1.00 19.81 344 LEU A N 1
ATOM 2544 C CA . LEU A 1 347 ? 5.680 -7.995 -25.630 1.00 19.99 344 LEU A CA 1
ATOM 2545 C C . LEU A 1 347 ? 4.443 -7.568 -24.851 1.00 20.97 344 LEU A C 1
ATOM 2546 O O . LEU A 1 347 ? 4.166 -6.374 -24.696 1.00 19.89 344 LEU A O 1
ATOM 2551 N N . GLY A 1 348 ? 3.682 -8.551 -24.378 1.00 19.39 345 GLY A N 1
ATOM 2552 C CA . GLY A 1 348 ? 2.550 -8.277 -23.531 1.00 19.15 345 GLY A CA 1
ATOM 2553 C C . GLY A 1 348 ? 2.597 -9.141 -22.285 1.00 22.23 345 GLY A C 1
ATOM 2554 O O . GLY A 1 348 ? 3.194 -10.225 -22.262 1.00 21.04 345 GLY A O 1
ATOM 2555 N N . LEU A 1 349 ? 1.942 -8.636 -21.248 1.00 18.73 346 LEU A N 1
ATOM 2556 C CA . LEU A 1 349 ? 1.803 -9.342 -19.990 1.00 20.44 346 LEU A CA 1
ATOM 2557 C C . LEU A 1 349 ? 0.387 -9.100 -19.507 1.00 19.92 346 LEU A C 1
ATOM 2558 O O . LEU A 1 349 ? -0.031 -7.948 -19.383 1.00 18.72 346 LEU A O 1
ATOM 2563 N N . ILE A 1 350 ? -0.354 -10.177 -19.280 1.00 17.98 347 ILE A N 1
ATOM 2564 C CA . ILE A 1 350 ? -1.649 -10.118 -18.621 1.00 19.13 347 ILE A CA 1
ATOM 2565 C C . ILE A 1 350 ? -1.439 -10.634 -17.205 1.00 24.76 347 ILE A C 1
ATOM 2566 O O . ILE A 1 350 ? -0.745 -11.637 -17.000 1.00 20.53 347 ILE A O 1
ATOM 2571 N N . ILE A 1 351 ? -1.993 -9.922 -16.229 1.00 21.47 348 ILE A N 1
ATOM 2572 C CA . ILE A 1 351 ? -1.718 -10.192 -14.824 1.00 24.50 348 ILE A CA 1
ATOM 2573 C C . ILE A 1 351 ? -2.975 -9.848 -14.037 1.00 24.55 348 ILE A C 1
ATOM 2574 O O . ILE A 1 351 ? -3.754 -8.975 -14.434 1.00 24.69 348 ILE A O 1
ATOM 2579 N N . ASN A 1 352 ? -3.179 -10.544 -12.915 1.00 20.65 349 ASN A N 1
ATOM 2580 C CA . ASN A 1 352 ? -4.446 -10.413 -12.207 1.00 23.92 349 ASN A CA 1
ATOM 2581 C C . ASN A 1 352 ? -4.536 -9.091 -11.456 1.00 23.42 349 ASN A C 1
ATOM 2582 O O . ASN A 1 352 ? -5.645 -8.601 -11.204 1.00 25.82 349 ASN A O 1
ATOM 2584 N N . TRP A 1 353 ? -3.395 -8.505 -11.089 1.00 21.72 350 TRP A N 1
ATOM 2585 C CA . TRP A 1 353 ? -3.353 -7.285 -10.284 1.00 21.49 350 TRP A CA 1
ATOM 2586 C C . TRP A 1 353 ? -1.923 -6.767 -10.272 1.00 23.97 350 TRP A C 1
ATOM 2587 O O . TRP A 1 353 ? -0.974 -7.548 -10.394 1.00 25.15 350 TRP A O 1
ATOM 2598 N N . CYS A 1 354 ? -1.777 -5.455 -10.106 1.00 21.01 351 CYS A N 1
ATOM 2599 C CA . CYS A 1 354 ? -0.455 -4.834 -10.130 1.00 23.58 351 CYS A CA 1
ATOM 2600 C C . CYS A 1 354 ? -0.378 -3.685 -9.125 1.00 21.70 351 CYS A C 1
ATOM 2601 O O . CYS A 1 354 ? -1.406 -3.279 -8.568 1.00 20.13 351 CYS A O 1
ATOM 2604 N N . PRO A 1 355 ? 0.817 -3.158 -8.830 1.00 22.20 352 PRO A N 1
ATOM 2605 C CA . PRO A 1 355 ? 0.886 -1.916 -8.051 1.00 22.25 352 PRO A CA 1
ATOM 2606 C C . PRO A 1 355 ? 0.698 -0.731 -8.988 1.00 21.92 352 PRO A C 1
ATOM 2607 O O . PRO A 1 355 ? 1.673 -0.185 -9.523 1.00 21.32 352 PRO A O 1
ATOM 2611 N N . GLN A 1 356 ? -0.563 -0.336 -9.190 1.00 21.26 353 GLN A N 1
ATOM 2612 C CA . GLN A 1 356 ? -0.893 0.578 -10.276 1.00 21.07 353 GLN A CA 1
ATOM 2613 C C . GLN A 1 356 ? -0.096 1.874 -10.186 1.00 20.44 353 GLN A C 1
ATOM 2614 O O . GLN A 1 356 ? 0.391 2.376 -11.204 1.00 20.49 353 GLN A O 1
ATOM 2620 N N . LEU A 1 357 ? 0.080 2.417 -8.978 1.00 20.02 354 LEU A N 1
ATOM 2621 C CA . LEU A 1 357 ? 0.809 3.680 -8.863 1.00 20.37 354 LEU A CA 1
ATOM 2622 C C . LEU A 1 357 ? 2.275 3.510 -9.267 1.00 20.07 354 LEU A C 1
ATOM 2623 O O . LEU A 1 357 ? 2.838 4.366 -9.962 1.00 19.75 354 LEU A O 1
ATOM 2628 N N . ASP A 1 358 ? 2.908 2.406 -8.858 1.00 18.61 355 ASP A N 1
ATOM 2629 C CA . ASP A 1 358 ? 4.285 2.160 -9.277 1.00 20.31 355 ASP A CA 1
ATOM 2630 C C . ASP A 1 358 ? 4.364 1.935 -10.783 1.00 19.68 355 ASP A C 1
ATOM 2631 O O . ASP A 1 358 ? 5.341 2.332 -11.433 1.00 16.70 355 ASP A O 1
ATOM 2633 N N . VAL A 1 359 ? 3.350 1.274 -11.342 1.00 19.59 356 VAL A N 1
ATOM 2634 C CA . VAL A 1 359 ? 3.325 1.009 -12.771 1.00 19.41 356 VAL A CA 1
ATOM 2635 C C . VAL A 1 359 ? 3.205 2.315 -13.539 1.00 19.26 356 VAL A C 1
ATOM 2636 O O . VAL A 1 359 ? 3.964 2.568 -14.479 1.00 20.06 356 VAL A O 1
ATOM 2640 N N . LEU A 1 360 ? 2.261 3.173 -13.137 1.00 18.02 357 LEU A N 1
ATOM 2641 C CA . LEU A 1 360 ? 2.084 4.447 -13.833 1.00 20.48 357 LEU A CA 1
ATOM 2642 C C . LEU A 1 360 ? 3.335 5.303 -13.746 1.00 20.46 357 LEU A C 1
ATOM 2643 O O . LEU A 1 360 ? 3.654 6.028 -14.696 1.00 20.63 357 LEU A O 1
ATOM 2648 N N . ARG A 1 361 ? 4.076 5.202 -12.645 1.00 19.96 358 ARG A N 1
ATOM 2649 C CA . ARG A 1 361 ? 5.279 6.000 -12.476 1.00 19.60 358 ARG A CA 1
ATOM 2650 C C . ARG A 1 361 ? 6.505 5.365 -13.100 1.00 22.19 358 ARG A C 1
ATOM 2651 O O . ARG A 1 361 ? 7.588 5.953 -13.026 1.00 23.65 358 ARG A O 1
ATOM 2659 N N . HIS A 1 362 ? 6.369 4.196 -13.723 1.00 21.57 359 HIS A N 1
ATOM 2660 C CA . HIS A 1 362 ? 7.514 3.558 -14.351 1.00 20.53 359 HIS A CA 1
ATOM 2661 C C . HIS A 1 362 ? 7.839 4.245 -15.669 1.00 22.20 359 HIS A C 1
ATOM 2662 O O . HIS A 1 362 ? 6.944 4.577 -16.452 1.00 19.70 359 HIS A O 1
ATOM 2669 N N . GLU A 1 363 ? 9.137 4.450 -15.901 1.00 20.11 360 GLU A N 1
ATOM 2670 C CA . GLU A 1 363 ? 9.597 5.114 -17.115 1.00 21.84 360 GLU A CA 1
ATOM 2671 C C . GLU A 1 363 ? 9.133 4.392 -18.373 1.00 22.54 360 GLU A C 1
ATOM 2672 O O . GLU A 1 363 ? 9.021 5.014 -19.431 1.00 20.99 360 GLU A O 1
ATOM 2674 N N . SER A 1 364 ? 8.851 3.089 -18.281 1.00 19.60 361 SER A N 1
ATOM 2675 C CA . SER A 1 364 ? 8.458 2.330 -19.465 1.00 21.82 361 SER A CA 1
ATOM 2676 C C . SER A 1 364 ? 7.033 2.621 -19.912 1.00 21.32 361 SER A C 1
ATOM 2677 O O . SER A 1 364 ? 6.683 2.300 -21.051 1.00 19.49 361 SER A O 1
ATOM 2680 N N . VAL A 1 365 ? 6.190 3.177 -19.047 1.00 19.77 362 VAL A N 1
ATOM 2681 C CA . VAL A 1 365 ? 4.777 3.318 -19.373 1.00 19.43 362 VAL A CA 1
ATOM 2682 C C . VAL A 1 365 ? 4.590 4.609 -20.160 1.00 22.17 362 VAL A C 1
ATOM 2683 O O . VAL A 1 365 ? 4.899 5.705 -19.678 1.00 24.90 362 VAL A O 1
ATOM 2687 N N . ALA A 1 366 ? 4.094 4.467 -21.378 1.00 20.04 363 ALA A N 1
ATOM 2688 C CA . ALA A 1 366 ? 3.836 5.575 -22.273 1.00 22.28 363 ALA A CA 1
ATOM 2689 C C . ALA A 1 366 ? 2.431 6.128 -22.120 1.00 21.06 363 ALA A C 1
ATOM 2690 O O . ALA A 1 366 ? 2.221 7.327 -22.355 1.00 22.93 363 ALA A O 1
ATOM 2692 N N . CYS A 1 367 ? 1.461 5.291 -21.754 1.00 22.19 364 CYS A N 1
ATOM 2693 C CA . CYS A 1 367 ? 0.101 5.787 -21.568 1.00 21.34 364 CYS A CA 1
ATOM 2694 C C . CYS A 1 367 ? -0.733 4.715 -20.873 1.00 20.33 364 CYS A C 1
ATOM 2695 O O . CYS A 1 367 ? -0.322 3.558 -20.731 1.00 16.17 364 CYS A O 1
ATOM 2698 N N . PHE A 1 368 ? -1.919 5.143 -20.441 1.00 19.75 365 PHE A N 1
ATOM 2699 C CA . PHE A 1 368 ? -2.813 4.417 -19.544 1.00 18.17 365 PHE A CA 1
ATOM 2700 C C . PHE A 1 368 ? -4.169 4.316 -20.236 1.00 18.81 365 PHE A C 1
ATOM 2701 O O . PHE A 1 368 ? -4.868 5.322 -20.387 1.00 17.03 365 PHE A O 1
ATOM 2709 N N . MET A 1 369 ? -4.538 3.113 -20.675 1.00 17.57 366 MET A N 1
ATOM 2710 C CA . MET A 1 369 ? -5.882 2.859 -21.171 1.00 17.11 366 MET A CA 1
ATOM 2711 C C . MET A 1 369 ? -6.724 2.465 -19.970 1.00 15.32 366 MET A C 1
ATOM 2712 O O . MET A 1 369 ? -6.467 1.436 -19.346 1.00 14.98 366 MET A O 1
ATOM 2717 N N . THR A 1 370 ? -7.707 3.298 -19.632 1.00 17.93 367 THR A N 1
ATOM 2718 C CA . THR A 1 370 ? -8.337 3.264 -18.319 1.00 17.39 367 THR A CA 1
ATOM 2719 C C . THR A 1 370 ? -9.850 3.333 -18.443 1.00 19.73 367 THR A C 1
ATOM 2720 O O . THR A 1 370 ? -10.397 3.921 -19.386 1.00 16.90 367 THR A O 1
ATOM 2724 N N . HIS A 1 371 ? -10.527 2.740 -17.458 1.00 16.46 368 HIS A N 1
ATOM 2725 C CA . HIS A 1 371 ? -11.958 2.964 -17.352 1.00 19.21 368 HIS A CA 1
ATOM 2726 C C . HIS A 1 371 ? -12.294 4.342 -16.784 1.00 16.32 368 HIS A C 1
ATOM 2727 O O . HIS A 1 371 ? -13.470 4.710 -16.787 1.00 18.08 368 HIS A O 1
ATOM 2734 N N . CYS A 1 372 ? -11.298 5.105 -16.323 1.00 15.06 369 CYS A N 1
ATOM 2735 C CA . CYS A 1 372 ? -11.477 6.477 -15.825 1.00 16.73 369 CYS A CA 1
ATOM 2736 C C . CYS A 1 372 ? -12.187 6.531 -14.475 1.00 21.06 369 CYS A C 1
ATOM 2737 O O . CYS A 1 372 ? -12.847 7.535 -14.157 1.00 19.28 369 CYS A O 1
ATOM 2740 N N . GLY A 1 373 ? -12.063 5.476 -13.669 1.00 15.96 370 GLY A N 1
ATOM 2741 C CA . GLY A 1 373 ? -12.402 5.604 -12.261 1.00 16.73 370 GLY A CA 1
ATOM 2742 C C . GLY A 1 373 ? -11.591 6.740 -11.672 1.00 18.72 370 GLY A C 1
ATOM 2743 O O . GLY A 1 373 ? -10.508 7.037 -12.187 1.00 16.15 370 GLY A O 1
ATOM 2744 N N . TRP A 1 374 ? -12.092 7.413 -10.622 1.00 17.27 371 TRP A N 1
ATOM 2745 C CA . TRP A 1 374 ? -11.438 8.655 -10.214 1.00 17.29 371 TRP A CA 1
ATOM 2746 C C . TRP A 1 374 ? -10.022 8.414 -9.699 1.00 17.54 371 TRP A C 1
ATOM 2747 O O . TRP A 1 374 ? -9.114 9.199 -9.991 1.00 15.89 371 TRP A O 1
ATOM 2758 N N . ASN A 1 375 ? -9.804 7.347 -8.922 1.00 16.89 372 ASN A N 1
ATOM 2759 C CA . ASN A 1 375 ? -8.464 7.132 -8.379 1.00 15.88 372 ASN A CA 1
ATOM 2760 C C . ASN A 1 375 ? -7.467 6.887 -9.503 1.00 16.97 372 ASN A C 1
ATOM 2761 O O . ASN A 1 375 ? -6.377 7.475 -9.527 1.00 15.19 372 ASN A O 1
ATOM 2766 N N . SER A 1 376 ? -7.839 6.023 -10.450 1.00 15.42 373 SER A N 1
ATOM 2767 C CA . SER A 1 376 ? -7.024 5.802 -11.641 1.00 17.93 373 SER A CA 1
ATOM 2768 C C . SER A 1 376 ? -6.724 7.105 -12.366 1.00 13.17 373 SER A C 1
ATOM 2769 O O . SER A 1 376 ? -5.586 7.338 -12.770 1.00 16.09 373 SER A O 1
ATOM 2772 N N . THR A 1 377 ? -7.728 7.963 -12.530 1.00 13.15 374 THR A N 1
ATOM 2773 C CA . THR A 1 377 ? -7.525 9.239 -13.216 1.00 15.83 374 THR A CA 1
ATOM 2774 C C . THR A 1 377 ? -6.523 10.108 -12.468 1.00 16.26 374 THR A C 1
ATOM 2775 O O . THR A 1 377 ? -5.556 10.625 -13.053 1.00 14.37 374 THR A O 1
ATOM 2779 N N . LEU A 1 378 ? -6.732 10.272 -11.160 1.00 15.00 375 LEU A N 1
ATOM 2780 C CA . LEU A 1 378 ? -5.865 11.143 -10.372 1.00 13.94 375 LEU A CA 1
ATOM 2781 C C . LEU A 1 378 ? -4.475 10.540 -10.158 1.00 13.77 375 LEU A C 1
ATOM 2782 O O . LEU A 1 378 ? -3.479 11.276 -10.111 1.00 14.33 375 LEU A O 1
ATOM 2787 N N . GLU A 1 379 ? -4.374 9.218 -10.026 1.00 14.48 376 GLU A N 1
ATOM 2788 C CA . GLU A 1 379 ? -3.046 8.610 -9.991 1.00 16.60 376 GLU A CA 1
ATOM 2789 C C . GLU A 1 379 ? -2.295 8.864 -11.296 1.00 18.28 376 GLU A C 1
ATOM 2790 O O . GLU A 1 379 ? -1.103 9.194 -11.280 1.00 18.66 376 GLU A O 1
ATOM 2796 N N . ALA A 1 380 ? -2.983 8.729 -12.434 1.00 16.45 377 ALA A N 1
ATOM 2797 C CA . ALA A 1 380 ? -2.364 9.046 -13.721 1.00 17.32 377 ALA A CA 1
ATOM 2798 C C . ALA A 1 380 ? -1.960 10.515 -13.788 1.00 16.74 377 ALA A C 1
ATOM 2799 O O . ALA A 1 380 ? -0.854 10.839 -14.223 1.00 18.19 377 ALA A O 1
ATOM 2801 N N . ILE A 1 381 ? -2.854 11.419 -13.370 1.00 16.16 378 ILE A N 1
ATOM 2802 C CA . ILE A 1 381 ? -2.503 12.840 -13.287 1.00 18.49 378 ILE A CA 1
ATOM 2803 C C . ILE A 1 381 ? -1.238 13.025 -12.463 1.00 17.36 378 ILE A C 1
ATOM 2804 O O . ILE A 1 381 ? -0.278 13.659 -12.905 1.00 18.15 378 ILE A O 1
ATOM 2809 N N . SER A 1 382 ? -1.211 12.449 -11.250 1.00 19.79 379 SER A N 1
ATOM 2810 C CA . SER A 1 382 ? -0.061 12.590 -10.360 1.00 20.44 379 SER A CA 1
ATOM 2811 C C . SER A 1 382 ? 1.186 11.902 -10.899 1.00 21.80 379 SER A C 1
ATOM 2812 O O . SER A 1 382 ? 2.269 12.100 -10.343 1.00 19.80 379 SER A O 1
ATOM 2815 N N . SER A 1 383 ? 1.060 11.095 -11.955 1.00 19.69 380 SER A N 1
ATOM 2816 C CA . SER A 1 383 ? 2.193 10.402 -12.533 1.00 21.27 380 SER A CA 1
ATOM 2817 C C . SER A 1 383 ? 2.581 10.945 -13.900 1.00 21.76 380 SER A C 1
ATOM 2818 O O . SER A 1 383 ? 3.616 10.536 -14.437 1.00 20.44 380 SER A O 1
ATOM 2821 N N . GLY A 1 384 ? 1.790 11.858 -14.462 1.00 20.48 381 GLY A N 1
ATOM 2822 C CA . GLY A 1 384 ? 2.105 12.437 -15.748 1.00 20.58 381 GLY A CA 1
ATOM 2823 C C . GLY A 1 384 ? 1.914 11.489 -16.904 1.00 19.66 381 GLY A C 1
ATOM 2824 O O . GLY A 1 384 ? 2.604 11.625 -17.921 1.00 21.78 381 GLY A O 1
ATOM 2825 N N . VAL A 1 385 ? 1.001 10.532 -16.782 1.00 19.41 382 VAL A N 1
ATOM 2826 C CA . VAL A 1 385 ? 0.759 9.529 -17.820 1.00 18.74 382 VAL A CA 1
ATOM 2827 C C . VAL A 1 385 ? -0.501 9.917 -18.585 1.00 19.13 382 VAL A C 1
ATOM 2828 O O . VAL A 1 385 ? -1.574 10.022 -17.971 1.00 17.96 382 VAL A O 1
ATOM 2832 N N . PRO A 1 386 ? -0.436 10.101 -19.905 1.00 17.40 383 PRO A N 1
ATOM 2833 C CA . PRO A 1 386 ? -1.651 10.404 -20.668 1.00 18.26 383 PRO A CA 1
ATOM 2834 C C . PRO A 1 386 ? -2.506 9.157 -20.867 1.00 18.41 383 PRO A C 1
ATOM 2835 O O . PRO A 1 386 ? -2.054 8.017 -20.728 1.00 20.04 383 PRO A O 1
ATOM 2839 N N . MET A 1 387 ? -3.766 9.391 -21.209 1.00 16.12 384 MET A N 1
ATOM 2840 C CA . MET A 1 387 ? -4.783 8.372 -21.038 1.00 17.17 384 MET A CA 1
ATOM 2841 C C . MET A 1 387 ? -5.558 8.102 -22.323 1.00 19.76 384 MET A C 1
ATOM 2842 O O . MET A 1 387 ? -5.742 8.986 -23.172 1.00 20.82 384 MET A O 1
ATOM 2847 N N . ILE A 1 388 ? -5.981 6.847 -22.466 1.00 16.87 385 ILE A N 1
ATOM 2848 C CA . ILE A 1 388 ? -7.024 6.449 -23.401 1.00 16.48 385 ILE A CA 1
ATOM 2849 C C . ILE A 1 388 ? -8.243 6.099 -22.564 1.00 17.30 385 ILE A C 1
ATOM 2850 O O . ILE A 1 388 ? -8.205 5.165 -21.752 1.00 16.40 385 ILE A O 1
ATOM 2855 N N . CYS A 1 389 ? -9.314 6.861 -22.742 1.00 18.96 386 CYS A N 1
ATOM 2856 C CA . CYS A 1 389 ? -10.472 6.784 -21.869 1.00 18.06 386 CYS A CA 1
ATOM 2857 C C . CYS A 1 389 ? -11.492 5.824 -22.463 1.00 20.44 386 CYS A C 1
ATOM 2858 O O . CYS A 1 389 ? -11.983 6.044 -23.574 1.00 20.35 386 CYS A O 1
ATOM 2861 N N . VAL A 1 390 ? -11.819 4.780 -21.706 1.00 20.66 387 VAL A N 1
ATOM 2862 C CA . VAL A 1 390 ? -12.839 3.805 -22.073 1.00 18.59 387 VAL A CA 1
ATOM 2863 C C . VAL A 1 390 ? -13.809 3.709 -20.901 1.00 20.04 387 VAL A C 1
ATOM 2864 O O . VAL A 1 390 ? -13.906 2.647 -20.267 1.00 21.24 387 VAL A O 1
ATOM 2868 N N . PRO A 1 391 ? -14.556 4.773 -20.587 1.00 21.66 388 PRO A N 1
ATOM 2869 C CA . PRO A 1 391 ? -15.374 4.773 -19.364 1.00 19.99 388 PRO A CA 1
AT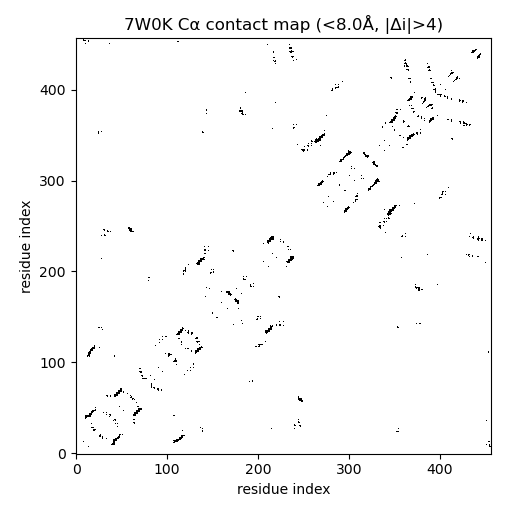OM 2870 C C . PRO A 1 391 ? -16.524 3.783 -19.437 1.00 21.25 388 PRO A C 1
ATOM 2871 O O . PRO A 1 391 ? -17.057 3.485 -20.505 1.00 23.96 388 PRO A O 1
ATOM 2875 N N . GLN A 1 392 ? -16.928 3.279 -18.275 1.00 21.49 389 GLN A N 1
ATOM 2876 C CA . GLN A 1 392 ? -17.999 2.292 -18.246 1.00 24.09 389 GLN A CA 1
ATOM 2877 C C . GLN A 1 392 ? -19.271 2.788 -17.572 1.00 23.82 389 GLN A C 1
ATOM 2878 O O . GLN A 1 392 ? -20.351 2.599 -18.124 1.00 24.51 389 GLN A O 1
ATOM 2884 N N . TRP A 1 393 ? -19.205 3.414 -16.401 1.00 25.17 390 TRP A N 1
ATOM 2885 C CA . TRP A 1 393 ? -20.452 3.864 -15.775 1.00 26.05 390 TRP A CA 1
ATOM 2886 C C . TRP A 1 393 ? -20.131 4.814 -14.625 1.00 22.97 390 TRP A C 1
ATOM 2887 O O . TRP A 1 393 ? -18.964 5.076 -14.326 1.00 21.22 390 TRP A O 1
ATOM 2898 N N . VAL A 1 394 ? -21.200 5.326 -13.984 1.00 23.23 391 VAL A N 1
ATOM 2899 C CA . VAL A 1 394 ? -21.172 6.338 -12.919 1.00 23.38 391 VAL A CA 1
ATOM 2900 C C . VAL A 1 394 ? -20.267 7.487 -13.361 1.00 24.50 391 VAL A C 1
ATOM 2901 O O . VAL A 1 394 ? -20.457 8.036 -14.449 1.00 21.40 391 VAL A O 1
ATOM 2905 N N . ASP A 1 395 ? -19.267 7.850 -12.548 1.00 23.60 392 ASP A N 1
ATOM 2906 C CA . ASP A 1 395 ? -18.502 9.072 -12.781 1.00 21.47 392 ASP A CA 1
ATOM 2907 C C . ASP A 1 395 ? -17.484 8.956 -13.906 1.00 21.67 392 ASP A C 1
ATOM 2908 O O . ASP A 1 395 ? -16.941 9.990 -14.326 1.00 20.69 392 ASP A O 1
ATOM 2913 N N . GLN A 1 396 ? -17.234 7.742 -14.404 1.00 17.81 393 GLN A N 1
ATOM 2914 C CA . GLN A 1 396 ? -16.198 7.518 -15.410 1.00 19.99 393 GLN A CA 1
ATOM 2915 C C . GLN A 1 396 ? -16.464 8.312 -16.685 1.00 19.65 393 GLN A C 1
ATOM 2916 O O . GLN A 1 396 ? -15.528 8.813 -17.318 1.00 17.27 393 GLN A O 1
ATOM 2922 N N . THR A 1 397 ? -17.730 8.424 -17.089 1.00 18.22 394 THR A N 1
ATOM 2923 C CA . THR A 1 397 ? -18.051 9.196 -18.284 1.00 19.95 394 THR A CA 1
ATOM 2924 C C . THR A 1 397 ? -17.694 10.667 -18.096 1.00 18.76 394 THR A C 1
ATOM 2925 O O . THR A 1 397 ? -17.056 11.280 -18.959 1.00 18.84 394 THR A O 1
ATOM 2929 N N . THR A 1 398 ? -18.071 11.244 -16.952 1.00 18.96 395 THR A 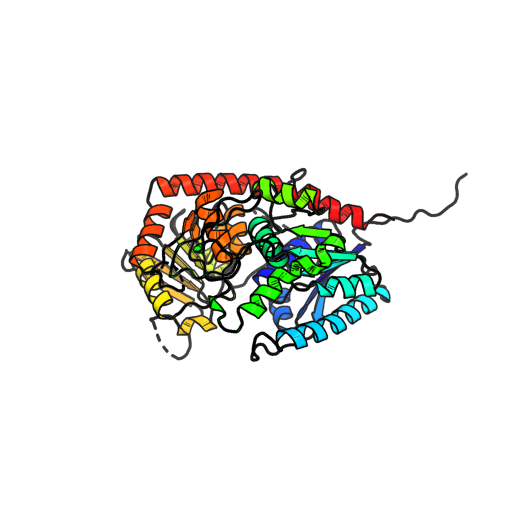N 1
ATOM 2930 C CA . THR A 1 398 ? -17.741 12.642 -16.694 1.00 19.56 395 THR A CA 1
ATOM 2931 C C . THR A 1 398 ? -16.237 12.834 -16.557 1.00 17.19 395 THR A C 1
ATOM 2932 O O . THR A 1 398 ? -15.680 13.823 -17.057 1.00 16.29 395 THR A O 1
ATOM 2936 N N . ASN A 1 399 ? -15.561 11.902 -15.879 1.00 17.80 396 ASN A N 1
ATOM 2937 C CA . ASN A 1 399 ? -14.108 11.975 -15.782 1.00 18.96 396 ASN A CA 1
ATOM 2938 C C . ASN A 1 399 ? -13.471 11.974 -17.172 1.00 17.74 396 ASN A C 1
ATOM 2939 O O . ASN A 1 399 ? -12.568 12.771 -17.451 1.00 17.65 396 ASN A O 1
ATOM 2944 N N . ALA A 1 400 ? -13.948 11.098 -18.066 1.00 16.73 397 ALA A N 1
ATOM 2945 C CA . ALA A 1 400 ? -13.398 11.053 -19.423 1.00 17.76 397 ALA A CA 1
ATOM 2946 C C . ALA A 1 400 ? -13.585 12.382 -20.152 1.00 18.39 397 ALA A C 1
ATOM 2947 O O . ALA A 1 400 ? -12.682 12.834 -20.869 1.00 20.56 397 ALA A O 1
ATOM 2949 N N . LYS A 1 401 ? -14.743 13.032 -19.973 1.00 17.72 398 LYS A N 1
ATOM 2950 C CA . LYS A 1 401 ? -14.970 14.341 -20.593 1.00 19.64 398 LYS A CA 1
ATOM 2951 C C . LYS A 1 401 ? -13.925 15.351 -20.136 1.00 20.51 398 LYS A C 1
ATOM 2952 O O . LYS A 1 401 ? -13.358 16.088 -20.955 1.00 21.35 398 LYS A O 1
ATOM 2958 N N . PHE A 1 402 ? -13.646 15.388 -18.829 1.00 17.31 399 PHE A N 1
ATOM 2959 C CA . PHE A 1 402 ? -12.657 16.325 -18.302 1.00 18.37 399 PHE A CA 1
ATOM 2960 C C . PHE A 1 402 ? -11.243 15.942 -18.726 1.00 17.13 399 PHE A C 1
ATOM 2961 O O . PHE A 1 402 ? -10.419 16.82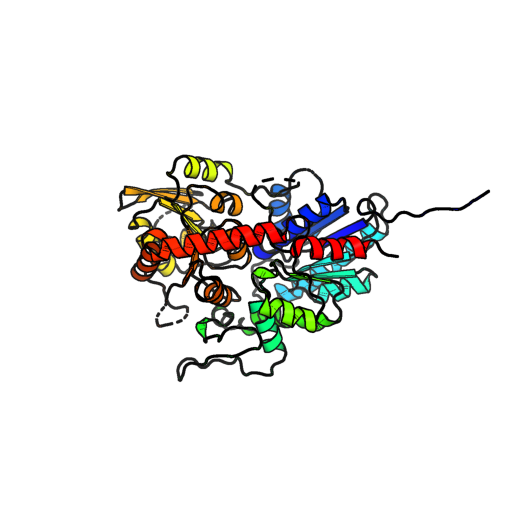6 -19.007 1.00 15.88 399 PHE A O 1
ATOM 2969 N N . ILE A 1 403 ? -10.940 14.634 -18.766 1.00 15.63 400 ILE A N 1
ATOM 2970 C CA . ILE A 1 403 ? -9.615 14.183 -19.205 1.00 15.17 400 ILE A CA 1
ATOM 2971 C C . ILE A 1 403 ? -9.341 14.638 -20.639 1.00 16.70 400 ILE A C 1
ATOM 2972 O O . ILE A 1 403 ? -8.257 15.143 -20.951 1.00 16.72 400 ILE A O 1
ATOM 2977 N N . GLN A 1 404 ? -10.306 14.432 -21.542 1.00 16.37 401 GLN A N 1
ATOM 2978 C CA . GLN A 1 404 ? -10.053 14.787 -22.935 1.00 18.47 401 GLN A CA 1
ATOM 2979 C C . GLN A 1 404 ? -10.150 16.293 -23.156 1.00 17.99 401 GLN A C 1
ATOM 2980 O O . GLN A 1 404 ? -9.244 16.899 -23.733 1.00 18.77 401 GLN A O 1
ATOM 2986 N N . ASP A 1 405 ? -11.234 16.917 -22.692 1.00 19.27 402 ASP A N 1
ATOM 2987 C CA . ASP A 1 405 ? -11.586 18.255 -23.153 1.00 20.02 402 ASP A CA 1
ATOM 2988 C C . ASP A 1 405 ? -11.159 19.374 -22.210 1.00 20.19 402 ASP A C 1
ATOM 2989 O O . ASP A 1 405 ? -11.043 20.515 -22.662 1.00 21.78 402 ASP A O 1
ATOM 2994 N N . VAL A 1 406 ? -10.926 19.094 -20.923 1.00 19.65 403 VAL A N 1
ATOM 2995 C CA . VAL A 1 406 ? -10.618 20.152 -19.957 1.00 19.06 403 VAL A CA 1
ATOM 2996 C C . VAL A 1 406 ? -9.144 20.118 -19.595 1.00 17.61 403 VAL A C 1
ATOM 2997 O O . VAL A 1 406 ? -8.400 21.066 -19.862 1.00 17.50 403 VAL A O 1
ATOM 3001 N N . TRP A 1 407 ? -8.721 19.028 -18.956 1.00 18.48 404 TRP A N 1
ATOM 3002 C CA . TRP A 1 407 ? -7.314 18.846 -18.637 1.00 19.56 404 TRP A CA 1
ATOM 3003 C C . TRP A 1 407 ? -6.483 18.513 -19.873 1.00 17.07 404 TRP A C 1
ATOM 3004 O O . TRP A 1 407 ? -5.272 18.765 -19.870 1.00 19.89 404 TRP A O 1
ATOM 3015 N N . LYS A 1 408 ? -7.102 17.961 -20.917 1.00 18.04 405 LYS A N 1
ATOM 3016 C CA . LYS A 1 408 ? -6.418 17.668 -22.188 1.00 16.97 405 LYS A CA 1
ATOM 3017 C C . LYS A 1 408 ? -5.189 16.779 -21.971 1.00 18.28 405 LYS A C 1
ATOM 3018 O O . LYS A 1 408 ? -4.064 17.117 -22.342 1.00 20.26 405 LYS A O 1
ATOM 3024 N N . ILE A 1 409 ? -5.420 15.635 -21.330 1.00 16.17 406 ILE A N 1
ATOM 3025 C CA . ILE A 1 409 ? -4.348 14.698 -21.013 1.00 16.90 406 ILE A CA 1
ATOM 3026 C C . ILE A 1 409 ? -4.741 13.315 -21.520 1.00 19.37 406 ILE A C 1
ATOM 3027 O O . ILE A 1 409 ? -4.180 12.298 -21.090 1.00 18.19 406 ILE A O 1
ATOM 3032 N N . GLY A 1 410 ? -5.722 13.256 -22.415 1.00 18.34 407 GLY A N 1
ATOM 3033 C CA . GLY A 1 410 ? -6.137 11.955 -22.910 1.00 18.17 407 GLY A CA 1
ATOM 3034 C C . GLY A 1 410 ? -7.132 12.092 -24.039 1.00 20.50 407 GLY A C 1
ATOM 3035 O O . GLY A 1 410 ? -7.521 13.197 -24.420 1.00 18.07 407 GLY A O 1
ATOM 3036 N N . VAL A 1 411 ? -7.546 10.934 -24.567 1.00 20.83 408 VAL A N 1
ATOM 3037 C CA . VAL A 1 411 ? -8.517 10.840 -25.654 1.00 20.77 408 VAL A CA 1
ATOM 3038 C C . VAL A 1 411 ? -9.606 9.854 -25.249 1.00 17.97 408 VAL A C 1
ATOM 3039 O O . VAL A 1 411 ? -9.302 8.757 -24.764 1.00 20.03 408 VAL A O 1
ATOM 3043 N N . ARG A 1 412 ? -10.867 10.224 -25.471 1.00 17.19 409 ARG A N 1
ATOM 3044 C CA . ARG A 1 412 ? -11.983 9.314 -25.201 1.00 22.89 409 ARG A CA 1
ATOM 3045 C C . ARG A 1 412 ? -12.336 8.521 -26.452 1.00 22.31 409 ARG A C 1
ATOM 3046 O O . ARG A 1 412 ? -12.438 9.099 -27.541 1.00 20.52 409 ARG A O 1
ATOM 3048 N N . VAL A 1 413 ? -12.538 7.200 -26.284 1.00 20.71 410 VAL A N 1
ATOM 3049 C CA . VAL A 1 413 ? -13.014 6.365 -27.393 1.00 24.99 410 VAL A CA 1
ATOM 3050 C C . VAL A 1 413 ? -14.484 6.666 -27.671 1.00 27.32 410 VAL A C 1
ATOM 3051 O O . VAL A 1 413 ? -15.233 7.138 -26.808 1.00 25.35 410 VAL A O 1
ATOM 3055 N N . ASN A 1 414 ? -14.902 6.378 -28.905 1.00 29.21 411 ASN A N 1
ATOM 3056 C CA . ASN A 1 414 ? -16.298 6.483 -29.313 1.00 31.16 411 ASN A CA 1
ATOM 3057 C C . ASN A 1 414 ? -16.885 5.089 -29.459 1.00 32.56 411 ASN A C 1
ATOM 3058 O O . ASN A 1 414 ? -16.290 4.229 -30.117 1.00 31.18 411 ASN A O 1
ATOM 3063 N N . ASN A 1 415 ? -18.043 4.871 -28.840 1.00 35.25 412 ASN A N 1
ATOM 3064 C CA . ASN A 1 415 ? -18.734 3.579 -28.898 1.00 40.27 412 ASN A CA 1
ATOM 3065 C C . ASN A 1 415 ? -19.107 3.197 -30.335 1.00 44.04 412 ASN A C 1
ATOM 3066 O O . ASN A 1 415 ? -19.869 3.902 -31.002 1.00 48.00 412 ASN A O 1
ATOM 3071 N N . ASN A 1 417 ? -22.079 2.674 -31.549 1.00 56.25 414 ASN A N 1
ATOM 3072 C CA . ASN A 1 417 ? -23.379 3.214 -31.930 1.00 56.94 414 ASN A CA 1
ATOM 3073 C C . ASN A 1 417 ? -23.741 4.429 -31.082 1.00 59.29 414 ASN A C 1
ATOM 3074 O O . ASN A 1 417 ? -24.894 4.601 -30.688 1.00 59.49 414 ASN A O 1
ATOM 3079 N N . GLY A 1 418 ? -22.748 5.271 -30.810 1.00 60.64 415 GLY A N 1
ATOM 3080 C CA . GLY A 1 418 ? -22.968 6.489 -30.053 1.00 57.12 415 GLY A CA 1
ATOM 3081 C C . GLY A 1 418 ? -23.441 6.230 -28.640 1.00 57.31 415 GLY A C 1
ATOM 3082 O O . GLY A 1 418 ? -23.556 7.160 -27.846 1.00 62.81 415 GLY A O 1
ATOM 3083 N N . GLY A 1 421 ? -22.639 2.215 -23.557 1.00 45.55 418 GLY A N 1
ATOM 3084 C CA . GLY A 1 421 ? -23.155 0.861 -23.709 1.00 48.25 418 GLY A CA 1
ATOM 3085 C C . GLY A 1 421 ? -22.728 0.167 -24.994 1.00 50.25 418 GLY A C 1
ATOM 3086 O O . GLY A 1 421 ? -22.551 -1.054 -25.041 1.00 45.37 418 GLY A O 1
ATOM 3087 N N . GLY A 1 422 ? -22.563 0.958 -26.051 1.00 52.95 419 GLY A N 1
ATOM 3088 C CA . GLY A 1 422 ? -22.134 0.396 -27.312 1.00 44.67 419 GLY A CA 1
ATOM 3089 C C . GLY A 1 422 ? -20.732 -0.171 -27.220 1.00 40.15 419 GLY A C 1
ATOM 3090 O O . GLY A 1 422 ? -19.914 0.252 -26.402 1.00 40.55 419 GLY A O 1
ATOM 3091 N N . LEU A 1 423 ? -20.469 -1.156 -28.069 1.00 40.17 420 LEU A N 1
ATOM 3092 C CA . LEU A 1 423 ? -19.138 -1.734 -28.178 1.00 35.90 420 LEU A CA 1
ATOM 3093 C C . LEU A 1 423 ? -18.146 -0.709 -28.716 1.00 30.77 420 LEU A C 1
ATOM 3094 O O . LEU A 1 423 ? -18.461 0.068 -29.622 1.00 33.35 420 LEU A O 1
ATOM 3099 N N . VAL A 1 424 ? -16.945 -0.699 -28.146 1.00 27.18 421 VAL A N 1
ATOM 3100 C CA . VAL A 1 424 ? -15.820 0.042 -28.710 1.00 29.01 421 VAL A CA 1
ATOM 3101 C C . VAL A 1 424 ? -14.993 -0.932 -29.542 1.00 26.16 421 VAL A C 1
ATOM 3102 O O . VAL A 1 424 ? -14.438 -1.897 -29.005 1.00 25.71 421 VAL A O 1
ATOM 3106 N N . LYS A 1 425 ? -14.911 -0.686 -30.848 1.00 27.60 422 LYS A N 1
ATOM 3107 C CA . LYS A 1 425 ? -14.275 -1.623 -31.764 1.00 27.97 422 LYS A CA 1
ATOM 3108 C C . LYS A 1 425 ? -12.764 -1.475 -31.699 1.00 24.49 422 LYS A C 1
ATOM 3109 O O . LYS A 1 425 ? -12.239 -0.427 -31.310 1.00 24.76 422 LYS A O 1
ATOM 3111 N N . LYS A 1 426 ? -12.065 -2.548 -32.084 1.00 24.38 423 LYS A N 1
ATOM 3112 C CA . LYS A 1 426 ? -10.606 -2.531 -32.057 1.00 25.11 423 LYS A CA 1
ATOM 3113 C C . LYS A 1 426 ? -10.049 -1.394 -32.904 1.00 23.99 423 LYS A C 1
ATOM 3114 O O . LYS A 1 426 ? -9.043 -0.777 -32.537 1.00 25.95 423 LYS A O 1
ATOM 3120 N N . GLU A 1 427 ? -10.691 -1.103 -34.040 1.00 24.66 424 GLU A N 1
ATOM 3121 C CA . GLU A 1 427 ? -10.202 -0.042 -34.915 1.00 23.05 424 GLU A CA 1
ATOM 3122 C C . GLU A 1 427 ? -10.229 1.304 -34.204 1.00 21.75 424 GLU A C 1
ATOM 3123 O O . GLU A 1 427 ? -9.322 2.125 -34.370 1.00 20.91 424 GLU A O 1
ATOM 3129 N N . GLU A 1 428 ? -11.264 1.542 -33.400 1.00 23.87 425 GLU A N 1
ATOM 3130 C CA . GLU A 1 428 ? -11.363 2.792 -32.653 1.00 22.07 425 GLU A CA 1
ATOM 3131 C C . GLU A 1 428 ? -10.345 2.830 -31.518 1.00 23.70 425 GLU A C 1
ATOM 3132 O O . GLU A 1 428 ? -9.699 3.863 -31.278 1.00 22.99 425 GLU A O 1
ATOM 3138 N N . ILE A 1 429 ? -10.182 1.703 -30.820 1.00 23.04 426 ILE A N 1
ATOM 3139 C CA . ILE A 1 429 ? -9.139 1.584 -29.806 1.00 22.78 426 ILE A CA 1
ATOM 3140 C C . ILE A 1 429 ? -7.774 1.838 -30.429 1.00 23.38 426 ILE A C 1
ATOM 3141 O O . ILE A 1 429 ? -6.961 2.608 -29.896 1.00 18.41 426 ILE A O 1
ATOM 3146 N N . GLU A 1 430 ? -7.512 1.206 -31.587 1.00 20.91 427 GLU A N 1
ATOM 3147 C CA . GLU A 1 430 ? -6.261 1.447 -32.299 1.00 22.77 427 GLU A CA 1
ATOM 3148 C C . GLU A 1 430 ? -6.107 2.918 -32.666 1.00 22.43 427 GLU A C 1
ATOM 3149 O O . GLU A 1 430 ? -5.015 3.487 -32.544 1.00 20.22 427 GLU A O 1
ATOM 3155 N N . ARG A 1 431 ? -7.186 3.545 -33.144 1.00 23.48 428 ARG A N 1
ATOM 3156 C CA . ARG A 1 431 ? -7.148 4.975 -33.432 1.00 21.95 428 ARG A CA 1
ATOM 3157 C C . ARG A 1 431 ? -6.625 5.762 -32.240 1.00 21.59 428 ARG A C 1
ATOM 3158 O O . ARG A 1 431 ? -5.734 6.607 -32.371 1.00 21.09 428 ARG A O 1
ATOM 3166 N N . CYS A 1 432 ? -7.178 5.499 -31.060 1.00 19.08 429 CYS A N 1
ATOM 3167 C CA . CYS A 1 432 ? -6.779 6.270 -29.895 1.00 21.86 429 CYS A CA 1
ATOM 3168 C C . CYS A 1 432 ? -5.354 5.937 -29.464 1.00 18.56 429 CYS A C 1
ATOM 3169 O O . CYS A 1 432 ? -4.631 6.816 -28.989 1.00 21.15 429 CYS A O 1
ATOM 3172 N N . ILE A 1 433 ? -4.938 4.675 -29.596 1.00 20.87 430 ILE A N 1
ATOM 3173 C CA . ILE A 1 433 ? -3.564 4.318 -29.244 1.00 20.28 430 ILE A CA 1
ATOM 3174 C C . ILE A 1 433 ? -2.586 5.070 -30.130 1.00 21.29 430 ILE A C 1
ATOM 3175 O O . ILE A 1 433 ? -1.579 5.608 -29.655 1.00 23.25 430 ILE A O 1
ATOM 3180 N N . LYS A 1 434 ? -2.866 5.122 -31.433 1.00 20.72 431 LYS A N 1
ATOM 3181 C CA . LYS A 1 434 ? -1.970 5.818 -32.351 1.00 22.83 431 LYS A CA 1
ATOM 3182 C C . LYS A 1 434 ? -1.938 7.313 -32.059 1.00 21.10 431 LYS A C 1
ATOM 3183 O O . LYS A 1 434 ? -0.860 7.914 -32.000 1.00 21.44 431 LYS A O 1
ATOM 3189 N N . GLU A 1 435 ? -3.101 7.929 -31.847 1.00 17.78 432 GLU A N 1
ATOM 3190 C CA . GLU A 1 435 ? -3.116 9.340 -31.484 1.00 19.74 432 GLU A CA 1
ATOM 3191 C C . GLU A 1 435 ? -2.310 9.600 -30.213 1.00 22.97 432 GLU A C 1
ATOM 3192 O O . GLU A 1 435 ? -1.444 10.485 -30.184 1.00 21.55 432 GLU A O 1
ATOM 3198 N N . VAL A 1 436 ? -2.584 8.848 -29.142 1.00 19.26 433 VAL A N 1
ATOM 3199 C CA . VAL A 1 436 ? -1.911 9.150 -27.880 1.00 21.73 433 VAL A CA 1
ATOM 3200 C C . VAL A 1 436 ? -0.435 8.778 -27.959 1.00 20.10 433 VAL A C 1
ATOM 3201 O O . VAL A 1 436 ? 0.428 9.522 -27.477 1.00 21.93 433 VAL A O 1
ATOM 3205 N N . CYS A 1 437 ? -0.109 7.639 -28.574 1.00 17.75 434 CYS A N 1
ATOM 3206 C CA . CYS A 1 437 ? 1.244 7.118 -28.431 1.00 18.54 434 CYS A CA 1
ATOM 3207 C C . CYS A 1 437 ? 2.166 7.439 -29.600 1.00 21.05 434 CYS A C 1
ATOM 3208 O O . CYS A 1 437 ? 3.389 7.383 -29.430 1.00 18.72 434 CYS A O 1
ATOM 3211 N N . GLU A 1 438 ? 1.626 7.762 -30.770 1.00 18.45 435 GLU A N 1
ATOM 3212 C CA . GLU A 1 438 ? 2.444 7.929 -31.959 1.00 19.70 435 GLU A CA 1
ATOM 3213 C C . GLU A 1 438 ? 2.451 9.344 -32.506 1.00 21.74 435 GLU A C 1
ATOM 3214 O O . GLU A 1 438 ? 3.487 9.778 -33.032 1.00 21.55 435 GLU A O 1
ATOM 3220 N N . SER A 1 439 ? 1.343 10.078 -32.378 1.00 22.89 436 SER A N 1
ATOM 3221 C CA . SER A 1 439 ? 1.131 11.330 -33.088 1.00 23.91 436 SER A CA 1
ATOM 3222 C C . SER A 1 439 ? 1.728 12.510 -32.319 1.00 24.81 436 SER A C 1
ATOM 3223 O O . SER A 1 439 ? 2.056 12.417 -31.130 1.00 22.83 436 SER A O 1
ATOM 3226 N N . GLU A 1 440 ? 1.861 13.634 -33.035 1.00 21.80 437 GLU A N 1
ATOM 3227 C CA . GLU A 1 440 ? 2.269 14.890 -32.415 1.00 25.84 437 GLU A CA 1
ATOM 3228 C C . GLU A 1 440 ? 1.265 15.323 -31.354 1.00 26.67 437 GLU A C 1
ATOM 3229 O O . GLU A 1 440 ? 1.650 15.820 -30.290 1.00 27.47 437 GLU A O 1
ATOM 3235 N N . LYS A 1 441 ? -0.030 15.118 -31.619 1.00 25.04 438 LYS A N 1
ATOM 3236 C CA . LYS A 1 441 ? -1.049 15.343 -30.604 1.00 25.78 438 LYS A CA 1
ATOM 3237 C C . LYS A 1 441 ? -0.730 14.574 -29.319 1.00 24.15 438 LYS A C 1
ATOM 3238 O O . LYS A 1 441 ? -0.821 15.126 -28.219 1.00 22.97 438 LYS A O 1
ATOM 3240 N N . GLY A 1 442 ? -0.318 13.307 -29.448 1.00 22.86 439 GLY A N 1
ATOM 3241 C CA . GLY A 1 442 ? 0.054 12.529 -28.278 1.00 22.52 439 GLY A CA 1
ATOM 3242 C C . GLY A 1 442 ? 1.156 13.184 -27.471 1.00 25.01 439 GLY A C 1
ATOM 3243 O O . GLY A 1 442 ? 1.103 13.215 -26.234 1.00 19.84 439 GLY A O 1
ATOM 3244 N N . LYS A 1 443 ? 2.154 13.746 -28.165 1.00 23.98 440 LYS A N 1
ATOM 3245 C CA . LYS A 1 443 ? 3.238 14.462 -27.500 1.00 21.58 440 LYS A CA 1
ATOM 3246 C C . LYS A 1 443 ? 2.714 15.665 -26.717 1.00 24.45 440 LYS A C 1
ATOM 3247 O O . LYS A 1 443 ? 3.231 15.984 -25.639 1.00 25.50 440 LYS A O 1
ATOM 3253 N N . GLU A 1 444 ? 1.686 16.347 -27.240 1.00 24.17 441 GLU A N 1
ATOM 3254 C CA . GLU A 1 444 ? 1.092 17.456 -26.495 1.00 24.22 441 GLU A CA 1
ATOM 3255 C C . GLU A 1 444 ? 0.310 16.958 -25.278 1.00 23.67 441 GLU A C 1
ATOM 3256 O O . GLU A 1 444 ? 0.380 17.566 -24.209 1.00 21.07 441 GLU A O 1
ATOM 3262 N N . LEU A 1 445 ? -0.449 15.862 -25.419 1.00 21.10 442 LEU A N 1
ATOM 3263 C CA . LEU A 1 445 ? -1.120 15.284 -24.255 1.00 22.74 442 LEU A CA 1
ATOM 3264 C C . LEU A 1 445 ? -0.118 14.938 -23.162 1.00 21.07 442 LEU A C 1
ATOM 3265 O O . LEU A 1 445 ? -0.372 15.182 -21.978 1.00 21.18 442 LEU A O 1
ATOM 3270 N N . LYS A 1 446 ? 1.030 14.3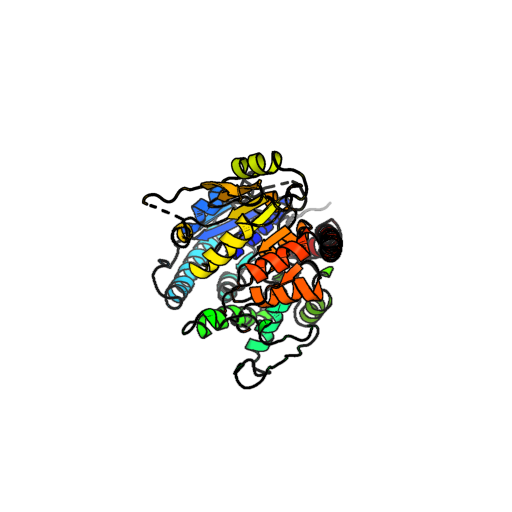79 -23.542 1.00 21.27 443 LYS A N 1
ATOM 3271 C CA . LYS A 1 446 ? 2.062 14.065 -22.566 1.00 19.87 443 LYS A CA 1
ATOM 3272 C C . LYS A 1 446 ? 2.569 15.324 -21.875 1.00 21.11 443 LYS A C 1
ATOM 3273 O O . LYS A 1 446 ? 2.680 15.353 -20.646 1.00 20.50 443 LYS A O 1
ATOM 3279 N N . ARG A 1 447 ? 2.890 16.376 -22.649 1.00 21.76 444 ARG A N 1
ATOM 3280 C CA . ARG A 1 447 ? 3.292 17.653 -22.054 1.00 21.84 444 ARG A CA 1
ATOM 3281 C C . ARG A 1 447 ? 2.241 18.171 -21.077 1.00 22.92 444 ARG A C 1
ATOM 3282 O O . ARG A 1 447 ? 2.571 18.632 -19.978 1.00 21.69 444 ARG A O 1
ATOM 3290 N N . ASN A 1 448 ? 0.965 18.143 -21.476 1.00 22.34 445 ASN A N 1
ATOM 3291 C CA . ASN A 1 448 ? -0.088 18.563 -20.559 1.00 21.54 445 ASN A CA 1
ATOM 3292 C C . ASN A 1 448 ? -0.086 17.704 -19.303 1.00 22.68 445 ASN A C 1
ATOM 3293 O O . ASN A 1 448 ? -0.248 18.219 -18.181 1.00 20.67 445 ASN A O 1
ATOM 3298 N N . ALA A 1 449 ? 0.111 16.392 -19.469 1.00 20.31 446 ALA A N 1
ATOM 3299 C CA . ALA A 1 449 ? 0.069 15.489 -18.320 1.00 21.12 446 ALA A CA 1
ATOM 3300 C C . ALA A 1 449 ? 1.237 15.738 -17.372 1.00 23.21 446 ALA A C 1
ATOM 3301 O O . ALA A 1 449 ? 1.081 15.641 -16.151 1.00 20.34 446 ALA A O 1
ATOM 3303 N N . MET A 1 450 ? 2.423 16.050 -17.913 1.00 23.59 447 MET A N 1
ATOM 3304 C CA . MET A 1 450 ? 3.540 16.427 -17.045 1.00 24.21 447 MET A CA 1
ATOM 3305 C C . MET A 1 450 ? 3.270 17.745 -16.320 1.00 24.20 447 MET A C 1
ATOM 3306 O O . MET A 1 450 ? 3.709 17.920 -15.174 1.00 24.32 447 MET A O 1
ATOM 3311 N N . LYS A 1 451 ? 2.563 18.675 -16.969 1.00 22.10 448 LYS A N 1
ATOM 3312 C CA . LYS A 1 451 ? 2.215 19.934 -16.319 1.00 23.97 448 LYS A CA 1
ATOM 3313 C C . LYS A 1 451 ? 1.273 19.694 -15.153 1.00 24.21 448 LYS A C 1
ATOM 3314 O O . LYS A 1 451 ? 1.476 20.223 -14.052 1.00 24.91 448 LYS A O 1
ATOM 3320 N N . TRP A 1 452 ? 0.215 18.914 -15.385 1.00 23.25 449 TRP A N 1
ATOM 3321 C CA . TRP A 1 452 ? -0.717 18.620 -14.306 1.00 22.58 449 TRP A CA 1
ATOM 3322 C C . TRP A 1 452 ? -0.049 17.825 -13.193 1.00 21.26 449 TRP A C 1
ATOM 3323 O O . TRP A 1 452 ? -0.415 17.983 -12.026 1.00 21.08 449 TRP A O 1
ATOM 3334 N N . LYS A 1 453 ? 0.924 16.969 -13.528 1.00 21.50 450 LYS A N 1
ATOM 3335 C CA . LYS A 1 453 ? 1.661 16.241 -12.493 1.00 21.58 450 LYS A CA 1
ATOM 3336 C C . LYS A 1 453 ? 2.432 17.198 -11.587 1.00 25.28 450 LYS A C 1
ATOM 3337 O O . LYS A 1 453 ? 2.442 17.033 -10.357 1.00 26.17 450 LYS A O 1
ATOM 3343 N N . ASP A 1 454 ? 3.072 18.219 -12.171 1.00 22.16 451 ASP A N 1
ATOM 3344 C CA . ASP A 1 454 ? 3.776 19.207 -11.352 1.00 25.55 451 ASP A CA 1
ATOM 3345 C C . ASP A 1 454 ? 2.814 19.958 -10.446 1.00 25.07 451 ASP A C 1
ATOM 3346 O O . ASP A 1 454 ? 3.111 20.194 -9.268 1.00 22.71 451 ASP A O 1
ATOM 3351 N N . LEU A 1 455 ? 1.663 20.369 -10.988 1.00 23.42 452 LEU A N 1
ATOM 3352 C CA . LEU A 1 455 ? 0.675 21.040 -10.156 1.00 23.93 452 LEU A CA 1
ATOM 3353 C C . LEU A 1 455 ? 0.154 20.103 -9.070 1.00 24.94 452 LEU A C 1
ATOM 3354 O O . LEU A 1 455 ? -0.107 20.534 -7.946 1.00 23.89 452 LEU A O 1
ATOM 3359 N N . SER A 1 456 ? 0.025 18.813 -9.393 1.00 22.33 453 SER A N 1
ATOM 3360 C CA . SER A 1 456 ? -0.375 17.810 -8.411 1.00 23.64 453 SER A CA 1
ATOM 3361 C C . SER A 1 456 ? 0.609 17.761 -7.243 1.00 22.58 453 SER A C 1
ATOM 3362 O O . SER A 1 456 ? 0.204 17.716 -6.073 1.00 26.41 453 SER A O 1
ATOM 3365 N N . LYS A 1 457 ? 1.908 17.782 -7.553 1.00 21.93 454 LYS A N 1
ATOM 3366 C CA . LYS A 1 457 ? 2.967 17.769 -6.548 1.00 26.64 454 LYS A CA 1
ATOM 3367 C C . LYS A 1 457 ? 2.951 19.040 -5.708 1.00 27.86 454 LYS A C 1
ATOM 3368 O O . LYS A 1 457 ? 3.131 18.988 -4.481 1.00 22.72 454 LYS A O 1
ATOM 3374 N N . GLU A 1 458 ? 2.748 20.190 -6.363 1.00 25.61 455 GLU A N 1
ATOM 3375 C CA . GLU A 1 458 ? 2.698 21.465 -5.656 1.00 26.82 455 GLU A CA 1
ATOM 3376 C C . GLU A 1 458 ? 1.535 21.519 -4.669 1.00 25.39 455 GLU A C 1
ATOM 3377 O O . GLU A 1 458 ? 1.673 22.091 -3.584 1.00 26.30 455 GLU A O 1
ATOM 3383 N N . ALA A 1 459 ? 0.399 20.896 -5.002 1.00 26.45 456 ALA A N 1
ATOM 3384 C CA . ALA A 1 459 ? -0.754 20.958 -4.107 1.00 22.67 456 ALA A CA 1
ATOM 3385 C C . ALA A 1 459 ? -0.465 20.293 -2.775 1.00 23.54 456 ALA A C 1
ATOM 3386 O O . ALA A 1 459 ? -0.967 20.742 -1.736 1.00 21.84 456 ALA A O 1
ATOM 3388 N N . VAL A 1 460 ? 0.311 19.200 -2.783 1.00 22.89 457 VAL A N 1
ATOM 3389 C CA . VAL A 1 460 ? 0.555 18.425 -1.569 1.00 24.52 457 VAL A CA 1
ATOM 3390 C C . VAL A 1 460 ? 1.930 18.688 -0.970 1.00 28.17 457 VAL A C 1
ATOM 3391 O O . VAL A 1 460 ? 2.305 18.039 0.022 1.00 26.39 457 VAL A O 1
ATOM 3395 N N . SER A 1 461 ? 2.693 19.614 -1.543 1.00 26.73 458 SER A N 1
ATOM 3396 C CA . SER A 1 461 ? 3.918 20.085 -0.928 1.00 26.83 458 SER A CA 1
ATOM 3397 C C . SER A 1 461 ? 3.600 21.183 0.076 1.00 26.27 458 SER A C 1
ATOM 3398 O O . SER A 1 461 ? 2.504 21.744 0.105 1.00 25.40 458 SER A O 1
ATOM 3401 N N . GLU A 1 462 ? 4.580 21.481 0.913 1.00 30.70 459 GLU A N 1
ATOM 3402 C CA . GLU A 1 462 ? 4.365 22.423 1.996 1.00 31.90 459 GLU A CA 1
ATOM 3403 C C . GLU A 1 462 ? 3.909 23.769 1.446 1.00 30.16 459 GLU A C 1
ATOM 3404 O O . GLU A 1 462 ? 4.532 24.329 0.542 1.00 32.60 459 GLU A O 1
ATOM 3410 N N . GLY A 1 463 ? 2.793 24.267 1.972 1.00 24.74 460 GLY A N 1
ATOM 3411 C CA . GLY A 1 463 ? 2.215 25.494 1.498 1.00 27.65 460 GLY A CA 1
ATOM 3412 C C . GLY A 1 463 ? 1.281 25.346 0.318 1.00 29.84 460 GLY A C 1
ATOM 3413 O O . GLY A 1 463 ? 0.592 26.318 -0.027 1.00 26.93 460 GLY A O 1
ATOM 3414 N N . GLY A 1 464 ? 1.243 24.169 -0.316 1.00 26.70 461 GLY A N 1
ATOM 3415 C CA . GLY A 1 464 ? 0.296 23.936 -1.385 1.00 22.79 461 GLY A CA 1
ATOM 3416 C C . GLY A 1 464 ? -1.122 23.825 -0.862 1.00 25.05 461 GLY A C 1
ATOM 3417 O O . GLY A 1 464 ? -1.365 23.622 0.340 1.00 19.81 461 GLY A O 1
ATOM 3418 N N . SER A 1 465 ? -2.081 23.955 -1.792 1.00 19.44 462 SER A N 1
ATOM 3419 C CA . SER A 1 465 ? -3.484 24.059 -1.392 1.00 21.67 462 SER A CA 1
ATOM 3420 C C . SER A 1 465 ? -3.958 22.811 -0.634 1.00 21.66 462 SER A C 1
ATOM 3421 O O . SER A 1 465 ? -4.719 22.920 0.341 1.00 19.57 462 SER A O 1
ATOM 3424 N N . SER A 1 466 ? -3.517 21.617 -1.056 1.00 18.14 463 SER A N 1
ATOM 3425 C CA . SER A 1 466 ? -3.967 20.391 -0.394 1.00 20.10 463 SER A CA 1
ATOM 3426 C C . SER A 1 466 ? -3.275 20.197 0.950 1.00 20.13 463 SER A C 1
ATOM 3427 O O . SER A 1 466 ? -3.912 19.774 1.921 1.00 17.69 463 SER A O 1
ATOM 3430 N N . ASP A 1 467 ? -1.969 20.467 1.008 1.00 19.43 464 ASP A N 1
ATOM 3431 C CA . ASP A 1 467 ? -1.254 20.429 2.275 1.00 19.75 464 ASP A CA 1
ATOM 3432 C C . ASP A 1 467 ? -1.873 21.406 3.274 1.00 21.99 464 ASP A C 1
ATOM 3433 O O . ASP A 1 467 ? -2.040 21.076 4.449 1.00 20.74 464 ASP A O 1
ATOM 3438 N N . THR A 1 468 ? -2.256 22.596 2.809 1.00 21.24 465 THR A N 1
ATOM 3439 C CA . THR A 1 468 ? -2.886 23.591 3.682 1.00 21.45 465 THR A CA 1
ATOM 3440 C C . THR A 1 468 ? -4.242 23.108 4.188 1.00 21.17 465 THR A C 1
ATOM 3441 O O . THR A 1 468 ? -4.561 23.221 5.379 1.00 21.44 465 THR A O 1
ATOM 3445 N N . ASN A 1 469 ? -5.066 22.587 3.284 1.00 21.10 466 ASN A N 1
ATOM 3446 C CA . ASN A 1 469 ? -6.397 22.127 3.656 1.00 18.69 466 ASN A CA 1
ATOM 3447 C C . ASN A 1 469 ? -6.333 20.917 4.585 1.00 20.68 466 ASN A C 1
ATOM 3448 O O . ASN A 1 469 ? -7.163 20.777 5.494 1.00 20.05 466 ASN A O 1
ATOM 3453 N N . LEU A 1 470 ? -5.378 20.015 4.365 1.00 18.50 467 LEU A N 1
ATOM 3454 C CA . LEU A 1 470 ? -5.279 18.872 5.260 1.00 20.12 467 LEU A CA 1
ATOM 3455 C C . LEU A 1 470 ? -4.787 19.310 6.631 1.00 19.70 467 LEU A C 1
ATOM 3456 O O . LEU A 1 470 ? -5.235 18.780 7.652 1.00 19.44 467 LEU A O 1
ATOM 3461 N N . GLU A 1 471 ? -3.871 20.287 6.666 1.00 21.09 468 GLU A N 1
ATOM 3462 C CA . GLU A 1 471 ? -3.423 20.864 7.928 1.00 21.65 468 GLU A CA 1
ATOM 3463 C C . GLU A 1 471 ? -4.548 21.601 8.640 1.00 22.34 468 GLU A C 1
ATOM 3464 O O . GLU A 1 471 ? -4.566 21.660 9.882 1.00 24.71 468 GLU A O 1
ATOM 3470 N N . TYR A 1 472 ? -5.486 22.189 7.888 1.00 20.80 469 TYR A N 1
ATOM 3471 C CA . TYR A 1 472 ? -6.641 22.800 8.540 1.00 21.78 469 TYR A CA 1
ATOM 3472 C C . TYR A 1 472 ? -7.464 21.744 9.271 1.00 21.70 469 TYR A C 1
ATOM 3473 O O . TYR A 1 472 ? -7.846 21.926 10.437 1.00 17.89 469 TYR A O 1
ATOM 3482 N N . PHE A 1 473 ? -7.759 20.639 8.586 1.00 20.70 470 PHE A N 1
ATOM 3483 C CA . PHE A 1 473 ? -8.433 19.516 9.228 1.00 18.96 470 PHE A CA 1
ATOM 3484 C C . PHE A 1 473 ? -7.674 19.070 10.471 1.00 21.00 470 PHE A C 1
ATOM 3485 O O . PHE A 1 473 ? -8.248 18.955 11.560 1.00 19.85 470 PHE A O 1
ATOM 3493 N N . ALA A 1 474 ? -6.365 18.855 10.326 1.00 21.83 471 ALA A N 1
ATOM 3494 C CA . ALA A 1 474 ? -5.556 18.306 11.409 1.00 21.66 471 ALA A CA 1
ATOM 3495 C C . ALA A 1 474 ? -5.445 19.284 12.581 1.00 22.82 471 ALA A C 1
ATOM 3496 O O . ALA A 1 474 ? -5.627 18.896 13.745 1.00 22.41 471 ALA A O 1
ATOM 3498 N N . SER A 1 475 ? -5.139 20.556 12.293 1.00 19.36 472 SER A N 1
ATOM 3499 C CA . SER A 1 475 ? -4.973 21.551 13.353 1.00 20.91 472 SER A CA 1
ATOM 3500 C C . SER A 1 475 ? -6.281 21.815 14.102 1.00 22.82 472 SER A C 1
ATOM 3501 O O . SER A 1 475 ? -6.286 21.923 15.336 1.00 22.84 472 SER A O 1
ATOM 3504 N N . THR A 1 476 ? -7.395 21.960 13.385 1.00 20.43 473 THR A N 1
ATOM 3505 C CA . THR A 1 476 ? -8.653 22.273 14.060 1.00 18.86 473 THR A CA 1
ATOM 3506 C C . THR A 1 476 ? -9.160 21.105 14.896 1.00 22.78 473 THR A C 1
ATOM 3507 O O . THR A 1 476 ? -9.917 21.327 15.850 1.00 21.51 473 THR A O 1
ATOM 3511 N N . LEU A 1 477 ? -8.740 19.873 14.581 1.00 20.18 474 LEU A N 1
ATOM 3512 C CA . LEU A 1 477 ? -9.067 18.736 15.436 1.00 20.91 474 LEU A CA 1
ATOM 3513 C C . LEU A 1 477 ? -8.489 18.913 16.837 1.00 23.86 474 LEU A C 1
ATOM 3514 O O . LEU A 1 477 ? -9.031 18.378 17.806 1.00 23.22 474 LEU A O 1
ATOM 3519 N N . LEU A 1 478 ? -7.391 19.648 16.963 1.00 20.26 475 LEU A N 1
ATOM 3520 C CA . LEU A 1 478 ? -6.753 19.814 18.262 1.00 25.48 475 LEU A CA 1
ATOM 3521 C C . LEU A 1 478 ? -7.441 20.856 19.146 1.00 25.66 475 LEU A C 1
ATOM 3522 O O . LEU A 1 478 ? -7.214 20.847 20.362 1.00 30.35 475 LEU A O 1
ATOM 3527 N N . PHE A 1 479 ? -8.293 21.719 18.582 1.00 25.48 476 PHE A N 1
ATOM 3528 C CA . PHE A 1 479 ? -8.800 22.892 19.296 1.00 30.70 476 PHE A CA 1
ATOM 3529 C C . PHE A 1 479 ? -9.692 22.521 20.474 1.00 40.80 476 PHE A C 1
ATOM 3530 O O . PHE A 1 479 ? -10.448 21.544 20.440 1.00 40.64 476 PHE A O 1
ATOM 3538 N N . TYR A 1 480 ? -9.630 23.362 21.505 1.00 42.76 477 TYR A N 1
ATOM 3539 C CA . TYR A 1 480 ? -10.501 23.276 22.664 1.00 43.10 477 TYR A CA 1
ATOM 3540 C C . TYR A 1 480 ? -11.823 24.005 22.410 1.00 49.72 477 TYR A C 1
ATOM 3541 O O . TYR A 1 480 ? -11.836 25.189 22.051 1.00 50.41 477 TYR A O 1
#

InterPro domains:
  IPR002213 UDP-glucuronosyl/UDP-glucosyltransferase [PF00201] (274-453)
  IPR002213 UDP-glucuronosyl/UDP-glucosyltransferase [cd03784] (13-456)
  IPR035595 UDP-glycosyltransferase family, conserved site [PS00375] (350-393)
  IPR058980 Glycosyltransferase, N-terminal domain [PF26168] (13-60)

Solvent-accessible surface area: 20018 Å² total; per-residue (Å²): 153,191,184,74,137,154,142,138,38,27,36,64,151,7,0,0,0,0,0,0,30,28,22,72,28,41,6,23,2,0,3,18,1,1,10,54,0,4,79,61,34,6,82,1,0,0,0,0,2,77,68,22,51,129,38,1,124,97,8,24,82,98,84,80,19,40,31,51,48,4,83,33,15,28,81,158,142,81,49,73,104,28,46,32,82,102,2,72,87,31,0,32,130,25,0,14,40,18,0,56,61,31,79,140,44,170,113,39,18,81,7,77,0,0,0,1,1,1,9,0,13,26,0,2,94,12,0,76,66,40,70,14,55,0,0,1,0,0,8,17,0,0,0,0,0,0,0,0,46,17,29,52,89,60,106,69,114,41,117,45,112,107,117,103,62,106,120,96,24,123,8,71,62,19,35,78,1,38,29,116,12,28,8,50,22,94,115,30,146,157,42,30,39,36,11,20,80,37,13,23,45,3,7,111,20,14,108,136,17,58,18,7,0,0,6,0,0,31,114,9,8,67,62,5,7,86,63,0,52,122,60,33,115,5,1,6,3,0,6,1,8,63,50,105,78,105,33,92,30,78,52,22,140,74,0,40,133,27,0,98,100,41,59,96,89,13,0,1,2,0,4,11,13,29,103,4,60,13,92,127,54,12,8,50,26,0,8,67,1,1,47,73,10,91,29,10,1,0,2,9,3,24,102,108,22,16,116,16,28,61,180,210,79,81,59,77,51,65,89,49,109,11,91,40,66,63,59,0,10,4,3,21,52,5,12,33,31,38,0,2,64,33,72,3,4,15,0,0,0,0,16,0,11,7,22,10,0,3,23,0,0,14,7,0,3,2,0,0,0,0,36,49,34,12,11,5,20,0,0,4,31,13,0,61,64,60,4,116,0,2,10,12,6,76,55,153,86,123,18,77,5,39,70,101,26,0,63,94,0,1,96,54,8,29,72,40,97,45,1,115,93,19,62,124,21,0,74,126,45,48,81,47,3,79,105,7,21,52,171,63,13,42,1,40,71,28,9,65,98,0,3,44,30,0,37,137,187

Nearest PDB structures (foldseek):
  7w0k-assembly1_A  TM=1.002E+00  e=6.739E-95  Calotropis gigantea
  7w1b-assembly1_A  TM=9.857E-01  e=5.678E-86  Calotropis gigantea
  7w1h-assembly1_A  TM=9.972E-01  e=1.279E-83  Calotropis gigantea
  7w09-assembly1_A  TM=9.845E-01  e=1.412E-82  Calotropis gigantea
  6su6-assembly2_B  TM=8.310E-01  e=2.412E-28  Persicaria tinctoria

Radius of gyration: 22.31 Å; Cα contacts (8 Å, |Δi|>4): 887; chains: 1; bounding box: 48×58×77 Å

CATH classification: 3.40.50.2000 (+1 more: 3.40.50.2000)

Secondary structure (DSSP, 8-state):
----------GGG-EEEEE--SSHHHHHHHHHHHHHHHHTT-EEEEEEEHHHHHHHHHHEE---EEEEEE--S--SSS-HHHHHHHHHHHHHHHHHHHHHHHHH-SSSPPEEEEEEETT-TTHHHHHHHTT-EEEEEE-S-HHHHHHHHHHHHT-S-----TTT---EE--TTS--EEGGGS-B-GGGGGGHHHHHHHHHGGGTTGGG-SEEEESS-GGGGHHHHHHHHHHS-EEE----S----EE--TTHHHHHHHHHTSPTT-EEEEE-TTT----HHHHHHHHHHHHHSSSEEEEE--GGGGGGS------SEEEEE-TTS-EEEEES---HHHHHTSTTEEEEEE---HHHHHHHHHHT--EEE---SBTHHHHHHIIIIIS--EEE------PPPPHHHHHHHHHHHHTSHHHHHHHHHHHHHHHHHHHHHSTTSHHHHHHHHHHHHHT--

Organism: Calotropis gigantea (NCBI:txid4066)

Foldseek 3Di:
DDDDDDDAFAQQQAEEEEEFDPDCLTVVQRLLLQLVSLVSNHQYEYEYEPVCQVVQVQWDDPDSYHYHYFHQLADVPDDPPVSVVSRLVRVLVVVLVVQVVQPPDDVGRRHAEYEYELLNVCVQVSQVVSPHAYEYEYSFALQLLVVLQVVLVVPDDLDDPPPPDWDWDDDFLDDIATNLQHFFLCVVPVCSVVVSCSSSCSCVCQVPHPAYEYAAACVLSVRSVVVVCVVHVYAYQHDSADAVNGTDHPCAVVLVVVLVPADFLFEEEEEAGDDDADALVLLVQQVLLQLAARGEYEYAQAPVRQVSHPPVHRDQKDWDQGPNRYIYMYHNDYPLLVNLQRRRHQAYEYLQSPNSLVSNLLRLHAYEHDHDGGNSSNSQCCSCPPLNQAHYFAAVNVHHGGNVSVNVRCCCLRPDPSVVVSSVSSVVSNVLNVQLCPVPHRNVVSSVVVVVVSSPD

B-factor: mean 28.61, std 12.3, range [13.15, 92.93]